Protein AF-A0A0W0Z776-F1 (afdb_monomer_lite)

Organism: NCBI:txid1122169

Secondary structure (DSSP, 8-state):
---------------TT-GGG-HHHHHHHHHHHHHHHHHHHHHHHHHHHHHHHHHHHH---HHHHHHHHHHTS-HHHHHHHHHHHHHHHHHHHHHHT-HHHHHHHHHHHHHHHHHHHHHHHHHHHHHHHHHHHHHHHHHHHHHHHHHHHHHHHHHHHHHHHHHHHHHHHHHHHHHHHHHHHHHHHHHHHHHHHHHHHHHHHHHHHHHHHHHHHHHHHHHHHHHHHHHHHHHHHHHHHHHHHHHHHHHHHHHHHHHHHHHHHHHHHHHHHHHHHHHHHHHHHHHHH---HHHHHHHHHHHHHHHHTHHHHHHHHHHHHHHHHHHHHHHHHHHHHHHHHHHHHHHHHHHHHHHHHHHHHHHS-----SSHHHHTTS------------------------

Sequence (398 aa):
MTDTTEIKNEANGMDPDNSSNNPKLKTIKESLEQFESTQQNIKEIRKHINSIIDAIAQNRSILARAAQFWSKMPLWQKIGLGLLITVPILALAIAFNLFMLYVAFALTLATYIAGSYILDNHSEHEEKITDRLKDGMVDLADALESVIQSLDVLRDELSSEIGVMHEKNEHLEVKVTDLCTQVERLTEQGLKLKQTAQELVAIRLELEQKTVSLGENIEEQKELLRINEEELEQIHEEMNQNQEELSKTIGELAQVRKELGAEIKRVNTIASGLQKTVKEMSDEAITDEEQRLAFQAKLEEFIKNKEESFTKIADRIFATERELALVKDELNRNNKRNRDLLERQEKQIDRIEKTSAQCTSALPPKSAQMLKMLGLYASDENVYESPIVGEPVQAMTA

Structure (mmCIF, N/CA/C/O backbone):
data_AF-A0A0W0Z776-F1
#
_entry.id   AF-A0A0W0Z776-F1
#
loop_
_atom_site.group_PDB
_atom_site.id
_atom_site.type_symbol
_atom_site.label_atom_id
_atom_site.label_alt_id
_atom_site.label_comp_id
_atom_site.label_asym_id
_atom_site.label_entity_id
_atom_site.label_seq_id
_atom_site.pdbx_PDB_ins_code
_atom_site.Cartn_x
_atom_site.Cartn_y
_atom_site.Cartn_z
_atom_site.occupancy
_atom_site.B_iso_or_equiv
_atom_site.auth_seq_id
_atom_site.auth_comp_id
_atom_site.auth_asym_id
_atom_site.auth_atom_id
_atom_site.pdbx_PDB_model_num
ATOM 1 N N . MET A 1 1 ? -4.624 23.156 -3.990 1.00 41.50 1 MET A N 1
ATOM 2 C CA . MET A 1 1 ? -4.036 24.062 -4.998 1.00 41.50 1 MET A CA 1
ATOM 3 C C . MET A 1 1 ? -3.017 23.248 -5.767 1.00 41.50 1 MET A C 1
ATOM 5 O O . MET A 1 1 ? -1.877 23.130 -5.350 1.00 41.50 1 MET A O 1
ATOM 9 N N . THR A 1 2 ? -3.514 22.534 -6.767 1.00 35.53 2 THR A N 1
ATOM 10 C CA . THR A 1 2 ? -2.794 21.541 -7.567 1.00 35.53 2 THR A CA 1
ATOM 11 C C . THR A 1 2 ? -2.474 22.180 -8.904 1.00 35.53 2 THR A C 1
ATOM 13 O O . THR A 1 2 ? -3.390 22.487 -9.663 1.00 35.53 2 THR A O 1
ATOM 16 N N . ASP A 1 3 ? -1.190 22.425 -9.136 1.00 32.44 3 ASP A N 1
ATOM 17 C CA . ASP A 1 3 ? -0.674 22.878 -10.420 1.00 32.44 3 ASP A CA 1
ATOM 18 C C . ASP A 1 3 ? -0.386 21.632 -11.264 1.00 32.44 3 ASP A C 1
ATOM 20 O O . ASP A 1 3 ? 0.598 20.917 -11.065 1.00 32.44 3 ASP A O 1
ATOM 24 N N . THR A 1 4 ? -1.356 21.293 -12.107 1.00 38.16 4 THR A N 1
ATOM 25 C CA . THR A 1 4 ? -1.329 20.151 -13.017 1.00 38.16 4 THR A CA 1
ATOM 26 C C . THR A 1 4 ? -0.672 20.622 -14.307 1.00 38.16 4 THR A C 1
ATOM 28 O O . THR A 1 4 ? -1.327 21.199 -15.171 1.00 38.16 4 THR A O 1
ATOM 31 N N . THR A 1 5 ? 0.632 20.405 -14.448 1.00 41.19 5 THR A N 1
ATOM 32 C CA . THR A 1 5 ? 1.309 20.615 -15.730 1.00 41.19 5 THR A CA 1
ATOM 33 C C . THR A 1 5 ? 1.075 19.393 -16.612 1.00 41.19 5 THR A C 1
ATOM 35 O O . THR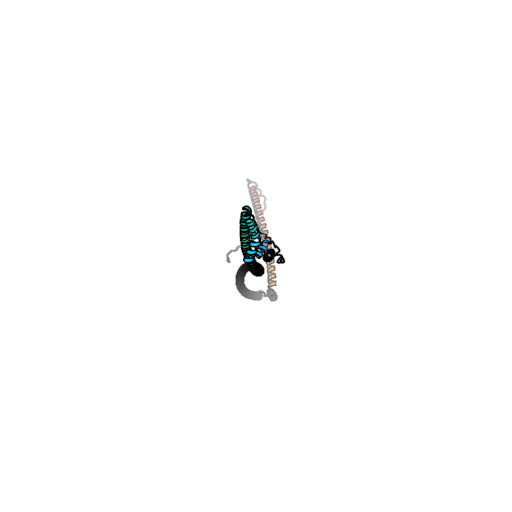 A 1 5 ? 1.659 18.328 -16.419 1.00 41.19 5 THR A O 1
ATOM 38 N N . GLU A 1 6 ? 0.155 19.561 -17.564 1.00 36.59 6 GLU A N 1
ATOM 39 C CA . GLU A 1 6 ? -0.064 18.684 -18.710 1.00 36.59 6 GLU A CA 1
ATOM 40 C C . GLU A 1 6 ? 1.250 18.479 -19.476 1.00 36.59 6 GLU A C 1
ATOM 42 O O . GLU A 1 6 ? 1.744 19.380 -20.154 1.00 36.59 6 GLU A O 1
ATOM 47 N N . ILE A 1 7 ? 1.804 17.269 -19.409 1.00 39.44 7 ILE A N 1
ATOM 48 C CA . ILE A 1 7 ? 2.812 16.822 -20.368 1.00 39.44 7 ILE A CA 1
ATOM 49 C C . ILE A 1 7 ? 2.048 16.219 -21.545 1.00 39.44 7 ILE A C 1
ATOM 51 O O . ILE A 1 7 ? 1.538 15.101 -21.489 1.00 39.44 7 ILE A O 1
ATOM 55 N N . LYS A 1 8 ? 1.929 17.020 -22.604 1.00 35.88 8 LYS A N 1
ATOM 56 C CA . LYS A 1 8 ? 1.439 16.611 -23.919 1.00 35.88 8 LYS A CA 1
ATOM 57 C C . LYS A 1 8 ? 2.380 15.536 -24.473 1.00 35.88 8 LYS A C 1
ATOM 59 O O . LYS A 1 8 ? 3.501 15.835 -24.873 1.00 35.88 8 LYS A O 1
ATOM 64 N N . ASN A 1 9 ? 1.913 14.290 -24.487 1.00 39.31 9 ASN A N 1
ATOM 65 C CA . ASN A 1 9 ? 2.527 13.202 -25.241 1.00 39.31 9 ASN A CA 1
ATOM 66 C C . ASN A 1 9 ? 2.360 13.482 -26.740 1.00 39.31 9 ASN A C 1
ATOM 68 O O . ASN A 1 9 ? 1.326 13.166 -27.331 1.00 39.31 9 ASN A O 1
ATOM 72 N N . GLU A 1 10 ? 3.385 14.059 -27.360 1.00 34.25 10 GLU A N 1
ATOM 73 C CA . GLU A 1 10 ? 3.606 13.934 -28.799 1.00 34.25 10 GLU A CA 1
ATOM 74 C C . GLU A 1 10 ? 4.132 12.521 -29.072 1.00 34.25 10 GLU A C 1
ATOM 76 O O . GLU A 1 10 ? 5.332 12.268 -29.150 1.00 34.25 10 GLU A O 1
ATOM 81 N N . ALA A 1 11 ? 3.199 11.573 -29.177 1.00 38.28 11 ALA A N 1
ATOM 82 C CA . ALA A 1 11 ? 3.443 10.292 -29.818 1.00 38.28 11 ALA A CA 1
ATOM 83 C C . ALA A 1 11 ? 3.659 10.554 -31.314 1.00 38.28 11 ALA A C 1
ATOM 85 O O . ALA A 1 11 ? 2.723 10.520 -32.113 1.00 38.28 11 ALA A O 1
ATOM 86 N N . ASN A 1 12 ? 4.895 10.889 -31.676 1.00 39.19 12 ASN A N 1
ATOM 87 C CA . ASN A 1 12 ? 5.313 10.936 -33.064 1.00 39.19 12 ASN A CA 1
ATOM 88 C C . ASN A 1 12 ? 5.514 9.485 -33.512 1.00 39.19 12 ASN A C 1
ATOM 90 O O . ASN A 1 12 ? 6.427 8.803 -33.048 1.00 39.19 12 ASN A O 1
ATOM 94 N N . GLY A 1 13 ? 4.588 9.001 -34.339 1.00 37.47 13 GLY A N 1
ATOM 95 C CA . GLY A 1 13 ? 4.626 7.664 -34.914 1.00 37.47 13 GLY A CA 1
ATOM 96 C C . GLY A 1 13 ? 5.924 7.458 -35.684 1.00 37.47 13 GLY A C 1
ATOM 97 O O . GLY A 1 13 ? 6.163 8.107 -36.699 1.00 37.47 13 GLY A O 1
ATOM 98 N N . MET A 1 14 ? 6.757 6.553 -35.182 1.00 39.69 14 MET A N 1
ATOM 99 C CA . MET A 1 14 ? 7.877 6.012 -35.933 1.00 39.69 14 MET A CA 1
ATOM 100 C C . MET A 1 14 ? 7.334 4.813 -36.717 1.00 39.69 14 MET A C 1
ATOM 102 O O . MET A 1 14 ? 7.223 3.709 -36.185 1.00 39.69 14 MET A O 1
ATOM 106 N N . ASP A 1 15 ? 6.906 5.068 -37.954 1.00 36.56 15 ASP A N 1
ATOM 107 C CA . ASP A 1 15 ? 6.576 4.029 -38.933 1.00 36.56 15 ASP A CA 1
ATOM 108 C C . ASP A 1 15 ? 7.791 3.096 -39.112 1.00 36.56 15 ASP A C 1
ATOM 110 O O . ASP A 1 15 ? 8.874 3.580 -39.457 1.00 36.56 15 ASP A O 1
ATOM 114 N N . PRO A 1 16 ? 7.654 1.772 -38.919 1.00 39.91 16 PRO A N 1
ATOM 115 C CA . PRO A 1 16 ? 8.780 0.842 -38.976 1.00 39.91 16 PRO A CA 1
ATOM 116 C C . PRO A 1 16 ? 9.144 0.402 -40.406 1.00 39.91 16 PRO A C 1
ATOM 118 O O . PRO A 1 16 ? 9.887 -0.560 -40.567 1.00 39.91 16 PRO A O 1
ATOM 121 N N . ASP A 1 17 ? 8.660 1.084 -41.451 1.00 33.97 17 ASP A N 1
ATOM 122 C CA . ASP A 1 17 ? 8.744 0.586 -42.837 1.00 33.97 17 ASP A CA 1
ATOM 123 C C . ASP A 1 17 ? 9.483 1.521 -43.817 1.00 33.97 17 ASP A C 1
ATOM 125 O O . ASP A 1 17 ? 9.244 1.515 -45.023 1.00 33.97 17 ASP A O 1
ATOM 129 N N . ASN A 1 18 ? 10.418 2.344 -43.320 1.00 40.31 18 ASN A N 1
ATOM 130 C CA . ASN A 1 18 ? 11.212 3.259 -44.161 1.00 40.31 18 ASN A CA 1
ATOM 131 C C . ASN A 1 18 ? 12.708 2.895 -44.276 1.00 40.31 18 ASN A C 1
ATOM 133 O O . ASN A 1 18 ? 13.532 3.732 -44.646 1.00 40.31 18 ASN A O 1
ATOM 137 N N . SER A 1 19 ? 13.079 1.640 -44.003 1.00 41.38 19 SER A N 1
ATOM 138 C CA . SER A 1 19 ? 14.475 1.169 -44.109 1.00 41.38 19 SER A CA 1
ATOM 139 C C . SER A 1 19 ? 14.989 1.102 -45.566 1.00 41.38 19 SER A C 1
ATOM 141 O O . SER A 1 19 ? 16.191 1.162 -45.823 1.00 41.38 19 SER A O 1
ATOM 143 N N . SER A 1 20 ? 14.094 1.092 -46.567 1.00 39.16 20 SER A N 1
ATOM 144 C CA . SER A 1 20 ? 14.484 1.001 -47.988 1.00 39.16 20 SER A CA 1
ATOM 145 C C . SER A 1 20 ? 14.877 2.340 -48.644 1.00 39.16 20 SER A C 1
ATOM 147 O O . SER A 1 20 ? 15.464 2.347 -49.724 1.00 39.16 20 SER A O 1
ATOM 149 N N . ASN A 1 21 ? 14.622 3.484 -47.996 1.00 44.91 21 ASN A N 1
ATOM 150 C CA . ASN A 1 21 ? 14.888 4.818 -48.556 1.00 44.91 21 ASN A CA 1
ATOM 151 C C . ASN A 1 21 ? 15.946 5.587 -47.764 1.00 44.91 21 ASN A C 1
ATOM 153 O O . ASN A 1 21 ? 15.768 6.769 -47.482 1.00 44.91 21 ASN A O 1
ATOM 157 N N . ASN A 1 22 ? 17.058 4.954 -47.392 1.00 50.62 22 ASN A N 1
ATOM 158 C CA . ASN A 1 22 ? 18.143 5.683 -46.744 1.00 50.62 22 ASN A CA 1
ATOM 159 C C . ASN A 1 22 ? 18.900 6.506 -47.814 1.00 50.62 22 ASN A C 1
ATOM 161 O O . ASN A 1 22 ? 19.666 5.930 -48.596 1.00 50.62 22 ASN A O 1
ATOM 165 N N . PRO A 1 23 ? 18.705 7.841 -47.908 1.00 53.50 23 PRO A N 1
ATOM 166 C CA . PRO A 1 23 ? 19.210 8.649 -49.024 1.00 53.50 23 PRO A CA 1
ATOM 167 C C . PRO A 1 23 ? 20.737 8.586 -49.140 1.00 53.50 23 PRO A C 1
ATOM 169 O O . PRO A 1 23 ? 21.278 8.678 -50.236 1.00 53.50 23 PRO A O 1
ATOM 172 N N . LYS A 1 24 ? 21.429 8.325 -48.024 1.00 59.06 24 LYS A N 1
ATOM 173 C CA . LYS A 1 24 ? 22.886 8.164 -47.965 1.00 59.06 24 LYS A CA 1
ATOM 174 C C . LYS A 1 24 ? 23.388 6.912 -48.692 1.00 59.06 24 LYS A C 1
ATOM 176 O O . LYS A 1 24 ? 24.449 6.964 -49.304 1.00 59.06 24 LYS A O 1
ATOM 181 N N . LEU A 1 25 ? 22.631 5.810 -48.678 1.00 56.41 25 LEU A N 1
ATOM 182 C CA . LEU A 1 25 ? 23.005 4.584 -49.395 1.00 56.41 25 LEU A CA 1
ATOM 183 C C . LEU A 1 25 ? 22.916 4.789 -50.912 1.00 56.41 25 LEU A C 1
ATOM 185 O O . LEU A 1 25 ? 23.745 4.283 -51.665 1.00 56.41 25 LEU A O 1
ATOM 189 N N . LYS A 1 26 ? 21.931 5.581 -51.348 1.00 63.47 26 LYS A N 1
ATOM 190 C CA . LYS A 1 26 ? 21.762 5.959 -52.749 1.00 63.47 26 LYS A CA 1
ATOM 191 C C . LYS A 1 26 ? 22.921 6.836 -53.230 1.00 63.47 26 LYS A C 1
ATOM 193 O O . LYS A 1 26 ? 23.526 6.518 -54.244 1.00 63.47 26 LYS A O 1
ATOM 198 N N . THR A 1 27 ? 23.310 7.841 -52.444 1.00 66.00 27 THR A N 1
ATOM 199 C CA . THR A 1 27 ? 24.453 8.718 -52.758 1.00 66.00 27 THR A CA 1
ATOM 200 C C . THR A 1 27 ? 25.776 7.953 -52.853 1.00 66.00 27 THR A C 1
ATOM 202 O O . THR A 1 27 ? 26.607 8.244 -53.709 1.00 66.00 27 THR A O 1
ATOM 205 N N . ILE A 1 28 ? 25.979 6.944 -52.002 1.00 65.50 28 ILE A N 1
ATOM 206 C CA . ILE A 1 28 ? 27.198 6.126 -52.027 1.00 65.50 28 ILE A CA 1
ATOM 207 C C . ILE A 1 28 ? 27.217 5.198 -53.252 1.00 65.50 28 ILE A C 1
ATOM 209 O O . ILE A 1 28 ? 28.248 5.091 -53.916 1.00 65.50 28 ILE A O 1
ATOM 213 N N . LYS A 1 29 ? 26.084 4.583 -53.615 1.00 68.94 29 LYS A N 1
ATOM 214 C CA . LYS A 1 29 ? 25.978 3.793 -54.855 1.00 68.94 29 LYS A CA 1
ATOM 215 C C . LYS A 1 29 ? 26.225 4.644 -56.102 1.00 68.94 29 LYS A C 1
ATOM 217 O O . LYS A 1 29 ? 27.003 4.243 -56.958 1.00 68.94 29 LYS A O 1
ATOM 222 N N . GLU A 1 30 ? 25.661 5.848 -56.147 1.00 73.00 30 GLU A N 1
ATOM 223 C CA . GLU A 1 30 ? 25.910 6.818 -57.221 1.00 73.00 30 GLU A CA 1
ATOM 224 C C . GLU A 1 30 ? 27.405 7.193 -57.318 1.00 73.00 30 GLU A C 1
ATOM 226 O O . GLU A 1 30 ? 27.938 7.332 -58.417 1.00 73.00 30 GLU A O 1
ATOM 231 N N . SER A 1 31 ? 28.121 7.294 -56.189 1.00 67.94 31 SER A N 1
ATOM 232 C CA . SER A 1 31 ? 29.570 7.565 -56.190 1.00 67.94 31 SER A CA 1
ATOM 233 C C . SER A 1 31 ? 30.424 6.389 -56.692 1.00 67.94 31 SER A C 1
ATOM 235 O O . SER A 1 31 ? 31.430 6.607 -57.367 1.00 67.94 31 SER A O 1
ATOM 237 N N . LEU A 1 32 ? 30.002 5.146 -56.434 1.00 70.56 32 LEU A N 1
ATOM 238 C CA . LEU A 1 32 ? 30.640 3.937 -56.972 1.00 70.56 32 LEU A CA 1
ATOM 239 C C . LEU A 1 32 ? 30.410 3.802 -58.488 1.00 70.56 32 LEU A C 1
ATOM 241 O O . LEU A 1 32 ? 31.326 3.424 -59.214 1.00 70.56 32 LEU A O 1
ATOM 245 N N . GLU A 1 33 ? 29.231 4.180 -58.984 1.00 74.00 33 GLU A N 1
ATOM 246 C CA . GLU A 1 33 ? 28.935 4.226 -60.425 1.00 74.00 33 GLU A CA 1
ATOM 247 C C . GLU A 1 33 ? 29.737 5.325 -61.150 1.00 74.00 33 GLU A C 1
ATOM 249 O O . GLU A 1 33 ? 30.235 5.121 -62.260 1.00 74.00 33 GLU A O 1
ATOM 254 N N . GLN A 1 34 ? 29.939 6.490 -60.520 1.00 72.12 34 GLN A N 1
ATOM 255 C CA . GLN A 1 34 ? 30.820 7.537 -61.061 1.00 72.12 34 GLN A CA 1
ATOM 256 C C . GLN A 1 34 ? 32.279 7.074 -61.173 1.00 72.12 34 GLN A C 1
ATOM 258 O O . GLN A 1 34 ? 32.994 7.457 -62.108 1.00 72.12 34 GLN A O 1
ATOM 263 N N . PHE A 1 35 ? 32.720 6.230 -60.243 1.00 70.81 35 PHE A N 1
ATOM 264 C CA . PHE A 1 35 ? 34.050 5.639 -60.268 1.00 70.81 35 PHE A CA 1
ATOM 265 C C . PHE A 1 35 ? 34.221 4.663 -61.444 1.00 70.81 35 PHE A C 1
ATOM 267 O O . PHE A 1 35 ? 35.218 4.733 -62.163 1.00 70.81 35 PHE A O 1
ATOM 274 N N . GLU A 1 36 ? 33.208 3.834 -61.712 1.00 72.94 36 GLU A N 1
ATOM 275 C CA . GLU A 1 36 ? 33.166 2.928 -62.868 1.00 72.94 36 GLU A CA 1
ATOM 276 C C . GLU A 1 36 ? 33.226 3.692 -64.204 1.00 72.94 36 GLU A C 1
ATOM 278 O O . GLU A 1 36 ? 34.026 3.362 -65.084 1.00 72.94 36 GLU A O 1
ATOM 283 N N . SER A 1 37 ? 32.469 4.788 -64.327 1.00 69.69 37 SER A N 1
ATOM 284 C CA . SER A 1 37 ? 32.523 5.679 -65.497 1.00 69.69 37 SER A CA 1
ATOM 285 C C . SER A 1 37 ? 33.915 6.294 -65.701 1.00 69.69 37 SER A C 1
ATOM 287 O O . SER A 1 37 ? 34.440 6.339 -66.817 1.00 69.69 37 SER A O 1
ATOM 289 N N . THR A 1 38 ? 34.573 6.707 -64.615 1.00 70.88 38 THR A N 1
ATOM 290 C CA . THR A 1 38 ? 35.931 7.272 -64.668 1.00 70.88 38 THR A CA 1
ATOM 291 C C . THR A 1 38 ? 36.954 6.232 -65.134 1.00 70.88 38 THR A C 1
ATOM 293 O O . THR A 1 38 ? 37.795 6.530 -65.982 1.00 70.88 38 THR A O 1
ATOM 296 N N . GLN A 1 39 ? 36.847 4.989 -64.662 1.00 71.69 39 GLN A N 1
ATOM 297 C CA . GLN A 1 39 ? 37.694 3.880 -65.103 1.00 71.69 39 GLN A CA 1
ATOM 298 C C . GLN A 1 39 ? 37.486 3.552 -66.592 1.00 71.69 39 GLN A C 1
ATOM 300 O O . GLN A 1 39 ? 38.452 3.296 -67.317 1.00 71.69 39 GLN A O 1
ATOM 305 N N . GLN A 1 40 ? 36.239 3.590 -67.072 1.00 75.50 40 GLN A N 1
ATOM 306 C CA . GLN A 1 40 ? 35.919 3.378 -68.484 1.00 75.50 40 GLN A CA 1
ATOM 307 C C . GLN A 1 40 ? 36.525 4.473 -69.373 1.00 75.50 40 GLN A C 1
ATOM 309 O O . GLN A 1 40 ? 37.157 4.154 -70.382 1.00 75.50 40 GLN A O 1
ATOM 314 N N . ASN A 1 41 ? 36.439 5.739 -68.956 1.00 70.75 41 ASN A N 1
ATOM 315 C CA . ASN A 1 41 ? 37.070 6.856 -69.663 1.00 70.75 41 ASN A CA 1
ATOM 316 C C . ASN A 1 41 ? 38.596 6.678 -69.765 1.00 70.75 41 ASN A C 1
ATOM 318 O O . ASN A 1 41 ? 39.184 6.937 -70.815 1.00 70.75 41 ASN A O 1
ATOM 322 N N . ILE A 1 42 ? 39.253 6.174 -68.713 1.00 68.44 42 ILE A N 1
ATOM 323 C CA . ILE A 1 42 ? 40.700 5.905 -68.740 1.00 68.44 42 ILE A CA 1
ATOM 324 C C . ILE A 1 42 ? 41.038 4.741 -69.694 1.00 68.44 42 ILE A C 1
ATOM 326 O O . ILE A 1 42 ? 42.014 4.826 -70.447 1.00 68.44 42 ILE A O 1
ATOM 330 N N . LYS A 1 43 ? 40.210 3.686 -69.748 1.00 72.38 43 LYS A N 1
ATOM 331 C CA . LYS A 1 43 ? 40.361 2.588 -70.727 1.00 72.38 43 LYS A CA 1
ATOM 332 C C . LYS A 1 43 ? 40.207 3.077 -72.173 1.00 72.38 43 LYS A C 1
ATOM 334 O O . LYS A 1 43 ? 40.957 2.641 -73.050 1.00 72.38 43 LYS A O 1
ATOM 339 N N . GLU A 1 44 ? 39.282 3.998 -72.435 1.00 71.38 44 GLU A N 1
ATOM 340 C CA . GLU A 1 44 ? 39.124 4.621 -73.756 1.00 71.38 44 GLU A CA 1
ATOM 341 C C . GLU A 1 44 ? 40.330 5.490 -74.138 1.00 71.38 44 GLU A C 1
ATOM 343 O O . GLU A 1 44 ? 40.830 5.384 -75.260 1.00 71.38 44 GLU A O 1
ATOM 348 N N . ILE A 1 45 ? 40.872 6.269 -73.194 1.00 67.69 45 ILE A N 1
ATOM 349 C CA . ILE A 1 45 ? 42.101 7.052 -73.397 1.00 67.69 45 ILE A CA 1
ATOM 350 C C . ILE A 1 45 ? 43.280 6.136 -73.759 1.00 67.69 45 ILE A C 1
ATOM 352 O O . ILE A 1 45 ? 43.991 6.416 -74.725 1.00 67.69 45 ILE A O 1
ATOM 356 N N . ARG A 1 46 ? 43.453 4.999 -73.069 1.00 68.75 46 ARG A N 1
ATOM 357 C CA . ARG A 1 46 ? 44.476 3.990 -73.407 1.00 68.75 46 ARG A CA 1
ATOM 358 C C . ARG A 1 46 ? 44.316 3.472 -74.838 1.00 68.75 46 ARG A C 1
ATOM 360 O O . ARG A 1 46 ? 45.289 3.386 -75.586 1.00 68.75 46 ARG A O 1
ATOM 367 N N . LYS A 1 47 ? 43.084 3.154 -75.248 1.00 73.31 47 LYS A N 1
ATOM 368 C CA . LYS A 1 47 ? 42.783 2.697 -76.613 1.00 73.31 47 LYS A CA 1
ATOM 369 C C . LYS A 1 47 ? 43.132 3.764 -77.657 1.00 73.31 47 LYS A C 1
ATOM 371 O O . LYS A 1 47 ? 43.683 3.428 -78.704 1.00 73.31 47 LYS A O 1
ATOM 376 N N . HIS A 1 48 ? 42.850 5.034 -77.371 1.00 66.12 48 HIS A N 1
ATOM 377 C CA . HIS A 1 48 ? 43.210 6.150 -78.247 1.00 66.12 48 HIS A CA 1
ATOM 378 C C . HIS A 1 48 ? 44.726 6.350 -78.338 1.00 66.12 48 HIS A C 1
ATOM 380 O O . HIS A 1 48 ? 45.235 6.542 -79.437 1.00 66.12 48 HIS A O 1
ATOM 386 N N . ILE A 1 49 ? 45.456 6.234 -77.226 1.00 65.44 49 ILE A N 1
ATOM 387 C CA . ILE A 1 49 ? 46.924 6.300 -77.215 1.00 65.44 49 ILE A CA 1
ATOM 388 C C . ILE A 1 49 ? 47.517 5.186 -78.084 1.00 65.44 49 ILE A C 1
ATOM 390 O O . ILE A 1 49 ? 48.301 5.480 -78.981 1.00 65.44 49 ILE A O 1
ATOM 394 N N . ASN A 1 50 ? 47.069 3.938 -77.916 1.00 66.00 50 ASN A N 1
ATOM 395 C CA . ASN A 1 50 ? 47.521 2.817 -78.748 1.00 66.00 50 ASN A CA 1
ATOM 396 C C . ASN A 1 50 ? 47.208 3.029 -80.239 1.00 66.00 50 ASN A C 1
ATOM 398 O O . ASN A 1 50 ? 48.059 2.797 -81.092 1.00 66.00 50 ASN A O 1
ATOM 402 N N . SER A 1 51 ? 46.022 3.554 -80.564 1.00 64.12 51 SER A N 1
ATOM 403 C CA . SER A 1 51 ? 45.662 3.876 -81.951 1.00 64.12 51 SER A CA 1
ATOM 404 C C . SER A 1 51 ? 46.510 5.006 -82.547 1.00 64.12 51 SER A C 1
ATOM 406 O O . SER A 1 51 ? 46.740 5.014 -83.756 1.00 64.12 51 SER A O 1
ATOM 408 N N . ILE A 1 52 ? 46.953 5.971 -81.736 1.00 62.78 52 ILE A N 1
ATOM 409 C CA . ILE A 1 52 ? 47.849 7.048 -82.174 1.00 62.78 52 ILE A CA 1
ATOM 410 C C . ILE A 1 52 ? 49.267 6.503 -82.383 1.00 62.78 52 ILE A C 1
ATOM 412 O O . ILE A 1 52 ? 49.889 6.851 -83.386 1.00 62.78 52 ILE A O 1
ATOM 416 N N . ILE A 1 53 ? 49.749 5.608 -81.511 1.00 62.25 53 ILE A N 1
ATOM 417 C CA . ILE A 1 53 ? 51.024 4.893 -81.696 1.00 62.25 53 ILE A CA 1
ATOM 418 C C . ILE A 1 53 ? 51.031 4.160 -83.049 1.00 62.25 53 ILE A C 1
ATOM 420 O O . ILE A 1 53 ? 51.975 4.313 -83.829 1.00 62.25 53 ILE A O 1
ATOM 424 N N . ASP A 1 54 ? 49.958 3.430 -83.369 1.00 65.25 54 ASP A N 1
ATOM 425 C CA . ASP A 1 54 ? 49.825 2.703 -84.638 1.00 65.25 54 ASP A CA 1
ATOM 426 C C . ASP A 1 54 ? 49.741 3.650 -85.849 1.00 65.25 54 ASP A C 1
ATOM 428 O O . ASP A 1 54 ? 50.389 3.424 -86.875 1.00 65.25 54 ASP A O 1
ATOM 432 N N . ALA A 1 55 ? 49.001 4.758 -85.733 1.00 62.91 55 ALA A N 1
ATOM 433 C CA . ALA A 1 55 ? 48.870 5.749 -86.803 1.00 62.91 55 ALA A CA 1
ATOM 434 C C . ALA A 1 55 ? 50.189 6.490 -87.097 1.00 62.91 55 ALA A C 1
ATOM 436 O O . ALA A 1 55 ? 50.510 6.747 -88.261 1.00 62.91 55 ALA A O 1
ATOM 437 N N . ILE A 1 56 ? 50.976 6.798 -86.063 1.00 60.03 56 ILE A N 1
ATOM 438 C CA . ILE A 1 56 ? 52.305 7.415 -86.191 1.00 60.03 56 ILE A CA 1
ATOM 439 C C . ILE A 1 56 ? 53.289 6.439 -86.843 1.00 60.03 56 ILE A C 1
ATOM 441 O O . ILE A 1 56 ? 54.074 6.839 -87.705 1.00 60.03 56 ILE A O 1
ATOM 445 N N . ALA A 1 57 ? 53.211 5.147 -86.514 1.00 60.66 57 ALA A N 1
ATOM 446 C CA . ALA A 1 57 ? 54.013 4.124 -87.179 1.00 60.66 57 ALA A CA 1
ATOM 447 C C . ALA A 1 57 ? 53.679 3.993 -88.681 1.00 60.66 57 ALA A C 1
ATOM 449 O O . ALA A 1 57 ? 54.559 3.670 -89.484 1.00 60.66 57 ALA A O 1
ATOM 450 N N . GLN A 1 58 ? 52.429 4.264 -89.075 1.00 60.19 58 GLN A N 1
ATOM 451 C CA . GLN A 1 58 ? 51.930 4.006 -90.428 1.00 60.19 58 GLN A CA 1
ATOM 452 C C . GLN A 1 58 ? 52.053 5.198 -91.402 1.00 60.19 58 GLN A C 1
ATOM 454 O O . GLN A 1 58 ? 52.134 4.976 -92.612 1.00 60.19 58 GLN A O 1
ATOM 459 N N . ASN A 1 59 ? 52.119 6.448 -90.923 1.00 55.84 59 ASN A N 1
ATOM 460 C CA . ASN A 1 59 ? 51.995 7.649 -91.768 1.00 55.84 59 ASN A CA 1
ATOM 461 C C . ASN A 1 59 ? 53.299 8.480 -91.882 1.00 55.84 59 ASN A C 1
ATOM 463 O O . ASN A 1 59 ? 53.356 9.644 -91.489 1.00 55.84 59 ASN A O 1
ATOM 467 N N . ARG A 1 60 ? 54.367 7.893 -92.448 1.00 57.53 60 ARG A N 1
ATOM 468 C CA . ARG A 1 60 ? 55.627 8.609 -92.769 1.00 57.53 60 ARG A CA 1
ATOM 469 C C . ARG A 1 60 ? 55.450 9.527 -93.996 1.00 57.53 60 ARG A C 1
ATOM 471 O O . ARG A 1 60 ? 54.964 9.074 -95.032 1.00 57.53 60 ARG A O 1
ATOM 478 N N . SER A 1 61 ? 55.865 10.796 -93.907 1.00 57.31 61 SER A N 1
ATOM 479 C CA . SER A 1 61 ? 55.689 11.807 -94.972 1.00 57.31 61 SER A CA 1
ATOM 480 C C . SER A 1 61 ? 56.438 11.476 -96.285 1.00 57.31 61 SER A C 1
ATOM 482 O O . SER A 1 61 ? 57.373 10.676 -96.304 1.00 57.31 61 SER A O 1
ATOM 484 N N . ILE A 1 62 ? 56.068 12.099 -97.417 1.00 51.34 62 ILE A N 1
ATOM 485 C CA . ILE A 1 62 ? 56.749 11.898 -98.722 1.00 51.34 62 ILE A CA 1
ATOM 486 C C . ILE A 1 62 ? 58.226 12.332 -98.654 1.00 51.34 62 ILE A C 1
ATOM 488 O O . ILE A 1 62 ? 59.087 11.681 -99.248 1.00 51.34 62 ILE A O 1
ATOM 492 N N . LEU A 1 63 ? 58.527 13.386 -97.887 1.00 51.00 63 LEU A N 1
ATOM 493 C CA . LEU A 1 63 ? 59.894 13.841 -97.621 1.00 51.00 63 LEU A CA 1
ATOM 494 C C . LEU A 1 63 ? 60.654 12.850 -96.731 1.00 51.00 63 LEU A C 1
ATOM 496 O O . LEU A 1 63 ? 61.798 12.539 -97.043 1.00 51.00 63 LEU A O 1
ATOM 500 N N . ALA A 1 64 ? 60.001 12.266 -95.721 1.00 59.19 64 ALA A N 1
ATOM 501 C CA . ALA A 1 64 ? 60.562 11.190 -94.898 1.00 59.19 64 ALA A CA 1
ATOM 502 C C . ALA A 1 64 ? 60.899 9.949 -95.735 1.00 59.19 64 ALA A C 1
ATOM 504 O O . ALA A 1 64 ? 61.950 9.330 -95.579 1.00 59.19 64 ALA A O 1
ATOM 505 N N . ARG A 1 65 ? 60.027 9.598 -96.690 1.00 60.94 65 ARG A N 1
ATOM 506 C CA . ARG A 1 65 ? 60.238 8.480 -97.620 1.00 60.94 65 ARG A CA 1
ATOM 507 C C . ARG A 1 65 ? 61.383 8.763 -98.603 1.00 60.94 65 ARG A C 1
ATOM 509 O O . ARG A 1 65 ? 62.166 7.857 -98.879 1.00 60.94 65 ARG A O 1
ATOM 516 N N . ALA A 1 66 ? 61.521 9.999 -99.090 1.00 58.50 66 ALA A N 1
ATOM 517 C CA . ALA A 1 66 ? 62.642 10.422 -99.935 1.00 58.50 66 ALA A CA 1
ATOM 518 C C . ALA A 1 66 ? 63.970 10.476 -99.160 1.00 58.50 66 ALA A C 1
ATOM 520 O O . ALA A 1 66 ? 64.987 10.010 -99.665 1.00 58.50 66 ALA A O 1
ATOM 521 N N . ALA A 1 67 ? 63.953 10.961 -97.917 1.00 61.62 67 ALA A N 1
ATOM 522 C CA . ALA A 1 67 ? 65.106 10.984 -97.023 1.00 61.62 67 ALA A CA 1
ATOM 523 C C . ALA A 1 67 ? 65.542 9.563 -96.619 1.00 61.62 67 ALA A C 1
ATOM 525 O O . ALA A 1 67 ? 66.731 9.266 -96.619 1.00 61.62 67 ALA A O 1
ATOM 526 N N . GLN A 1 68 ? 64.600 8.641 -96.386 1.00 65.19 68 GLN A N 1
ATOM 527 C CA . GLN A 1 68 ? 64.894 7.226 -96.129 1.00 65.19 68 GLN A CA 1
ATOM 528 C C . GLN A 1 68 ? 65.424 6.493 -97.375 1.00 65.19 68 GLN A C 1
ATOM 530 O O . GLN A 1 68 ? 66.279 5.615 -97.262 1.00 65.19 68 GLN A O 1
ATOM 535 N N . PHE A 1 69 ? 64.930 6.832 -98.571 1.00 64.19 69 PHE A N 1
ATOM 536 C CA . PHE A 1 69 ? 65.482 6.325 -99.831 1.00 64.19 69 PHE A CA 1
ATOM 537 C C . PHE A 1 69 ? 66.902 6.860 -100.069 1.00 64.19 69 PHE A C 1
ATOM 539 O O . PHE A 1 69 ? 67.789 6.098 -100.449 1.00 64.19 69 PHE A O 1
ATOM 546 N N . TRP A 1 70 ? 67.131 8.145 -99.780 1.00 65.25 70 TRP A N 1
ATOM 547 C CA . TRP A 1 70 ? 68.440 8.788 -99.868 1.00 65.25 70 TRP A CA 1
ATOM 548 C C . TRP A 1 70 ? 69.433 8.193 -98.863 1.00 65.25 70 TRP A C 1
ATOM 550 O O . TRP A 1 70 ? 70.538 7.836 -99.259 1.00 65.25 70 TRP A O 1
ATOM 560 N N . SER A 1 71 ? 69.060 7.992 -97.594 1.00 65.19 71 SER A N 1
ATOM 561 C CA . SER A 1 71 ? 69.978 7.460 -96.571 1.00 65.19 71 SER A CA 1
ATOM 562 C C . SER A 1 71 ? 70.401 6.008 -96.837 1.00 65.19 71 SER A C 1
ATOM 564 O O . SER A 1 71 ? 71.549 5.648 -96.586 1.00 65.19 71 SER A O 1
ATOM 566 N N . LYS A 1 72 ? 69.522 5.190 -97.437 1.00 70.06 72 LYS A N 1
ATOM 567 C CA . LYS A 1 72 ? 69.813 3.796 -97.827 1.00 70.06 72 LYS A CA 1
ATOM 568 C C . LYS A 1 72 ? 70.641 3.658 -99.110 1.00 70.06 72 LYS A C 1
ATOM 570 O O . LYS A 1 72 ? 71.057 2.548 -99.444 1.00 70.06 72 LYS A O 1
ATOM 575 N N . MET A 1 73 ? 70.871 4.744 -99.848 1.00 65.19 73 MET A N 1
ATOM 576 C CA . MET A 1 73 ? 71.597 4.704 -101.115 1.00 65.19 73 MET A CA 1
ATOM 577 C C . MET A 1 73 ? 73.121 4.634 -100.869 1.00 65.19 73 MET A C 1
ATOM 579 O O . MET A 1 73 ? 73.659 5.484 -100.153 1.00 65.19 73 MET A O 1
ATOM 583 N N . PRO A 1 74 ? 73.855 3.662 -101.449 1.00 65.88 74 PRO A N 1
ATOM 584 C CA . PRO A 1 74 ? 75.299 3.544 -101.258 1.00 65.88 74 PRO A CA 1
ATOM 585 C C . PRO A 1 74 ? 76.031 4.786 -101.785 1.00 65.88 74 PRO A C 1
ATOM 587 O O . PRO A 1 74 ? 75.679 5.329 -102.834 1.00 65.88 74 PRO A O 1
ATOM 590 N N . LEU A 1 75 ? 77.086 5.214 -101.078 1.00 60.69 75 LEU A N 1
ATOM 591 C CA . LEU A 1 75 ? 77.822 6.461 -101.353 1.00 60.69 75 LEU A CA 1
ATOM 592 C C . LEU A 1 75 ? 78.235 6.615 -102.827 1.00 60.69 75 LEU A C 1
ATOM 594 O O . LEU A 1 75 ? 78.175 7.714 -103.371 1.00 60.69 75 LEU A O 1
ATOM 598 N N . TRP A 1 76 ? 78.582 5.519 -103.507 1.00 63.16 76 TRP A N 1
ATOM 599 C CA . TRP A 1 76 ? 78.971 5.553 -104.919 1.00 63.16 76 TRP A CA 1
ATOM 600 C C . TRP A 1 76 ? 77.816 5.921 -105.870 1.00 63.16 76 TRP A C 1
ATOM 602 O O . TRP A 1 76 ? 78.036 6.626 -106.850 1.00 63.16 76 TRP A O 1
ATOM 612 N N . GLN A 1 77 ? 76.573 5.534 -105.561 1.00 71.31 77 GLN A N 1
ATOM 613 C CA . GLN A 1 77 ? 75.394 5.944 -106.338 1.00 71.31 77 GLN A CA 1
ATOM 614 C C . GLN A 1 77 ? 75.029 7.412 -106.089 1.00 71.31 77 GLN A C 1
ATOM 616 O O . GLN A 1 77 ? 74.693 8.120 -107.037 1.00 71.31 77 GLN A O 1
ATOM 621 N N . LYS A 1 78 ? 75.182 7.901 -104.849 1.00 62.88 78 LYS A N 1
ATOM 622 C CA . LYS A 1 78 ? 75.022 9.329 -104.515 1.00 62.88 78 LYS A CA 1
ATOM 623 C C . LYS A 1 78 ? 76.041 10.201 -105.262 1.00 62.88 78 LYS A C 1
ATOM 625 O O . LYS A 1 78 ? 75.701 11.256 -105.791 1.00 62.88 78 LYS A O 1
ATOM 630 N N . ILE A 1 79 ? 77.290 9.746 -105.349 1.00 59.31 79 ILE A N 1
ATOM 631 C CA . ILE A 1 79 ? 78.349 10.421 -106.115 1.00 59.31 79 ILE A CA 1
ATOM 632 C C . ILE A 1 79 ? 78.066 10.332 -107.623 1.00 59.31 79 ILE A C 1
ATOM 634 O O . ILE A 1 79 ? 78.210 11.325 -108.333 1.00 59.31 79 ILE A O 1
ATOM 638 N N . GLY A 1 80 ? 77.599 9.177 -108.108 1.00 58.78 80 GLY A N 1
ATOM 639 C CA . GLY A 1 80 ? 77.245 8.964 -109.513 1.00 58.78 80 GLY A CA 1
ATOM 640 C C . GLY A 1 80 ? 76.110 9.867 -110.005 1.00 58.78 80 GLY A C 1
ATOM 641 O O . GLY A 1 80 ? 76.202 10.424 -111.097 1.00 58.78 80 GLY A O 1
ATOM 642 N N . LEU A 1 81 ? 75.074 10.079 -109.189 1.00 62.38 81 LEU A N 1
ATOM 643 C CA . LEU A 1 81 ? 73.945 10.952 -109.528 1.00 62.38 81 LEU A CA 1
ATOM 644 C C . LEU A 1 81 ? 74.348 12.438 -109.522 1.00 62.38 81 LEU A C 1
ATOM 646 O O . LEU A 1 81 ? 73.931 13.200 -110.393 1.00 62.38 81 LEU A O 1
ATOM 650 N N . GLY A 1 82 ? 75.235 12.829 -108.600 1.00 55.53 82 GLY A N 1
ATOM 651 C CA . GLY A 1 82 ? 75.838 14.163 -108.573 1.00 55.53 82 GLY A CA 1
ATOM 652 C C . GLY A 1 82 ? 76.734 14.429 -109.786 1.00 55.53 82 GLY A C 1
ATOM 653 O O . GLY A 1 82 ? 76.636 15.489 -110.404 1.00 55.53 82 GLY A O 1
ATOM 654 N N . LEU A 1 83 ? 77.558 13.456 -110.190 1.00 57.78 83 LEU A N 1
ATOM 655 C CA . LEU A 1 83 ? 78.376 13.538 -111.407 1.00 57.78 83 LEU A CA 1
ATOM 656 C C . LEU A 1 83 ? 77.508 13.631 -112.669 1.00 57.78 83 LEU A C 1
ATOM 658 O O . LEU A 1 83 ? 77.792 14.451 -113.534 1.00 57.78 83 LEU A O 1
ATOM 662 N N . LEU A 1 84 ? 76.417 12.867 -112.762 1.00 61.44 84 LEU A N 1
ATOM 663 C CA . LEU A 1 84 ? 75.511 12.907 -113.917 1.00 61.44 84 LEU A CA 1
ATOM 664 C C . LEU A 1 84 ? 74.920 14.309 -114.159 1.00 61.44 84 LEU A C 1
ATOM 666 O O . LEU A 1 84 ? 74.751 14.711 -115.306 1.00 61.44 84 LEU A O 1
ATOM 670 N N . ILE A 1 85 ? 74.622 15.056 -113.092 1.00 59.12 85 ILE A N 1
ATOM 671 C CA . ILE A 1 85 ? 74.016 16.395 -113.171 1.00 59.12 85 ILE A CA 1
ATOM 672 C C . ILE A 1 85 ? 75.081 17.481 -113.382 1.00 59.12 85 ILE A C 1
ATOM 674 O O . ILE A 1 85 ? 74.872 18.431 -114.134 1.00 59.12 85 ILE A O 1
ATOM 678 N N . THR A 1 86 ? 76.237 17.347 -112.731 1.00 60.69 86 THR A N 1
ATOM 679 C CA . THR A 1 86 ? 77.257 18.407 -112.676 1.00 60.69 86 THR A CA 1
ATOM 680 C C . THR A 1 86 ? 78.285 18.326 -113.812 1.00 60.69 86 THR A C 1
ATOM 682 O O . THR A 1 86 ? 78.755 19.362 -114.285 1.00 60.69 86 THR A O 1
ATOM 685 N N . VAL A 1 87 ? 78.594 17.127 -114.321 1.00 58.31 87 VAL A N 1
ATOM 686 C CA . VAL A 1 87 ? 79.579 16.916 -115.402 1.00 58.31 87 VAL A CA 1
ATOM 687 C C . VAL A 1 87 ? 79.141 17.503 -116.748 1.00 58.31 87 VAL A C 1
ATOM 689 O O . VAL A 1 87 ? 79.985 18.125 -117.388 1.00 58.31 87 VAL A O 1
ATOM 692 N N . PRO A 1 88 ? 77.875 17.401 -117.201 1.00 65.25 88 PRO A N 1
ATOM 693 C CA . PRO A 1 88 ? 77.451 18.028 -118.457 1.00 65.25 88 PRO A CA 1
ATOM 694 C C . PRO A 1 88 ? 77.573 19.556 -118.419 1.00 65.25 88 PRO A C 1
ATOM 696 O O . PRO A 1 88 ? 77.972 20.178 -119.403 1.00 65.25 88 PRO A O 1
ATOM 699 N N . ILE A 1 89 ? 77.284 20.157 -117.260 1.00 61.25 89 ILE A N 1
ATOM 700 C CA . ILE A 1 89 ? 77.385 21.605 -117.031 1.00 61.25 89 ILE A CA 1
ATOM 701 C C . ILE A 1 89 ? 78.859 22.038 -117.034 1.00 61.25 89 ILE A C 1
ATOM 703 O O . ILE A 1 89 ? 79.203 23.034 -117.668 1.00 61.25 89 ILE A O 1
ATOM 707 N N . LEU A 1 90 ? 79.744 21.257 -116.405 1.00 57.41 90 LEU A N 1
ATOM 708 C CA . LEU A 1 90 ? 81.192 21.488 -116.420 1.00 57.41 90 LEU A CA 1
ATOM 709 C C . LEU A 1 90 ? 81.798 21.300 -117.823 1.00 57.41 90 LEU A C 1
ATOM 711 O O . LEU A 1 90 ? 82.609 22.113 -118.259 1.00 57.41 90 LEU A O 1
ATOM 715 N N . ALA A 1 91 ? 81.388 20.261 -118.553 1.00 61.47 91 ALA A N 1
ATOM 716 C CA . ALA A 1 91 ? 81.862 19.989 -119.908 1.00 61.47 91 ALA A CA 1
ATOM 717 C C . ALA A 1 91 ? 81.494 21.127 -120.875 1.00 61.47 91 ALA A C 1
ATOM 719 O O . ALA A 1 91 ? 82.334 21.560 -121.663 1.00 61.47 91 ALA A O 1
ATOM 720 N N . LEU A 1 92 ? 80.276 21.671 -120.764 1.00 57.56 92 LEU A N 1
ATOM 721 C CA . LEU A 1 92 ? 79.855 22.861 -121.509 1.00 57.56 92 LEU A CA 1
ATOM 722 C C . LEU A 1 92 ? 80.618 24.123 -121.071 1.00 57.56 92 LEU A C 1
ATOM 724 O O . LEU A 1 92 ? 80.999 24.929 -121.919 1.00 57.56 92 LEU A O 1
ATOM 728 N N . ALA A 1 93 ? 80.896 24.288 -119.774 1.00 58.78 93 ALA A N 1
ATOM 729 C CA . ALA A 1 93 ? 81.672 25.420 -119.262 1.00 58.78 93 ALA A CA 1
ATOM 730 C C . ALA A 1 93 ? 83.110 25.439 -119.813 1.00 58.78 93 ALA A C 1
ATOM 732 O O . ALA A 1 93 ? 83.600 26.493 -120.226 1.00 58.78 93 ALA A O 1
ATOM 733 N N . ILE A 1 94 ? 83.759 24.270 -119.864 1.00 63.44 94 ILE A N 1
ATOM 734 C CA . ILE A 1 94 ? 85.112 24.094 -120.411 1.00 63.44 94 ILE A CA 1
ATOM 735 C C . ILE A 1 94 ? 85.112 24.316 -121.927 1.00 63.44 94 ILE A C 1
ATOM 737 O O . ILE A 1 94 ? 85.970 25.036 -122.433 1.00 63.44 94 ILE A O 1
ATOM 741 N N . ALA A 1 95 ? 84.141 23.749 -122.650 1.00 60.69 95 ALA A N 1
ATOM 742 C CA . ALA A 1 95 ? 84.072 23.848 -124.109 1.00 60.69 95 ALA A CA 1
ATOM 743 C C . ALA A 1 95 ? 83.863 25.287 -124.617 1.00 60.69 95 ALA A C 1
ATOM 745 O O . ALA A 1 95 ? 84.405 25.648 -125.659 1.00 60.69 95 ALA A O 1
ATOM 746 N N . PHE A 1 96 ? 83.102 26.113 -123.889 1.00 65.69 96 PHE A N 1
ATOM 747 C CA . PHE A 1 96 ? 82.749 27.474 -124.316 1.00 65.69 96 PHE A CA 1
ATOM 748 C C . PHE A 1 96 ? 83.487 28.593 -123.560 1.00 65.69 96 PHE A C 1
ATOM 750 O O . PHE A 1 96 ? 83.327 29.761 -123.904 1.00 65.69 96 PHE A O 1
ATOM 757 N N . ASN A 1 97 ? 84.301 28.256 -122.553 1.00 58.69 97 ASN A N 1
ATOM 758 C CA . ASN A 1 97 ? 85.097 29.185 -121.738 1.00 58.69 97 ASN A CA 1
ATOM 759 C C . ASN A 1 97 ? 84.284 30.364 -121.143 1.00 58.69 97 ASN A C 1
ATOM 761 O O . ASN A 1 97 ? 84.746 31.503 -121.061 1.00 58.69 97 ASN A O 1
ATOM 765 N N . LEU A 1 98 ? 83.035 30.092 -120.745 1.00 65.19 98 LEU A N 1
ATOM 766 C CA . LEU A 1 98 ? 82.074 31.078 -120.239 1.00 65.19 98 LEU A CA 1
ATOM 767 C C . LEU A 1 98 ? 82.106 31.140 -118.706 1.00 65.19 98 LEU A C 1
ATOM 769 O O . LEU A 1 98 ? 81.636 30.227 -118.028 1.00 65.19 98 LEU A O 1
ATOM 773 N N . PHE A 1 99 ? 82.578 32.257 -118.146 1.00 57.19 99 PHE A N 1
ATOM 774 C CA . PHE A 1 99 ? 82.675 32.468 -116.692 1.00 57.19 99 PHE A CA 1
ATOM 775 C C . PHE A 1 99 ? 81.345 32.244 -115.936 1.00 57.19 99 PHE A C 1
ATOM 777 O O . PHE A 1 99 ? 81.336 31.651 -114.859 1.00 57.19 99 PHE A O 1
ATOM 784 N N . MET A 1 100 ? 80.202 32.626 -116.522 1.00 57.00 100 MET A N 1
ATOM 785 C CA . MET A 1 100 ? 78.874 32.454 -115.901 1.00 57.00 100 MET A CA 1
ATOM 786 C C . MET A 1 100 ? 78.487 30.981 -115.671 1.00 57.00 100 MET A C 1
ATOM 788 O O . MET A 1 100 ? 77.789 30.672 -114.707 1.00 57.00 100 MET A O 1
ATOM 792 N N . LEU A 1 101 ? 78.965 30.057 -116.513 1.00 62.31 101 LEU A N 1
ATOM 793 C CA . LEU A 1 101 ? 78.701 28.621 -116.364 1.00 62.31 101 LEU A CA 1
ATOM 794 C C . LEU A 1 101 ? 79.531 27.993 -115.235 1.00 62.31 101 LEU A C 1
ATOM 796 O O . LEU A 1 101 ? 79.037 27.100 -114.550 1.00 62.31 101 LEU A O 1
ATOM 800 N N . TYR A 1 102 ? 80.737 28.505 -114.965 1.00 57.22 102 TYR A N 1
ATOM 801 C CA . TYR A 1 102 ? 81.526 28.089 -113.799 1.00 57.22 102 TYR A CA 1
ATOM 802 C C . TYR A 1 102 ? 80.857 28.495 -112.480 1.00 57.22 102 TYR A C 1
ATOM 804 O O . TYR A 1 102 ? 80.827 27.705 -111.536 1.00 57.22 102 TYR A O 1
ATOM 812 N N . VAL A 1 103 ? 80.257 29.689 -112.425 1.00 62.88 103 VAL A N 1
ATOM 813 C CA . VAL A 1 103 ? 79.478 30.137 -111.257 1.00 62.88 103 VAL A CA 1
ATOM 814 C C . VAL A 1 103 ? 78.230 29.268 -111.068 1.00 62.88 103 VAL A C 1
ATOM 816 O O . VAL A 1 103 ? 77.950 28.841 -109.950 1.00 62.88 103 VAL A O 1
ATOM 819 N N . ALA A 1 104 ? 77.517 28.934 -112.149 1.00 55.38 104 ALA A N 1
ATOM 820 C CA . ALA A 1 104 ? 76.366 28.030 -112.091 1.00 55.38 104 ALA A CA 1
ATOM 821 C C . ALA A 1 104 ? 76.752 26.607 -111.633 1.00 55.38 104 ALA A C 1
ATOM 823 O O . ALA A 1 104 ? 76.035 26.000 -110.837 1.00 55.38 104 ALA A O 1
ATOM 824 N N . PHE A 1 105 ? 77.905 26.087 -112.067 1.00 61.25 105 PHE A N 1
ATOM 825 C CA . PHE A 1 105 ? 78.448 24.813 -111.584 1.00 61.25 105 PHE A CA 1
ATOM 826 C C . PHE A 1 105 ? 78.773 24.859 -110.081 1.00 61.25 105 PHE A C 1
ATOM 828 O O . PHE A 1 105 ? 78.358 23.978 -109.333 1.00 61.25 105 PHE A O 1
ATOM 835 N N . ALA A 1 106 ? 79.460 25.905 -109.613 1.00 56.38 106 ALA A N 1
ATOM 836 C CA . ALA A 1 106 ? 79.795 26.048 -108.196 1.00 56.38 106 ALA A CA 1
ATOM 837 C C . ALA A 1 106 ? 78.538 26.165 -107.316 1.00 56.38 106 ALA A C 1
ATOM 839 O O . ALA A 1 106 ? 78.464 25.542 -106.256 1.00 56.38 106 ALA A O 1
ATOM 840 N N . LEU A 1 107 ? 77.527 26.908 -107.781 1.00 54.12 107 LEU A N 1
ATOM 841 C CA . LEU A 1 107 ? 76.250 27.052 -107.086 1.00 54.12 107 LEU A CA 1
ATOM 842 C C . LEU A 1 107 ? 75.492 25.719 -107.030 1.00 54.12 107 LEU A C 1
ATOM 844 O O . LEU A 1 107 ? 75.062 25.310 -105.959 1.00 54.12 107 LEU A O 1
ATOM 848 N N . THR A 1 108 ? 75.372 25.008 -108.154 1.00 58.59 108 THR A N 1
ATOM 849 C CA . THR A 1 108 ? 74.671 23.712 -108.208 1.00 58.59 108 THR A CA 1
ATOM 850 C C . THR A 1 108 ? 75.364 22.643 -107.368 1.00 58.59 108 THR A C 1
ATOM 852 O O . THR A 1 108 ? 74.684 21.886 -106.678 1.00 58.59 108 THR A O 1
ATOM 855 N N . LEU A 1 109 ? 76.699 22.620 -107.339 1.00 53.94 109 LEU A N 1
ATOM 856 C CA . LEU A 1 109 ? 77.466 21.733 -106.467 1.00 53.94 109 LEU A CA 1
ATOM 857 C C . LEU A 1 109 ? 77.246 22.070 -104.983 1.00 53.94 109 LEU A C 1
ATOM 859 O O . LEU A 1 109 ? 76.999 21.170 -104.183 1.00 53.94 109 LEU A O 1
ATOM 863 N N . ALA A 1 110 ? 77.271 23.355 -104.615 1.00 51.50 110 ALA A N 1
ATOM 864 C CA . ALA A 1 110 ? 77.010 23.795 -103.246 1.00 51.50 110 ALA A CA 1
ATOM 865 C C . ALA A 1 110 ? 75.575 23.466 -102.801 1.00 51.50 110 ALA A C 1
ATOM 867 O O . ALA A 1 110 ? 75.375 22.935 -101.709 1.00 51.50 110 ALA A O 1
ATOM 868 N N . THR A 1 111 ? 74.579 23.713 -103.657 1.00 58.25 111 THR A N 1
ATOM 869 C CA . THR A 1 111 ? 73.176 23.368 -103.390 1.00 58.25 111 THR A CA 1
ATOM 870 C C . THR A 1 111 ? 72.975 21.856 -103.291 1.00 58.25 111 THR A C 1
ATOM 872 O O . THR A 1 111 ? 72.225 21.407 -102.429 1.00 58.25 111 THR A O 1
ATOM 875 N N . TYR A 1 112 ? 73.667 21.057 -104.107 1.00 60.78 112 TYR A N 1
ATOM 876 C CA . TYR A 1 112 ? 73.607 19.596 -104.040 1.00 60.78 112 TYR A CA 1
ATOM 877 C C . TYR A 1 112 ? 74.201 19.051 -102.736 1.00 60.78 112 TYR A C 1
ATOM 879 O O . TYR A 1 112 ? 73.574 18.229 -102.070 1.00 60.78 112 TYR A O 1
ATOM 887 N N . ILE A 1 113 ? 75.378 19.543 -102.333 1.00 60.94 113 ILE A N 1
ATOM 888 C CA . ILE A 1 113 ? 76.029 19.136 -101.079 1.00 60.94 113 ILE A CA 1
ATOM 889 C C . ILE A 1 113 ? 75.169 19.545 -99.876 1.00 60.94 113 ILE A C 1
ATOM 891 O O . ILE A 1 113 ? 74.910 18.721 -99.000 1.00 60.94 113 ILE A O 1
ATOM 895 N N . ALA A 1 114 ? 74.671 20.786 -99.856 1.00 54.00 114 ALA A N 1
ATOM 896 C CA . ALA A 1 114 ? 73.808 21.280 -98.786 1.00 54.00 114 ALA A CA 1
ATOM 897 C C . ALA A 1 114 ? 72.474 20.516 -98.719 1.00 54.00 114 ALA A C 1
ATOM 899 O O . ALA A 1 114 ? 72.037 20.132 -97.635 1.00 54.00 114 ALA A O 1
ATOM 900 N N . GLY A 1 115 ? 71.855 20.240 -99.871 1.00 55.72 115 GLY A N 1
ATOM 901 C CA . GLY A 1 115 ? 70.628 19.449 -99.967 1.00 55.72 115 GLY A CA 1
ATOM 902 C C . GLY A 1 115 ? 70.821 18.005 -99.502 1.00 55.72 115 GLY A C 1
ATOM 903 O O . GLY A 1 115 ? 69.991 17.493 -98.755 1.00 55.72 115 GLY A O 1
ATOM 904 N N . SER A 1 116 ? 71.943 17.372 -99.861 1.00 60.50 116 SER A N 1
ATOM 905 C CA . SER A 1 116 ? 72.282 16.020 -99.401 1.00 60.50 116 SER A CA 1
ATOM 906 C C . SER A 1 116 ? 72.509 15.968 -97.889 1.00 60.50 116 SER A C 1
ATOM 908 O O . SER A 1 116 ? 72.054 15.028 -97.245 1.00 60.50 116 SER A O 1
ATOM 910 N N . TYR A 1 117 ? 73.174 16.974 -97.314 1.00 64.56 117 TYR A N 1
ATOM 911 C CA . TYR A 1 117 ? 73.406 17.048 -95.869 1.00 64.56 117 TYR A CA 1
ATOM 912 C C . TYR A 1 117 ? 72.104 17.262 -95.086 1.00 64.56 117 TYR A C 1
ATOM 914 O O . TYR A 1 117 ? 71.874 16.607 -94.072 1.00 64.56 117 TYR A O 1
ATOM 922 N N . ILE A 1 118 ? 71.222 18.139 -95.578 1.00 61.56 118 ILE A N 1
ATOM 923 C CA . ILE A 1 118 ? 69.900 18.362 -94.983 1.00 61.56 118 ILE A CA 1
ATOM 924 C C . ILE A 1 118 ? 69.056 17.087 -95.028 1.00 61.56 118 ILE A C 1
ATOM 926 O O . ILE A 1 118 ? 68.426 16.767 -94.025 1.00 61.56 118 ILE A O 1
ATOM 930 N N . LEU A 1 119 ? 69.056 16.341 -96.139 1.00 66.25 119 LEU A N 1
ATOM 931 C CA . LEU A 1 119 ? 68.301 15.087 -96.242 1.00 66.25 119 LEU A CA 1
ATOM 932 C C . LEU A 1 119 ? 68.833 14.000 -95.300 1.00 66.25 119 LEU A C 1
ATOM 934 O O . LEU A 1 119 ? 68.034 13.342 -94.633 1.00 66.25 119 LEU A O 1
ATOM 938 N N . ASP A 1 120 ? 70.156 13.827 -95.224 1.00 64.12 120 ASP A N 1
ATOM 939 C CA . ASP A 1 120 ? 70.761 12.836 -94.329 1.00 64.12 120 ASP A CA 1
ATOM 940 C C . ASP A 1 120 ? 70.467 13.196 -92.851 1.00 64.12 120 ASP A C 1
ATOM 942 O O . ASP A 1 120 ? 69.992 12.342 -92.101 1.00 64.12 120 ASP A O 1
ATOM 946 N N . ASN A 1 121 ? 70.597 14.473 -92.458 1.00 65.12 121 ASN A N 1
ATOM 947 C CA . ASN A 1 121 ? 70.288 14.950 -91.101 1.00 65.12 121 ASN A CA 1
ATOM 948 C C . ASN A 1 121 ? 68.783 14.888 -90.757 1.00 65.12 121 ASN A C 1
ATOM 950 O O . ASN A 1 121 ? 68.412 14.580 -89.625 1.00 65.12 121 ASN A O 1
ATOM 954 N N . HIS A 1 122 ? 67.897 15.155 -91.723 1.00 64.31 122 HIS A N 1
ATOM 955 C CA . HIS A 1 122 ? 66.448 15.071 -91.518 1.00 64.31 122 HIS A CA 1
ATOM 956 C C . HIS A 1 122 ? 65.994 13.623 -91.285 1.00 64.31 122 HIS A C 1
ATOM 958 O O . HIS A 1 122 ? 65.161 13.386 -90.412 1.00 64.31 122 HIS A O 1
ATOM 964 N N . SER A 1 123 ? 66.598 12.652 -91.983 1.00 65.50 123 SER A N 1
ATOM 965 C CA . SER A 1 123 ? 66.286 11.228 -91.794 1.00 65.50 123 SER A CA 1
ATOM 966 C C . SER A 1 123 ? 66.636 10.717 -90.390 1.00 65.50 123 SER A C 1
ATOM 968 O O . SER A 1 123 ? 65.836 10.017 -89.774 1.00 65.50 123 SER A O 1
ATOM 970 N N . GLU A 1 124 ? 67.790 11.121 -89.848 1.00 62.72 124 GLU A N 1
ATOM 971 C CA . GLU A 1 124 ? 68.264 10.667 -88.535 1.00 62.72 124 GLU A CA 1
ATOM 972 C C . GLU A 1 124 ? 67.487 11.322 -87.377 1.00 62.72 124 GLU A C 1
ATOM 974 O O . GLU A 1 124 ? 67.299 10.727 -86.312 1.00 62.72 124 GLU A O 1
ATOM 979 N N . HIS A 1 125 ? 67.010 12.553 -87.577 1.00 61.00 125 HIS A N 1
ATOM 980 C CA . HIS A 1 125 ? 66.253 13.299 -86.573 1.00 61.00 125 HIS A CA 1
ATOM 981 C C . HIS A 1 125 ? 64.777 12.861 -86.489 1.00 61.00 125 HIS A C 1
ATOM 983 O O . HIS A 1 125 ? 64.198 12.859 -85.403 1.00 61.00 125 HIS A O 1
ATOM 989 N N . GLU A 1 126 ? 64.160 12.465 -87.606 1.00 62.47 126 GLU A N 1
ATOM 990 C CA . GLU A 1 126 ? 62.761 12.008 -87.648 1.00 62.47 126 GLU A CA 1
ATOM 991 C C . GLU A 1 126 ? 62.587 10.598 -87.048 1.00 62.47 126 GLU A C 1
ATOM 993 O O . GLU A 1 126 ? 61.603 10.336 -86.350 1.00 62.47 126 GLU A O 1
ATOM 998 N N . GLU A 1 127 ? 63.574 9.711 -87.228 1.00 63.53 127 GLU A N 1
ATOM 999 C CA . GLU A 1 127 ? 63.581 8.363 -86.637 1.00 63.53 127 GLU A CA 1
ATOM 1000 C C . GLU A 1 127 ? 63.658 8.424 -85.100 1.00 63.53 127 GLU A C 1
ATOM 1002 O O . GLU A 1 127 ? 62.801 7.870 -84.413 1.00 63.53 127 GLU A O 1
ATOM 1007 N N . LYS A 1 128 ? 64.579 9.228 -84.546 1.00 62.69 128 LYS A N 1
ATOM 1008 C CA . LYS A 1 128 ? 64.738 9.396 -83.087 1.00 62.69 128 LYS A CA 1
ATOM 1009 C C . LYS A 1 128 ? 63.531 10.048 -82.403 1.00 62.69 128 LYS A C 1
ATOM 1011 O O . LYS A 1 128 ? 63.251 9.728 -81.249 1.00 62.69 128 LYS A O 1
ATOM 1016 N N . ILE A 1 129 ? 62.835 10.981 -83.063 1.00 60.28 129 ILE A N 1
ATOM 1017 C CA . ILE A 1 129 ? 61.621 11.607 -82.504 1.00 60.28 129 ILE A CA 1
ATOM 1018 C C . ILE A 1 129 ? 60.467 10.608 -82.467 1.00 60.28 129 ILE A C 1
ATOM 1020 O O . ILE A 1 129 ? 59.748 10.547 -81.472 1.00 60.28 129 ILE A O 1
ATOM 1024 N N . THR A 1 130 ? 60.304 9.827 -83.532 1.00 64.38 130 THR A N 1
ATOM 1025 C CA . THR A 1 130 ? 59.222 8.845 -83.633 1.00 64.38 130 THR A CA 1
ATOM 1026 C C . THR A 1 130 ? 59.388 7.735 -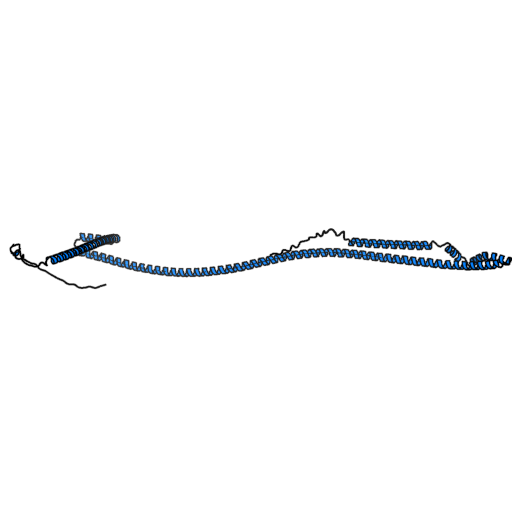82.596 1.00 64.38 130 THR A C 1
ATOM 1028 O O . THR A 1 130 ? 58.423 7.399 -81.912 1.00 64.38 130 THR A O 1
ATOM 1031 N N . ASP A 1 131 ? 60.611 7.231 -82.411 1.00 65.88 131 ASP A N 1
ATOM 1032 C CA . ASP A 1 131 ? 60.899 6.195 -81.415 1.00 65.88 131 ASP A CA 1
ATOM 1033 C C . ASP A 1 131 ? 60.716 6.715 -79.980 1.00 65.88 131 ASP A C 1
ATOM 1035 O O . ASP A 1 131 ? 60.043 6.076 -79.178 1.00 65.88 131 ASP A O 1
ATOM 1039 N N . ARG A 1 132 ? 61.189 7.930 -79.665 1.00 63.69 132 ARG A N 1
ATOM 1040 C CA . ARG A 1 132 ? 60.973 8.543 -78.338 1.00 63.69 132 ARG A CA 1
ATOM 1041 C C . ARG A 1 132 ? 59.505 8.826 -78.030 1.00 63.69 132 ARG A C 1
ATOM 1043 O O . ARG A 1 132 ? 59.100 8.742 -76.875 1.00 63.69 132 ARG A O 1
ATOM 1050 N N . LEU A 1 133 ? 58.717 9.199 -79.037 1.00 65.19 133 LEU A N 1
ATOM 1051 C CA . LEU A 1 133 ? 57.283 9.422 -78.874 1.00 65.19 133 LEU A CA 1
ATOM 1052 C C . LEU A 1 133 ? 56.544 8.098 -78.661 1.00 65.19 133 LEU A C 1
ATOM 1054 O O . LEU A 1 133 ? 55.655 8.036 -77.819 1.00 65.19 133 LEU A O 1
ATOM 1058 N N . LYS A 1 134 ? 56.939 7.040 -79.378 1.00 65.81 134 LYS A N 1
ATOM 1059 C CA . LYS A 1 134 ? 56.418 5.689 -79.171 1.00 65.81 134 LYS A CA 1
ATOM 1060 C C . LYS A 1 134 ? 56.731 5.185 -77.762 1.00 65.81 134 LYS A C 1
ATOM 1062 O O . LYS A 1 134 ? 55.804 4.763 -77.081 1.00 65.81 134 LYS A O 1
ATOM 1067 N N . ASP A 1 135 ? 57.980 5.295 -77.315 1.00 66.88 135 ASP A N 1
ATOM 1068 C CA . ASP A 1 135 ? 58.387 4.889 -75.964 1.00 66.88 135 ASP A CA 1
ATOM 1069 C C . ASP A 1 135 ? 57.631 5.696 -74.896 1.00 66.88 135 ASP A C 1
ATOM 1071 O O . ASP A 1 135 ? 57.013 5.119 -74.008 1.00 66.88 135 ASP A O 1
ATOM 1075 N N . GLY A 1 136 ? 57.547 7.025 -75.045 1.00 63.06 136 GLY A N 1
ATOM 1076 C CA . GLY A 1 136 ? 56.796 7.873 -74.113 1.00 63.06 136 GLY A CA 1
ATOM 1077 C C . GLY A 1 136 ? 55.283 7.608 -74.090 1.00 63.06 136 GLY A C 1
ATOM 1078 O O . GLY A 1 136 ? 54.650 7.766 -73.049 1.00 63.06 136 GLY A O 1
ATOM 1079 N N . MET A 1 137 ? 54.680 7.195 -75.212 1.00 63.31 137 MET A N 1
ATOM 1080 C CA . MET A 1 137 ? 53.264 6.807 -75.255 1.00 63.31 137 MET A CA 1
ATOM 1081 C C . MET A 1 137 ? 53.019 5.399 -74.691 1.00 63.31 137 MET A C 1
ATOM 1083 O O . MET A 1 137 ? 51.958 5.176 -74.108 1.00 63.31 137 MET A O 1
ATOM 1087 N N . VAL A 1 138 ? 53.978 4.475 -74.820 1.00 69.25 138 VAL A N 1
ATOM 1088 C CA . VAL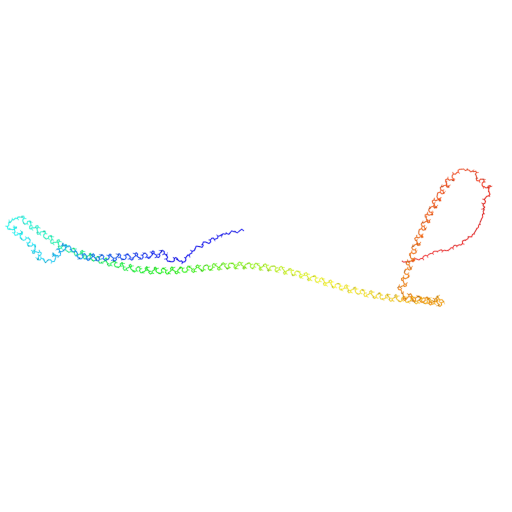 A 1 138 ? 53.938 3.161 -74.154 1.00 69.25 138 VAL A CA 1
ATOM 1089 C C . VAL A 1 138 ? 54.052 3.336 -72.639 1.00 69.25 138 VAL A C 1
ATOM 1091 O O . VAL A 1 138 ? 53.185 2.846 -71.921 1.00 69.25 138 VAL A O 1
ATOM 1094 N N . ASP A 1 139 ? 55.008 4.136 -72.158 1.00 65.38 139 ASP A N 1
ATOM 1095 C CA . ASP A 1 139 ? 55.155 4.450 -70.729 1.00 65.38 139 ASP A CA 1
ATOM 1096 C C . ASP A 1 139 ? 53.888 5.113 -70.154 1.00 65.38 139 ASP A C 1
ATOM 1098 O O . ASP A 1 139 ? 53.466 4.817 -69.035 1.00 65.38 139 ASP A O 1
ATOM 1102 N N . LEU A 1 140 ? 53.232 5.989 -70.928 1.00 67.81 140 LEU A N 1
ATOM 1103 C CA . LEU A 1 140 ? 51.953 6.599 -70.550 1.00 67.81 140 LEU A CA 1
ATOM 1104 C C . LEU A 1 140 ? 50.825 5.558 -70.473 1.00 67.81 140 LEU A C 1
ATOM 1106 O O . LEU A 1 140 ? 50.016 5.597 -69.546 1.00 67.81 140 LEU A O 1
ATOM 1110 N N . ALA A 1 141 ? 50.749 4.638 -71.438 1.00 67.06 141 ALA A N 1
ATOM 1111 C CA . ALA A 1 141 ? 49.750 3.574 -71.442 1.00 67.06 141 ALA A CA 1
ATOM 1112 C C . ALA A 1 141 ? 49.939 2.608 -70.260 1.00 67.06 141 ALA A C 1
ATOM 1114 O O . ALA A 1 141 ? 48.947 2.208 -69.648 1.00 67.06 141 ALA A O 1
ATOM 1115 N N . ASP A 1 142 ? 51.184 2.294 -69.900 1.00 68.81 142 ASP A N 1
ATOM 1116 C CA . ASP A 1 142 ? 51.527 1.459 -68.745 1.00 68.81 142 ASP A CA 1
ATOM 1117 C C . ASP A 1 142 ? 51.253 2.182 -67.414 1.00 68.81 142 ASP A C 1
ATOM 1119 O O . ASP A 1 142 ? 50.722 1.587 -66.472 1.00 68.81 142 ASP A O 1
ATOM 1123 N N . ALA A 1 143 ? 51.517 3.492 -67.337 1.00 64.12 143 ALA A N 1
ATOM 1124 C CA . ALA A 1 143 ? 51.155 4.307 -66.179 1.00 64.12 143 ALA A CA 1
ATOM 1125 C C . ALA A 1 143 ? 49.630 4.382 -65.979 1.00 64.12 143 ALA A C 1
ATOM 1127 O O . ALA A 1 143 ? 49.151 4.249 -64.852 1.00 64.12 143 ALA A O 1
ATOM 1128 N N . LEU A 1 144 ? 48.851 4.547 -67.056 1.00 68.06 144 LEU A N 1
ATOM 1129 C CA . LEU A 1 144 ? 47.385 4.525 -66.989 1.00 68.06 144 LEU A CA 1
ATOM 1130 C C . LEU A 1 144 ? 46.846 3.149 -66.587 1.00 68.06 144 LEU A C 1
ATOM 1132 O O . LEU A 1 144 ? 45.876 3.080 -65.837 1.00 68.06 144 LEU A O 1
ATOM 1136 N N . GLU A 1 145 ? 47.480 2.064 -67.032 1.00 72.31 145 GLU A N 1
ATOM 1137 C CA . GLU A 1 145 ? 47.122 0.709 -66.607 1.00 72.31 145 GLU A CA 1
ATOM 1138 C C . GLU A 1 145 ? 47.351 0.507 -65.102 1.00 72.31 145 GLU A C 1
ATOM 1140 O O . GLU A 1 145 ? 46.482 -0.020 -64.410 1.00 72.31 145 GLU A O 1
ATOM 1145 N N . SER A 1 146 ? 48.472 0.999 -64.572 1.00 65.94 146 SER A N 1
ATOM 1146 C CA . SER A 1 146 ? 48.763 0.983 -63.131 1.00 65.94 146 SER A CA 1
ATOM 1147 C C . SER A 1 146 ? 47.741 1.798 -62.319 1.00 65.94 146 SER A C 1
ATOM 1149 O O . SER A 1 146 ? 47.270 1.369 -61.259 1.00 65.94 146 SER A O 1
ATOM 1151 N N . VAL A 1 147 ? 47.313 2.953 -62.841 1.00 70.44 147 VAL A N 1
ATOM 1152 C CA . VAL A 1 147 ? 46.236 3.752 -62.233 1.00 70.44 147 VAL A CA 1
ATOM 1153 C C . VAL A 1 147 ? 44.903 2.999 -62.268 1.00 70.44 147 VAL A C 1
ATOM 1155 O O . VAL A 1 147 ? 44.220 2.956 -61.253 1.00 70.44 147 VAL A O 1
ATOM 1158 N N . ILE A 1 148 ? 44.540 2.348 -63.379 1.00 72.25 148 ILE A N 1
ATOM 1159 C CA . ILE A 1 148 ? 43.314 1.534 -63.452 1.00 72.25 148 ILE A CA 1
ATOM 1160 C C . ILE A 1 148 ? 43.341 0.411 -62.404 1.00 72.25 148 ILE A C 1
ATOM 1162 O O . ILE A 1 148 ? 42.362 0.238 -61.683 1.00 72.25 148 ILE A O 1
ATOM 1166 N N . GLN A 1 149 ? 44.455 -0.314 -62.283 1.00 74.19 149 GLN A N 1
ATOM 1167 C CA . GLN A 1 149 ? 44.582 -1.429 -61.337 1.00 74.19 149 GLN A CA 1
ATOM 1168 C C . GLN A 1 149 ? 44.506 -0.974 -59.874 1.00 74.19 149 GLN A C 1
ATOM 1170 O O . GLN A 1 149 ? 43.849 -1.616 -59.059 1.00 74.19 149 GLN A O 1
ATOM 1175 N N . SER A 1 150 ? 45.145 0.146 -59.528 1.00 70.81 150 SER A N 1
ATOM 1176 C CA . SER A 1 150 ? 45.059 0.705 -58.171 1.00 70.81 150 SER A CA 1
ATOM 1177 C C . SER A 1 150 ? 43.663 1.242 -57.842 1.00 70.81 150 SER A C 1
ATOM 1179 O O . SER A 1 150 ? 43.205 1.095 -56.709 1.00 70.81 150 SER A O 1
ATOM 1181 N N . LEU A 1 151 ? 42.958 1.804 -58.828 1.00 75.19 151 LEU A N 1
ATOM 1182 C CA . LEU A 1 151 ? 41.563 2.210 -58.680 1.00 75.19 151 LEU A CA 1
ATOM 1183 C C . LEU A 1 151 ? 40.636 1.003 -58.462 1.00 75.19 151 LEU A C 1
ATOM 1185 O O . LEU A 1 151 ? 39.769 1.075 -57.596 1.00 75.19 151 LEU A O 1
ATOM 1189 N N . ASP A 1 152 ? 40.837 -0.110 -59.174 1.00 76.38 152 ASP A N 1
ATOM 1190 C CA . ASP A 1 152 ? 40.063 -1.344 -58.962 1.00 76.38 152 ASP A CA 1
ATOM 1191 C C . ASP A 1 152 ? 40.228 -1.886 -57.532 1.00 76.38 152 ASP A C 1
ATOM 1193 O O . ASP A 1 152 ? 39.238 -2.175 -56.863 1.00 76.38 152 ASP A O 1
ATOM 1197 N N . VAL A 1 153 ? 41.462 -1.933 -57.017 1.00 75.62 153 VAL A N 1
ATOM 1198 C CA . VAL A 1 153 ? 41.726 -2.352 -55.628 1.00 75.62 153 VAL A CA 1
ATOM 1199 C C . VAL A 1 153 ? 41.039 -1.422 -54.625 1.00 75.62 153 VAL A C 1
ATOM 1201 O O . VAL A 1 153 ? 40.410 -1.887 -53.676 1.00 75.62 153 VAL A O 1
ATOM 1204 N N . LEU A 1 154 ? 41.116 -0.107 -54.846 1.00 76.38 154 LEU A N 1
ATOM 1205 C CA . LEU A 1 154 ? 40.496 0.881 -53.963 1.00 76.38 154 LEU A CA 1
ATOM 1206 C C . LEU A 1 154 ? 38.963 0.803 -53.997 1.00 76.38 154 LEU A C 1
ATOM 1208 O O . LEU A 1 154 ? 38.316 0.992 -52.968 1.00 76.38 154 LEU A O 1
ATOM 1212 N N . ARG A 1 155 ? 38.370 0.492 -55.155 1.00 78.75 155 ARG A N 1
ATOM 1213 C CA . ARG A 1 155 ? 36.932 0.228 -55.286 1.00 78.75 155 ARG A CA 1
ATOM 1214 C C . ARG A 1 155 ? 36.521 -0.984 -54.460 1.00 78.75 155 ARG A C 1
ATOM 1216 O O . ARG A 1 155 ? 35.528 -0.902 -53.736 1.00 78.75 155 ARG A O 1
ATOM 1223 N N . ASP A 1 156 ? 37.253 -2.086 -54.578 1.00 81.75 156 ASP A N 1
ATOM 1224 C CA . ASP A 1 156 ? 36.942 -3.322 -53.860 1.00 81.75 156 ASP A CA 1
ATOM 1225 C C . ASP A 1 156 ? 37.058 -3.121 -52.341 1.00 81.75 156 ASP A C 1
ATOM 1227 O O . ASP A 1 156 ? 36.160 -3.515 -51.592 1.00 81.75 156 ASP A O 1
ATOM 1231 N N . GLU A 1 157 ? 38.103 -2.424 -51.882 1.00 81.75 157 GLU A N 1
ATOM 1232 C CA . GLU A 1 157 ? 38.295 -2.080 -50.469 1.00 81.75 157 GLU A CA 1
ATOM 1233 C C . GLU A 1 157 ? 37.185 -1.153 -49.951 1.00 81.75 157 GLU A C 1
ATOM 1235 O O . GLU A 1 157 ? 36.597 -1.416 -48.900 1.00 81.75 157 GLU A O 1
ATOM 1240 N N . LEU A 1 158 ? 36.816 -0.122 -50.719 1.00 82.44 158 LEU A N 1
ATOM 1241 C CA . LEU A 1 158 ? 35.730 0.789 -50.359 1.00 82.44 158 LEU A CA 1
ATOM 1242 C C . LEU A 1 158 ? 34.378 0.064 -50.305 1.00 82.44 158 LEU A C 1
ATOM 1244 O O . LEU A 1 158 ? 33.607 0.273 -49.371 1.00 82.44 158 LEU A O 1
ATOM 1248 N N . SER A 1 159 ? 34.088 -0.808 -51.273 1.00 83.50 159 SER A N 1
ATOM 1249 C CA . SER A 1 159 ? 32.858 -1.606 -51.286 1.00 83.50 159 SER A CA 1
ATOM 1250 C C . SER A 1 159 ? 32.791 -2.553 -50.087 1.00 83.50 159 SER A C 1
ATOM 1252 O O . SER A 1 159 ? 31.727 -2.705 -49.484 1.00 83.50 159 SER A O 1
ATOM 1254 N N . SER A 1 160 ? 33.918 -3.171 -49.726 1.00 86.19 160 SER A N 1
ATOM 1255 C CA . SER A 1 160 ? 34.024 -4.017 -48.537 1.00 86.19 160 SER A CA 1
ATOM 1256 C C . SER A 1 160 ? 33.775 -3.212 -47.257 1.00 86.19 160 SER A C 1
ATOM 1258 O O . SER A 1 160 ? 32.955 -3.610 -46.429 1.00 86.19 160 SER A O 1
ATOM 1260 N N . GLU A 1 161 ? 34.420 -2.053 -47.105 1.00 85.12 161 GLU A N 1
ATOM 1261 C CA . GLU A 1 161 ? 34.267 -1.203 -45.919 1.00 85.12 161 GLU A CA 1
ATOM 1262 C C . GLU A 1 161 ? 32.840 -0.642 -45.795 1.00 85.12 161 GLU A C 1
ATOM 1264 O O . GLU A 1 161 ? 32.280 -0.615 -44.700 1.00 85.12 161 GLU A O 1
ATOM 1269 N N . ILE A 1 162 ? 32.197 -0.273 -46.911 1.00 84.56 162 ILE A N 1
ATOM 1270 C CA . ILE A 1 162 ? 30.778 0.124 -46.930 1.00 84.56 162 ILE A CA 1
ATOM 1271 C C . ILE A 1 162 ? 29.890 -1.022 -46.432 1.00 84.56 162 ILE A C 1
ATOM 1273 O O . ILE A 1 162 ? 28.971 -0.778 -45.647 1.00 84.56 162 ILE A O 1
ATOM 1277 N N . GLY A 1 163 ? 30.162 -2.262 -46.852 1.00 85.00 163 GLY A N 1
ATOM 1278 C CA . GLY A 1 163 ? 29.443 -3.445 -46.378 1.00 85.00 163 GLY A CA 1
ATOM 1279 C C . GLY A 1 163 ? 29.562 -3.623 -44.863 1.00 85.00 163 GLY A C 1
ATOM 1280 O O . GLY A 1 163 ? 28.549 -3.736 -44.172 1.00 85.00 163 GLY A O 1
ATOM 1281 N N . VAL A 1 164 ? 30.784 -3.541 -44.331 1.00 91.88 164 VAL A N 1
ATOM 1282 C CA . VAL A 1 164 ? 31.052 -3.633 -42.885 1.00 91.88 164 VAL A CA 1
ATOM 1283 C C . VAL A 1 164 ? 30.391 -2.488 -42.113 1.00 91.88 164 VAL A C 1
ATOM 1285 O O . VAL A 1 164 ? 29.837 -2.700 -41.033 1.00 91.88 164 VAL A O 1
ATOM 1288 N N . MET A 1 165 ? 30.428 -1.260 -42.638 1.00 84.62 165 MET A N 1
ATOM 1289 C CA . MET A 1 165 ? 29.740 -0.126 -42.020 1.00 84.62 165 MET A CA 1
ATOM 1290 C C . MET A 1 165 ? 28.223 -0.316 -42.007 1.00 84.62 165 MET A C 1
ATOM 1292 O O . MET A 1 165 ? 27.577 0.066 -41.032 1.00 84.62 165 MET A O 1
ATOM 1296 N N . HIS A 1 166 ? 27.648 -0.908 -43.053 1.00 88.19 166 HIS A N 1
ATOM 1297 C CA . HIS A 1 166 ? 26.220 -1.195 -43.101 1.00 88.19 166 HIS A CA 1
ATOM 1298 C C . HIS A 1 166 ? 25.816 -2.227 -42.045 1.00 88.19 166 HIS A C 1
ATOM 1300 O O . HIS A 1 166 ? 24.916 -1.946 -41.258 1.00 88.19 166 HIS A O 1
ATOM 1306 N N . GLU A 1 167 ? 26.546 -3.340 -41.950 1.00 92.00 167 GLU A N 1
ATOM 1307 C CA . GLU A 1 167 ? 26.323 -4.376 -40.933 1.00 92.00 167 GLU A CA 1
ATOM 1308 C C . GLU A 1 167 ? 26.445 -3.806 -39.509 1.00 92.00 167 GLU A C 1
ATOM 1310 O O . GLU A 1 167 ? 25.609 -4.057 -38.642 1.00 92.00 167 GLU A O 1
ATOM 1315 N N . LYS A 1 168 ? 27.459 -2.965 -39.259 1.00 90.81 168 LYS A N 1
ATOM 1316 C CA . LYS A 1 168 ? 27.621 -2.292 -37.961 1.00 90.81 168 LYS A CA 1
ATOM 1317 C C . LYS A 1 168 ? 26.481 -1.326 -37.652 1.00 90.81 168 LYS A C 1
ATOM 1319 O O . LYS A 1 168 ? 26.094 -1.229 -36.489 1.00 90.81 168 LYS A O 1
ATOM 1324 N N . ASN A 1 169 ? 25.968 -0.608 -38.648 1.00 88.94 169 ASN A N 1
ATOM 1325 C CA . ASN A 1 169 ? 24.836 0.298 -38.464 1.00 88.94 169 ASN A CA 1
ATOM 1326 C C . ASN A 1 169 ? 23.546 -0.472 -38.168 1.00 88.94 169 ASN A C 1
ATOM 1328 O O . ASN A 1 169 ? 22.834 -0.085 -37.249 1.00 88.94 169 ASN A O 1
ATOM 1332 N N . GLU A 1 170 ? 23.286 -1.574 -38.873 1.00 90.62 170 GLU A N 1
ATOM 1333 C CA . GLU A 1 170 ? 22.143 -2.456 -38.603 1.00 90.62 170 GLU A CA 1
ATOM 1334 C C . GLU A 1 170 ? 22.233 -3.050 -37.188 1.00 90.62 170 GLU A C 1
ATOM 1336 O O . GLU A 1 170 ? 21.286 -2.989 -36.406 1.00 90.62 170 GLU A O 1
ATOM 1341 N N . HIS A 1 171 ? 23.416 -3.528 -36.790 1.00 93.88 171 HIS A N 1
ATOM 1342 C CA . HIS A 1 171 ? 23.640 -4.025 -35.430 1.00 93.88 171 HIS A CA 1
ATOM 1343 C C . HIS A 1 171 ? 23.470 -2.940 -34.360 1.00 93.88 171 HIS A C 1
ATOM 1345 O O . HIS A 1 171 ? 22.971 -3.203 -33.263 1.00 93.88 171 HIS A O 1
ATOM 1351 N N . LEU A 1 172 ? 23.900 -1.710 -34.652 1.00 94.69 172 LEU A N 1
ATOM 1352 C CA . LEU A 1 172 ? 23.709 -0.578 -33.752 1.00 94.69 172 LEU A CA 1
ATOM 1353 C C . LEU A 1 172 ? 22.226 -0.219 -33.627 1.00 94.69 172 LEU A C 1
ATOM 1355 O O . LEU A 1 172 ? 21.778 0.040 -32.516 1.00 94.69 172 LEU A O 1
ATOM 1359 N N . GLU A 1 173 ? 21.470 -0.248 -34.724 1.00 94.00 173 GLU A N 1
ATOM 1360 C CA . GLU A 1 173 ? 20.023 -0.024 -34.733 1.00 94.00 173 GLU A CA 1
ATOM 1361 C C . GLU A 1 173 ? 19.307 -1.046 -33.846 1.00 94.00 173 GLU A C 1
ATOM 1363 O O . GLU A 1 173 ? 18.597 -0.653 -32.922 1.00 94.00 173 GLU A O 1
ATOM 1368 N N . VAL A 1 174 ? 19.602 -2.341 -34.012 1.00 95.19 174 VAL A N 1
ATOM 1369 C CA . VAL A 1 174 ? 19.053 -3.408 -33.156 1.00 95.19 174 VAL A CA 1
ATOM 1370 C C . VAL A 1 174 ? 19.373 -3.162 -31.680 1.00 95.19 174 VAL A C 1
ATOM 1372 O O . VAL A 1 174 ? 18.494 -3.284 -30.826 1.00 95.19 174 VAL A O 1
ATOM 1375 N N . LYS A 1 175 ? 20.615 -2.782 -31.355 1.00 94.81 175 LYS A N 1
ATOM 1376 C CA . LYS A 1 175 ? 21.015 -2.475 -29.972 1.00 94.81 175 LYS A CA 1
ATOM 1377 C C . LYS A 1 175 ? 20.327 -1.240 -29.406 1.00 94.81 175 LYS A C 1
ATOM 1379 O O . LYS A 1 175 ? 20.022 -1.223 -28.218 1.00 94.81 175 LYS A O 1
ATOM 1384 N N . VAL A 1 176 ? 20.121 -0.204 -30.216 1.00 94.19 176 VAL A N 1
ATOM 1385 C CA . VAL A 1 176 ? 19.401 1.003 -29.798 1.00 94.19 176 VAL A CA 1
ATOM 1386 C C . VAL A 1 176 ? 17.945 0.655 -29.511 1.00 94.19 176 VAL A C 1
ATOM 1388 O O . VAL A 1 176 ? 17.445 1.032 -28.455 1.00 94.19 176 VAL A O 1
ATOM 1391 N N . THR A 1 177 ? 17.298 -0.127 -30.376 1.00 95.56 177 THR A N 1
ATOM 1392 C CA . THR A 1 177 ? 15.925 -0.595 -30.159 1.00 95.56 177 THR A CA 1
ATOM 1393 C C . THR A 1 177 ? 15.812 -1.457 -28.904 1.00 95.56 177 THR A C 1
ATOM 1395 O O . THR A 1 177 ? 14.944 -1.199 -28.073 1.00 95.56 177 THR A O 1
ATOM 1398 N N . ASP A 1 178 ? 16.717 -2.420 -28.708 1.00 96.00 178 ASP A N 1
ATOM 1399 C CA . ASP A 1 178 ? 16.747 -3.250 -27.498 1.00 96.00 178 ASP A CA 1
ATOM 1400 C C . ASP A 1 178 ? 16.947 -2.399 -26.234 1.00 96.00 178 ASP A C 1
ATOM 1402 O O . ASP A 1 178 ? 16.214 -2.546 -25.255 1.00 96.00 178 ASP A O 1
ATOM 1406 N N . LEU A 1 179 ? 17.876 -1.437 -26.267 1.00 95.50 179 LEU A N 1
ATOM 1407 C CA . LEU A 1 179 ? 18.094 -0.517 -25.154 1.00 95.50 179 LEU A CA 1
ATOM 1408 C C . LEU A 1 179 ? 16.850 0.339 -24.872 1.00 95.50 179 LEU A C 1
ATOM 1410 O O . LEU A 1 179 ? 16.493 0.507 -23.707 1.00 95.50 179 LEU A O 1
ATOM 1414 N N . CYS A 1 180 ? 16.165 0.840 -25.903 1.00 94.62 180 CYS A N 1
ATOM 1415 C CA . CYS A 1 180 ? 14.899 1.561 -25.757 1.00 94.62 180 CYS A CA 1
ATOM 1416 C C . CYS A 1 180 ? 13.838 0.693 -25.070 1.00 94.62 180 CYS A C 1
ATOM 1418 O O . CYS A 1 180 ? 13.263 1.121 -24.069 1.00 94.62 180 CYS A O 1
ATOM 1420 N N . THR A 1 181 ? 13.641 -0.551 -25.518 1.00 95.56 181 THR A N 1
ATOM 1421 C CA . THR A 1 181 ? 12.696 -1.488 -24.889 1.00 95.56 181 THR A CA 1
ATOM 1422 C C . THR A 1 181 ? 13.072 -1.792 -23.435 1.00 95.56 181 THR A C 1
ATOM 1424 O O . THR A 1 181 ? 12.206 -1.863 -22.559 1.00 95.56 181 THR A O 1
ATOM 1427 N N . GLN A 1 182 ? 14.365 -1.939 -23.133 1.00 96.00 182 GLN A N 1
ATOM 1428 C CA . GLN A 1 182 ? 14.831 -2.134 -21.759 1.00 96.00 182 GLN A CA 1
ATOM 1429 C C . GLN A 1 182 ? 14.558 -0.909 -20.877 1.00 96.00 182 GLN A C 1
ATOM 1431 O O . GLN A 1 182 ? 14.111 -1.073 -19.740 1.00 96.00 182 GLN A O 1
ATOM 1436 N N . VAL A 1 183 ? 14.793 0.303 -21.387 1.00 95.38 183 VAL A N 1
ATOM 1437 C CA . VAL A 1 183 ? 14.510 1.559 -20.679 1.00 95.38 183 VAL A CA 1
ATOM 1438 C C . VAL A 1 183 ? 13.013 1.717 -20.418 1.00 95.38 183 VAL A C 1
ATOM 1440 O O . VAL A 1 183 ? 12.635 2.049 -19.294 1.00 95.38 183 VAL A O 1
ATOM 1443 N N . GLU A 1 184 ? 12.154 1.425 -21.396 1.00 95.69 184 GLU A N 1
ATOM 1444 C CA . GLU A 1 184 ? 10.695 1.437 -21.224 1.00 95.69 184 GLU A CA 1
ATOM 1445 C C . GLU A 1 184 ? 10.250 0.452 -20.141 1.00 95.69 184 GLU A C 1
ATOM 1447 O O . GLU A 1 184 ? 9.534 0.831 -19.211 1.00 95.69 184 GLU A O 1
ATOM 1452 N N . ARG A 1 185 ? 10.750 -0.790 -20.185 1.00 95.88 185 ARG A N 1
ATOM 1453 C CA . ARG A 1 185 ? 10.430 -1.810 -19.178 1.00 95.88 185 ARG A CA 1
ATOM 1454 C C . ARG A 1 185 ? 10.893 -1.401 -17.781 1.00 95.88 185 ARG A C 1
ATOM 1456 O O . ARG A 1 185 ? 10.151 -1.574 -16.815 1.00 95.88 185 ARG A O 1
ATOM 1463 N N . LEU A 1 186 ? 12.111 -0.872 -17.651 1.00 95.56 186 LEU A N 1
ATOM 1464 C CA . LEU A 1 186 ? 12.631 -0.380 -16.372 1.00 95.56 186 LEU A CA 1
ATOM 1465 C C . LEU A 1 186 ? 11.828 0.821 -15.861 1.00 95.56 186 LEU A C 1
ATOM 1467 O O . LEU A 1 186 ? 11.561 0.910 -14.664 1.00 95.56 186 LEU A O 1
ATOM 1471 N N . THR A 1 187 ? 11.393 1.709 -16.754 1.00 95.50 187 THR A N 1
ATOM 1472 C CA . THR A 1 187 ? 10.528 2.844 -16.409 1.00 95.50 187 THR A CA 1
ATOM 1473 C C . THR A 1 187 ? 9.175 2.360 -15.888 1.00 95.50 187 THR A C 1
ATOM 1475 O O . THR A 1 187 ? 8.734 2.807 -14.829 1.00 95.50 187 THR A O 1
ATOM 1478 N N . GLU A 1 188 ? 8.545 1.391 -16.557 1.00 96.31 188 GLU A N 1
ATOM 1479 C CA . GLU A 1 188 ? 7.285 0.789 -16.109 1.00 96.31 188 GLU A CA 1
ATOM 1480 C C . GLU A 1 188 ? 7.436 0.086 -14.749 1.00 96.31 188 GLU A C 1
ATOM 1482 O O . GLU A 1 188 ? 6.616 0.272 -13.847 1.00 96.31 188 GLU A O 1
ATOM 1487 N N . GLN A 1 189 ? 8.510 -0.687 -14.564 1.00 96.00 189 GLN A N 1
ATOM 1488 C CA . GLN A 1 189 ? 8.826 -1.324 -13.283 1.00 96.00 189 GLN A CA 1
ATOM 1489 C C . GLN A 1 189 ? 9.059 -0.292 -12.174 1.00 96.00 189 GLN A C 1
ATOM 1491 O O . GLN A 1 189 ? 8.565 -0.475 -11.062 1.00 96.00 189 GLN A O 1
ATOM 1496 N N . GLY A 1 190 ? 9.755 0.808 -12.469 1.00 96.00 190 GLY A N 1
ATOM 1497 C CA . GLY A 1 190 ? 9.970 1.910 -11.534 1.00 96.00 190 GLY A CA 1
ATOM 1498 C C . GLY A 1 190 ? 8.665 2.588 -11.113 1.00 96.00 190 GLY A C 1
ATOM 1499 O O . GLY A 1 190 ? 8.471 2.865 -9.929 1.00 96.00 190 GLY A O 1
ATOM 1500 N N . LEU A 1 191 ? 7.737 2.795 -12.053 1.00 95.75 191 LEU A N 1
ATOM 1501 C CA . LEU A 1 191 ? 6.403 3.326 -11.756 1.00 95.75 191 LEU A CA 1
ATOM 1502 C C . LEU A 1 191 ? 5.591 2.368 -10.876 1.00 95.75 191 LEU A C 1
ATOM 1504 O O . LEU A 1 191 ? 5.032 2.810 -9.871 1.00 95.75 191 LEU A O 1
ATOM 1508 N N . LYS A 1 192 ? 5.585 1.065 -11.189 1.00 95.88 192 LYS A N 1
ATOM 1509 C CA . LYS A 1 192 ? 4.921 0.041 -10.362 1.00 95.88 192 LYS A CA 1
ATOM 1510 C C . LYS A 1 192 ? 5.503 -0.005 -8.951 1.00 95.88 192 LYS A C 1
ATOM 1512 O O . LYS A 1 192 ? 4.752 0.056 -7.986 1.00 95.88 192 LYS A O 1
ATOM 1517 N N . LEU A 1 193 ? 6.831 -0.031 -8.816 1.00 96.12 193 LEU A N 1
ATOM 1518 C CA . LEU A 1 193 ? 7.504 -0.016 -7.512 1.00 96.12 193 LEU A CA 1
ATOM 1519 C C . LEU A 1 193 ? 7.171 1.243 -6.707 1.00 96.12 193 LEU A C 1
ATOM 1521 O O . LEU A 1 193 ? 6.922 1.151 -5.506 1.00 96.12 193 LEU A O 1
ATOM 1525 N N . LYS A 1 194 ? 7.126 2.412 -7.355 1.00 95.31 194 LYS A N 1
ATOM 1526 C CA . LYS A 1 194 ? 6.724 3.666 -6.710 1.00 95.31 194 LYS A CA 1
ATOM 1527 C C . LYS A 1 194 ? 5.281 3.602 -6.207 1.00 95.31 194 LYS A C 1
ATOM 1529 O O . LYS A 1 194 ? 5.029 4.020 -5.080 1.00 95.31 194 LYS A O 1
ATOM 1534 N N . GLN A 1 195 ? 4.358 3.070 -7.008 1.00 96.12 195 GLN A N 1
ATOM 1535 C CA . GLN A 1 195 ? 2.963 2.895 -6.607 1.00 96.12 195 GLN A CA 1
ATOM 1536 C C . GLN A 1 195 ? 2.842 1.923 -5.424 1.00 96.12 195 GLN A C 1
ATOM 1538 O O . GLN A 1 195 ? 2.243 2.266 -4.408 1.00 96.12 195 GLN A O 1
ATOM 1543 N N . THR A 1 196 ? 3.489 0.759 -5.498 1.00 95.50 196 THR A N 1
ATOM 1544 C CA . THR A 1 196 ? 3.502 -0.220 -4.402 1.00 95.50 196 THR A CA 1
ATOM 1545 C C . THR A 1 196 ? 4.102 0.368 -3.122 1.00 95.50 196 THR A C 1
ATOM 1547 O O . THR A 1 196 ? 3.581 0.134 -2.036 1.00 95.50 196 THR A O 1
ATOM 1550 N N . ALA A 1 197 ? 5.158 1.183 -3.219 1.00 94.50 197 ALA A N 1
ATOM 1551 C CA . ALA A 1 197 ? 5.728 1.873 -2.062 1.00 94.50 197 ALA A CA 1
ATOM 1552 C C . ALA A 1 197 ? 4.738 2.866 -1.426 1.00 94.50 197 ALA A C 1
ATOM 1554 O O . ALA A 1 197 ? 4.659 2.948 -0.202 1.00 94.50 197 ALA A O 1
ATOM 1555 N N . GLN A 1 198 ? 3.962 3.595 -2.233 1.00 95.75 198 GLN A N 1
ATOM 1556 C CA . GLN A 1 198 ? 2.914 4.493 -1.734 1.00 95.75 198 GLN A CA 1
ATOM 1557 C C . GLN A 1 198 ? 1.782 3.723 -1.041 1.00 95.75 198 GLN A C 1
ATOM 1559 O O . GLN A 1 198 ? 1.354 4.119 0.042 1.00 95.75 198 GLN A O 1
ATOM 1564 N N . GLU A 1 199 ? 1.344 2.603 -1.617 1.00 96.44 199 GLU A N 1
ATOM 1565 C CA . GLU A 1 199 ? 0.344 1.713 -1.013 1.00 96.44 199 GLU A CA 1
ATOM 1566 C C . GLU A 1 199 ? 0.837 1.138 0.326 1.00 96.44 199 GLU A C 1
ATOM 1568 O O . GLU A 1 199 ? 0.109 1.160 1.316 1.00 96.44 199 GLU A O 1
ATOM 1573 N N . LEU A 1 200 ? 2.103 0.711 0.403 1.00 96.25 200 LEU A N 1
ATOM 1574 C CA . LEU A 1 200 ? 2.730 0.245 1.646 1.00 96.25 200 LEU A CA 1
ATOM 1575 C C . LEU A 1 200 ? 2.771 1.326 2.731 1.00 96.25 200 LEU A C 1
ATOM 1577 O O . LEU A 1 200 ? 2.520 1.029 3.899 1.00 96.25 200 LEU A O 1
ATOM 1581 N N . VAL A 1 201 ? 3.067 2.576 2.366 1.00 96.75 201 VAL A N 1
ATOM 1582 C CA . VAL A 1 201 ? 3.029 3.704 3.310 1.00 96.75 201 VAL A CA 1
ATOM 1583 C C . VAL A 1 201 ? 1.604 3.945 3.816 1.00 96.75 201 VAL A C 1
ATOM 1585 O O . VAL A 1 201 ? 1.423 4.141 5.016 1.00 96.75 201 VAL A O 1
ATOM 1588 N N . ALA A 1 202 ? 0.594 3.880 2.944 1.00 96.56 202 ALA A N 1
ATOM 1589 C CA . ALA A 1 202 ? -0.805 4.032 3.343 1.00 96.56 202 ALA A CA 1
ATOM 1590 C C . ALA A 1 202 ? -1.256 2.916 4.304 1.00 96.56 202 ALA A C 1
ATOM 1592 O O . ALA A 1 202 ? -1.824 3.206 5.355 1.00 96.56 202 ALA A O 1
ATOM 1593 N N . ILE A 1 203 ? -0.927 1.656 3.995 1.00 96.38 203 ILE A N 1
ATOM 1594 C CA . ILE A 1 203 ? -1.226 0.503 4.860 1.00 96.38 203 ILE A CA 1
ATOM 1595 C C . ILE A 1 203 ? -0.529 0.645 6.214 1.00 96.38 203 ILE A C 1
ATOM 1597 O O . ILE A 1 203 ? -1.130 0.374 7.252 1.00 96.38 203 ILE A O 1
ATOM 1601 N N . ARG A 1 204 ? 0.733 1.089 6.228 1.00 97.06 204 ARG A N 1
ATOM 1602 C CA . ARG A 1 204 ? 1.468 1.329 7.473 1.00 97.06 204 ARG A CA 1
ATOM 1603 C C . ARG A 1 204 ? 0.756 2.361 8.349 1.00 97.06 204 ARG A C 1
ATOM 1605 O O . ARG A 1 204 ? 0.595 2.108 9.537 1.00 97.06 204 ARG A O 1
ATOM 1612 N N . LEU A 1 205 ? 0.325 3.484 7.776 1.00 97.19 205 LEU A N 1
ATOM 1613 C CA . LEU A 1 205 ? -0.407 4.518 8.514 1.00 97.19 205 LEU A CA 1
ATOM 1614 C C . LEU A 1 205 ? -1.739 3.987 9.066 1.00 97.19 205 LEU A C 1
ATOM 1616 O O . LEU A 1 205 ? -2.072 4.256 10.217 1.00 97.19 205 LEU A O 1
ATOM 1620 N N . GLU A 1 206 ? -2.471 3.182 8.290 1.00 97.62 206 GLU A N 1
ATOM 1621 C CA . GLU A 1 206 ? -3.712 2.546 8.754 1.00 97.62 206 GLU A CA 1
ATOM 1622 C C . GLU A 1 206 ? -3.458 1.566 9.914 1.00 97.62 206 GLU A C 1
ATOM 1624 O O . GLU A 1 206 ? -4.212 1.538 10.888 1.00 97.62 206 GLU A O 1
ATOM 1629 N N . LEU A 1 207 ? -2.383 0.775 9.841 1.00 95.88 207 LEU A N 1
ATOM 1630 C CA . LEU A 1 207 ? -1.987 -0.142 10.913 1.00 95.88 207 LEU A CA 1
ATOM 1631 C C . LEU A 1 207 ? -1.535 0.600 12.173 1.00 95.88 207 LEU A C 1
ATOM 1633 O O . LEU A 1 207 ? -1.905 0.193 13.275 1.00 95.88 207 LEU A O 1
ATOM 1637 N N . GLU A 1 208 ? -0.776 1.687 12.032 1.00 96.62 208 GLU A N 1
ATOM 1638 C CA . GLU A 1 208 ? -0.395 2.551 13.153 1.00 96.62 208 GLU A CA 1
ATOM 1639 C C . GLU A 1 208 ? -1.650 3.139 13.821 1.00 96.62 208 GLU A C 1
ATOM 1641 O O . GLU A 1 208 ? -1.800 3.029 15.038 1.00 96.62 208 GLU A O 1
ATOM 1646 N N . GLN A 1 209 ? -2.614 3.642 13.042 1.00 97.31 209 GLN A N 1
ATOM 1647 C CA . GLN A 1 209 ? -3.881 4.160 13.569 1.00 97.31 209 GLN A CA 1
ATOM 1648 C C . GLN A 1 209 ? -4.713 3.080 14.278 1.00 97.31 209 GLN A C 1
ATOM 1650 O O . GLN A 1 209 ? -5.218 3.315 15.376 1.00 97.31 209 GLN A O 1
ATOM 1655 N N . LYS A 1 210 ? -4.842 1.883 13.689 1.00 95.88 210 LYS A N 1
ATOM 1656 C CA . LYS A 1 210 ? -5.545 0.757 14.330 1.00 95.88 210 LYS A CA 1
ATOM 1657 C C . LYS A 1 210 ? -4.865 0.319 15.619 1.00 95.88 210 LYS A C 1
ATOM 1659 O O . LYS A 1 210 ? -5.555 -0.037 16.566 1.00 95.88 210 LYS A O 1
ATOM 1664 N N . THR A 1 211 ? -3.536 0.358 15.668 1.00 96.44 211 THR A N 1
ATOM 1665 C CA . THR A 1 211 ? -2.776 0.016 16.876 1.00 96.44 211 THR A CA 1
ATOM 1666 C C . THR A 1 211 ? -3.030 1.031 17.987 1.00 96.44 211 THR A C 1
ATOM 1668 O O . THR A 1 211 ? -3.266 0.626 19.121 1.00 96.44 211 THR A O 1
ATOM 1671 N N . VAL A 1 212 ? -3.049 2.331 17.666 1.00 97.00 212 VAL A N 1
ATOM 1672 C CA . VAL A 1 212 ? -3.397 3.392 18.628 1.00 97.00 212 VAL A CA 1
ATOM 1673 C C . VAL A 1 212 ? -4.828 3.215 19.138 1.00 97.00 212 VAL A C 1
ATOM 1675 O O . VAL A 1 212 ? -5.024 3.127 20.344 1.00 97.00 212 VAL A O 1
ATOM 1678 N N . SER A 1 213 ? -5.807 3.052 18.242 1.00 96.94 213 SER A N 1
ATOM 1679 C CA . SER A 1 213 ? -7.213 2.854 18.626 1.00 96.94 213 SER A CA 1
ATOM 1680 C C . SER A 1 213 ? -7.430 1.581 19.451 1.00 96.94 213 SER A C 1
ATOM 1682 O O . SER A 1 213 ? -8.221 1.575 20.390 1.00 96.94 213 SER A O 1
ATOM 1684 N N . LEU A 1 214 ? -6.722 0.491 19.136 1.00 95.94 214 LEU A N 1
ATOM 1685 C CA . LEU A 1 214 ? -6.781 -0.728 19.939 1.00 95.94 214 LEU A CA 1
ATOM 1686 C C . LEU A 1 214 ? -6.161 -0.514 21.326 1.00 95.94 214 LEU A C 1
ATOM 1688 O O . LEU A 1 214 ? -6.701 -1.021 22.302 1.00 95.94 214 LEU A O 1
ATOM 1692 N N . GLY A 1 215 ? -5.065 0.243 21.419 1.00 97.56 215 GLY A N 1
ATOM 1693 C CA . GLY A 1 215 ? -4.458 0.630 22.692 1.00 97.56 215 GLY A CA 1
ATOM 1694 C C . GLY A 1 215 ? -5.403 1.458 23.565 1.00 97.56 215 GLY A C 1
ATOM 1695 O O . GLY A 1 215 ? -5.556 1.150 24.742 1.00 97.56 215 GLY A O 1
ATOM 1696 N N . GLU A 1 216 ? -6.084 2.446 22.980 1.00 97.12 216 GLU A N 1
ATOM 1697 C CA . GLU A 1 216 ? -7.111 3.250 23.659 1.00 97.12 216 GLU A CA 1
ATOM 1698 C C . GLU A 1 216 ? -8.269 2.372 24.159 1.00 97.12 216 GLU A C 1
ATOM 1700 O O . GLU A 1 216 ? -8.594 2.407 25.342 1.00 97.12 216 GLU A O 1
ATOM 1705 N N . ASN A 1 217 ? -8.813 1.499 23.303 1.00 96.56 217 ASN A N 1
ATOM 1706 C CA . ASN A 1 217 ? -9.884 0.572 23.684 1.00 96.56 217 ASN A CA 1
ATOM 1707 C C . ASN A 1 217 ? -9.464 -0.400 24.798 1.00 96.56 217 ASN A C 1
ATOM 1709 O O . ASN A 1 217 ? -10.280 -0.749 25.649 1.00 96.56 217 ASN A O 1
ATOM 1713 N N . ILE A 1 218 ? -8.214 -0.876 24.791 1.00 96.31 218 ILE A N 1
ATOM 1714 C CA . ILE A 1 218 ? -7.693 -1.749 25.852 1.00 96.31 218 ILE A CA 1
ATOM 1715 C C . ILE A 1 218 ? -7.630 -0.991 27.178 1.00 96.31 218 ILE A C 1
ATOM 1717 O O . ILE A 1 218 ? -8.014 -1.552 28.203 1.00 96.31 218 ILE A O 1
ATOM 1721 N N . GLU A 1 219 ? -7.172 0.263 27.176 1.00 97.25 219 GLU A N 1
ATOM 1722 C CA . GLU A 1 219 ? -7.106 1.060 28.403 1.00 97.25 219 GLU A CA 1
ATOM 1723 C C . GLU A 1 219 ? -8.512 1.393 28.929 1.00 97.25 219 GLU A C 1
ATOM 1725 O O . GLU A 1 219 ? -8.761 1.244 30.124 1.00 97.25 219 GLU A O 1
ATOM 1730 N N . GLU A 1 220 ? -9.464 1.723 28.048 1.00 96.44 220 GLU A N 1
ATOM 1731 C CA . GLU A 1 220 ? -10.877 1.895 28.419 1.00 96.44 220 GLU A CA 1
ATOM 1732 C C . GLU A 1 220 ? -11.475 0.617 29.020 1.00 96.44 220 GLU A C 1
ATOM 1734 O O . GLU A 1 220 ? -12.116 0.659 30.071 1.00 96.44 220 GLU A O 1
ATOM 1739 N N . GLN A 1 221 ? -11.251 -0.540 28.388 1.00 95.19 221 GLN A N 1
ATOM 1740 C CA . GLN A 1 221 ? -11.741 -1.820 28.902 1.00 95.19 221 GLN A CA 1
ATOM 1741 C C . GLN A 1 221 ? -11.118 -2.179 30.247 1.00 95.19 221 GLN A C 1
ATOM 1743 O O . GLN A 1 221 ? -11.803 -2.721 31.111 1.00 95.19 221 GLN A O 1
ATOM 1748 N N . LYS A 1 222 ? -9.834 -1.881 30.436 1.00 96.44 222 LYS A N 1
ATOM 1749 C CA . LYS A 1 222 ? -9.134 -2.116 31.695 1.00 96.44 222 LYS A CA 1
ATOM 1750 C C . LYS A 1 222 ? -9.690 -1.240 32.815 1.00 96.44 222 LYS A C 1
ATOM 1752 O O . LYS A 1 222 ? -9.884 -1.742 33.918 1.00 96.44 222 LYS A O 1
ATOM 1757 N N . GLU A 1 223 ? -9.987 0.026 32.533 1.00 97.12 223 GLU A N 1
ATOM 1758 C CA . GLU A 1 223 ?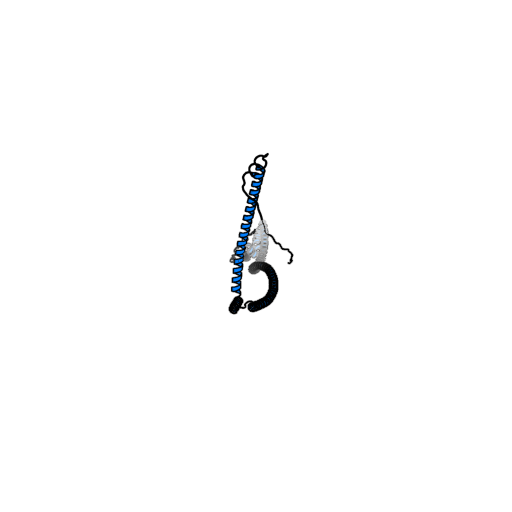 -10.599 0.924 33.514 1.00 97.12 223 GLU A CA 1
ATOM 1759 C C . GLU A 1 223 ? -12.031 0.495 33.859 1.00 97.12 223 GLU A C 1
ATOM 1761 O O . GLU A 1 223 ? -12.384 0.431 35.033 1.00 97.12 223 GLU A O 1
ATOM 1766 N N . LEU A 1 224 ? -12.835 0.098 32.866 1.00 97.00 224 LEU A N 1
ATOM 1767 C CA . LEU A 1 224 ? -14.166 -0.474 33.109 1.00 97.00 224 LEU A CA 1
ATOM 1768 C C . LEU A 1 224 ? -14.106 -1.753 33.950 1.00 97.00 224 LEU A C 1
ATOM 1770 O O . LEU A 1 224 ? -14.961 -1.972 34.804 1.00 97.00 224 LEU A O 1
ATOM 1774 N N . LEU A 1 225 ? -13.108 -2.606 33.715 1.00 97.06 225 LEU A N 1
ATOM 1775 C CA . LEU A 1 225 ? -12.916 -3.830 34.487 1.00 97.06 225 LEU A CA 1
ATOM 1776 C C . LEU A 1 225 ? -12.538 -3.503 35.935 1.00 97.06 225 LEU A C 1
ATOM 1778 O O . LEU A 1 225 ? -13.132 -4.074 36.842 1.00 97.06 225 LEU A O 1
ATOM 1782 N N . ARG A 1 226 ? -11.648 -2.526 36.151 1.00 97.19 226 ARG A N 1
ATOM 1783 C CA . ARG A 1 226 ? -11.294 -2.020 37.486 1.00 97.19 226 ARG A CA 1
ATOM 1784 C C . ARG A 1 226 ? -12.519 -1.484 38.233 1.00 97.19 226 ARG A C 1
ATOM 1786 O O . ARG A 1 226 ? -12.717 -1.832 39.390 1.00 97.19 226 ARG A O 1
ATOM 1793 N N . ILE A 1 227 ? -13.354 -0.680 37.570 1.00 96.94 227 ILE A N 1
ATOM 1794 C CA . ILE A 1 227 ? -14.599 -0.152 38.154 1.00 96.94 227 ILE A CA 1
ATOM 1795 C C . ILE A 1 227 ? -15.546 -1.297 38.528 1.00 96.94 227 ILE A C 1
ATOM 1797 O O . ILE A 1 227 ? -16.056 -1.328 39.641 1.00 96.94 227 ILE A O 1
ATOM 1801 N N . ASN A 1 228 ? -15.748 -2.269 37.633 1.00 95.69 228 ASN A N 1
ATOM 1802 C CA . ASN A 1 228 ? -16.601 -3.423 37.919 1.00 95.69 228 ASN A CA 1
ATOM 1803 C C . ASN A 1 228 ? -16.062 -4.284 39.072 1.00 95.69 228 ASN A C 1
ATOM 1805 O O . ASN A 1 228 ? -16.853 -4.820 39.843 1.00 95.69 228 ASN A O 1
ATOM 1809 N N . GLU A 1 229 ? -14.742 -4.452 39.188 1.00 96.00 229 GLU A N 1
ATOM 1810 C CA . GLU A 1 229 ? -14.121 -5.150 40.320 1.00 96.00 229 GLU A CA 1
ATOM 1811 C C . GLU A 1 229 ? -14.387 -4.413 41.640 1.00 96.00 229 GLU A C 1
ATOM 1813 O O . GLU A 1 229 ? -14.801 -5.051 42.607 1.00 96.00 229 GLU A O 1
ATOM 1818 N N . GLU A 1 230 ? -14.240 -3.085 41.665 1.00 97.12 230 GLU A N 1
ATOM 1819 C CA . GLU A 1 230 ? -14.545 -2.256 42.842 1.00 97.12 230 GLU A CA 1
ATOM 1820 C C . GLU A 1 230 ? -16.034 -2.307 43.218 1.00 97.12 230 GLU A C 1
ATOM 1822 O O . GLU A 1 230 ? -16.372 -2.479 44.390 1.00 97.12 230 GLU A O 1
ATOM 1827 N N . GLU A 1 231 ? -16.940 -2.221 42.239 1.00 96.25 231 GLU A N 1
ATOM 1828 C CA . GLU A 1 231 ? -18.383 -2.344 42.477 1.00 96.25 231 GLU A CA 1
ATOM 1829 C C . GLU A 1 231 ? -18.760 -3.738 43.001 1.00 96.25 231 GLU A C 1
ATOM 1831 O O . GLU A 1 231 ? -19.585 -3.859 43.908 1.00 96.25 231 GLU A O 1
ATOM 1836 N N . LEU A 1 232 ? -18.146 -4.803 42.472 1.00 96.12 232 LEU A N 1
ATOM 1837 C CA . LEU A 1 232 ? -18.365 -6.166 42.960 1.00 96.12 232 LEU A CA 1
ATOM 1838 C C . LEU A 1 232 ? -17.880 -6.344 44.399 1.00 96.12 232 LEU A C 1
ATOM 1840 O O . LEU A 1 232 ? -18.564 -6.996 45.191 1.00 96.12 232 LEU A O 1
ATOM 1844 N N . GLU A 1 233 ? -16.728 -5.771 44.746 1.00 97.19 233 GLU A N 1
ATOM 1845 C CA . GLU A 1 233 ? -16.207 -5.794 46.112 1.00 97.19 233 GLU A CA 1
ATOM 1846 C C . GLU A 1 233 ? -17.143 -5.040 47.066 1.00 97.19 233 GLU A C 1
ATOM 1848 O O . GLU A 1 233 ? -17.518 -5.580 48.109 1.00 97.19 233 GLU A O 1
ATOM 1853 N N . GLN A 1 234 ? -17.634 -3.862 46.664 1.00 96.75 234 GLN A N 1
ATOM 1854 C CA . GLN A 1 234 ? -18.608 -3.100 47.445 1.00 96.75 234 GLN A CA 1
ATOM 1855 C C . GLN A 1 234 ? -19.917 -3.875 47.658 1.00 96.75 234 GLN A C 1
ATOM 1857 O O . GLN A 1 234 ? -20.408 -3.961 48.784 1.00 96.75 234 GLN A O 1
ATOM 1862 N N . ILE A 1 235 ? -20.475 -4.483 46.607 1.00 95.69 235 ILE A N 1
ATOM 1863 C CA . ILE A 1 235 ? -21.695 -5.297 46.717 1.00 95.69 235 ILE A CA 1
ATOM 1864 C C . ILE A 1 235 ? -21.468 -6.483 47.660 1.00 95.69 235 ILE A C 1
ATOM 1866 O O . ILE A 1 235 ? -22.361 -6.844 48.429 1.00 95.69 235 ILE A O 1
ATOM 1870 N N . HIS A 1 236 ? -20.286 -7.101 47.626 1.00 95.50 236 HIS A N 1
ATOM 1871 C CA . HIS A 1 236 ? -19.961 -8.210 48.516 1.00 95.50 236 HIS A CA 1
ATOM 1872 C C . HIS A 1 236 ? -19.860 -7.758 49.984 1.00 95.50 236 HIS A C 1
ATOM 1874 O O . HIS A 1 236 ? -20.325 -8.468 50.881 1.00 95.50 236 HIS A O 1
ATOM 1880 N N . GLU A 1 237 ? -19.288 -6.582 50.242 1.00 96.88 237 GLU A N 1
ATOM 1881 C CA . GLU A 1 237 ? -19.245 -5.954 51.568 1.00 96.88 237 GLU A CA 1
ATOM 1882 C C . GLU A 1 237 ? -20.669 -5.675 52.086 1.00 96.88 237 GLU A C 1
ATOM 1884 O O . GLU A 1 237 ? -21.029 -6.103 53.184 1.00 96.88 237 GLU A O 1
ATOM 1889 N N . GLU A 1 238 ? -21.514 -5.040 51.268 1.00 96.38 238 GLU A N 1
ATOM 1890 C CA . GLU A 1 238 ? -22.915 -4.742 51.596 1.00 96.38 238 GLU A CA 1
ATOM 1891 C C . GLU A 1 238 ? -23.735 -6.019 51.833 1.00 96.38 238 GLU A C 1
ATOM 1893 O O . GLU A 1 238 ? -24.545 -6.090 52.760 1.00 96.38 238 GLU A O 1
ATOM 1898 N N . MET A 1 239 ? -23.510 -7.067 51.035 1.00 95.25 239 MET A N 1
ATOM 1899 C CA . MET A 1 239 ? -24.157 -8.365 51.224 1.00 95.25 239 MET A CA 1
ATOM 1900 C C . MET A 1 239 ? -23.765 -8.996 52.565 1.00 95.25 239 MET A C 1
ATOM 1902 O O . MET A 1 239 ? -24.637 -9.487 53.284 1.00 95.25 239 MET A O 1
ATOM 1906 N N . ASN A 1 240 ? -22.478 -8.962 52.919 1.00 96.19 240 ASN A N 1
ATOM 1907 C CA . ASN A 1 240 ? -21.991 -9.475 54.199 1.00 96.19 240 ASN A CA 1
ATOM 1908 C C . ASN A 1 240 ? -22.601 -8.707 55.380 1.00 96.19 240 ASN A C 1
ATOM 1910 O O . ASN A 1 240 ? -23.074 -9.331 56.331 1.00 96.19 240 ASN A O 1
ATOM 1914 N N . GLN A 1 241 ? -22.649 -7.373 55.300 1.00 96.19 241 GLN A N 1
ATOM 1915 C CA . GLN A 1 241 ? -23.268 -6.523 56.322 1.00 96.19 241 GLN A CA 1
ATOM 1916 C C . GLN A 1 241 ? -24.759 -6.834 56.485 1.00 96.19 241 GLN A C 1
ATOM 1918 O O . GLN A 1 241 ? -25.227 -7.064 57.600 1.00 96.19 241 GLN A O 1
ATOM 1923 N N . ASN A 1 242 ? -25.496 -6.939 55.376 1.00 94.94 242 ASN A N 1
ATOM 1924 C CA . ASN A 1 242 ? -26.907 -7.321 55.396 1.00 94.94 242 ASN A CA 1
ATOM 1925 C C . ASN A 1 242 ? -27.115 -8.716 56.000 1.00 94.94 242 ASN A C 1
ATOM 1927 O O . ASN A 1 242 ? -28.081 -8.942 56.727 1.00 94.94 242 ASN A O 1
ATOM 1931 N N . GLN A 1 243 ? -26.223 -9.667 55.718 1.00 94.25 243 GLN A N 1
ATOM 1932 C CA . GLN A 1 243 ? -26.301 -11.010 56.286 1.00 94.25 243 GLN A CA 1
ATOM 1933 C C . GLN A 1 243 ? -26.040 -11.009 57.801 1.00 94.25 243 GLN A C 1
ATOM 1935 O O . GLN A 1 243 ? -26.708 -11.741 58.540 1.00 94.25 243 GLN A O 1
ATOM 1940 N N . GLU A 1 244 ? -25.118 -10.173 58.278 1.00 96.12 244 GLU A N 1
ATOM 1941 C CA . GLU A 1 244 ? -24.869 -9.969 59.706 1.00 96.12 244 GLU A CA 1
ATOM 1942 C C . GLU A 1 244 ? -26.069 -9.305 60.403 1.00 96.12 244 GLU A C 1
ATOM 1944 O O . GLU A 1 244 ? -26.527 -9.790 61.442 1.00 96.12 244 GLU A O 1
ATOM 1949 N N . GLU A 1 245 ? -26.647 -8.261 59.804 1.00 95.50 245 GLU A N 1
ATOM 1950 C CA . GLU A 1 245 ? -27.840 -7.585 60.322 1.00 95.50 245 GLU A CA 1
ATOM 1951 C C . GLU A 1 245 ? -29.059 -8.520 60.351 1.00 95.50 245 GLU A C 1
ATOM 1953 O O . GLU A 1 245 ? -29.789 -8.585 61.347 1.00 95.50 245 GLU A O 1
ATOM 1958 N N . LEU A 1 246 ? -29.248 -9.326 59.304 1.00 94.75 246 LEU A N 1
ATOM 1959 C CA . LEU A 1 246 ? -30.298 -10.339 59.262 1.00 94.75 246 LEU A CA 1
ATOM 1960 C C . LEU A 1 246 ? -30.101 -11.391 60.365 1.00 94.75 246 LEU A C 1
ATOM 1962 O O . LEU A 1 246 ? -31.051 -11.773 61.044 1.00 94.75 246 LEU A O 1
ATOM 1966 N N . SER A 1 247 ? -28.866 -11.840 60.595 1.00 96.06 247 SER A N 1
ATOM 1967 C CA . SER A 1 247 ? -28.549 -12.769 61.686 1.00 96.06 247 SER A CA 1
ATOM 1968 C C . SER A 1 247 ? -28.877 -12.167 63.058 1.00 96.06 247 SER A C 1
ATOM 1970 O O . SER A 1 247 ? -29.512 -12.815 63.898 1.00 96.06 247 SER A O 1
ATOM 1972 N N . LYS A 1 248 ? -28.520 -10.894 63.272 1.00 95.19 248 LYS A N 1
ATOM 1973 C CA . LYS A 1 248 ? -28.809 -10.160 64.508 1.00 95.19 248 LYS A CA 1
ATOM 1974 C C . LYS A 1 248 ? -30.312 -10.018 64.747 1.00 95.19 248 LYS A C 1
ATOM 1976 O O . LYS A 1 248 ? -30.785 -10.364 65.828 1.00 95.19 248 LYS A O 1
ATOM 1981 N N . THR A 1 249 ? -31.067 -9.582 63.741 1.00 93.88 249 THR A N 1
ATOM 1982 C CA . THR A 1 249 ? -32.529 -9.425 63.836 1.00 93.88 249 THR A CA 1
ATOM 1983 C C . THR A 1 249 ? -33.239 -10.761 64.057 1.00 93.88 249 THR A C 1
ATOM 1985 O O . THR A 1 249 ? -34.171 -10.830 64.858 1.00 93.88 249 THR A O 1
ATOM 1988 N N . ILE A 1 250 ? -32.773 -11.856 63.442 1.00 93.50 250 ILE A N 1
ATOM 1989 C CA . ILE A 1 250 ? -33.258 -13.215 63.742 1.00 93.50 250 ILE A CA 1
ATOM 1990 C C . ILE A 1 250 ? -32.998 -13.574 65.213 1.00 93.50 250 ILE A C 1
ATOM 1992 O O . ILE A 1 250 ? -33.877 -14.138 65.872 1.00 93.50 250 ILE A O 1
ATOM 1996 N N . GLY A 1 251 ? -31.818 -13.240 65.742 1.00 94.81 251 GLY A N 1
ATOM 1997 C CA . GLY A 1 251 ? -31.466 -13.439 67.150 1.00 94.81 251 GLY A CA 1
ATOM 1998 C C . GLY A 1 251 ? -32.364 -12.651 68.108 1.00 94.81 251 GLY A C 1
ATOM 1999 O O . GLY A 1 251 ? -32.924 -13.227 69.045 1.00 94.81 251 GLY A O 1
ATOM 2000 N N . GLU A 1 252 ? -32.566 -11.361 67.839 1.00 94.69 252 GLU A N 1
ATOM 2001 C CA . GLU A 1 252 ? -33.468 -10.486 68.597 1.00 94.69 252 GLU A CA 1
ATOM 2002 C C . GLU A 1 252 ? -34.911 -11.008 68.559 1.00 94.69 252 GLU A C 1
ATOM 2004 O O . GLU A 1 252 ? -35.555 -11.144 69.600 1.00 94.69 252 GLU A O 1
ATOM 2009 N N . LEU A 1 253 ? -35.406 -11.405 67.382 1.00 93.62 253 LEU A N 1
ATOM 2010 C CA . LEU A 1 253 ? -36.745 -11.971 67.225 1.00 93.62 253 LEU A CA 1
ATOM 2011 C C . LEU A 1 253 ? -36.903 -13.285 68.006 1.00 93.62 253 LEU A C 1
ATOM 2013 O O . LEU A 1 253 ? -37.938 -13.519 68.635 1.00 93.62 253 LEU A O 1
ATOM 2017 N N . ALA A 1 254 ? -35.883 -14.147 68.002 1.00 92.81 254 ALA A N 1
ATOM 2018 C CA . ALA A 1 254 ? -35.884 -15.381 68.782 1.00 92.81 254 ALA A CA 1
ATOM 2019 C C . ALA A 1 254 ? -35.932 -15.102 70.294 1.00 92.81 254 ALA A C 1
ATOM 2021 O O . ALA A 1 254 ? -36.638 -15.808 71.026 1.00 92.81 254 ALA A O 1
ATOM 2022 N N . GLN A 1 255 ? -35.229 -14.064 70.757 1.00 93.50 255 GLN A N 1
ATOM 2023 C CA . GLN A 1 255 ? -35.267 -13.622 72.147 1.00 93.50 255 GLN A CA 1
ATOM 2024 C C . GLN A 1 255 ? -36.643 -13.062 72.526 1.00 93.50 255 GLN A C 1
ATOM 2026 O O . GLN A 1 255 ? -37.238 -13.546 73.491 1.00 93.50 255 GLN A O 1
ATOM 2031 N N . VAL A 1 256 ? -37.201 -12.148 71.729 1.00 93.69 256 VAL A N 1
ATOM 2032 C CA . VAL A 1 256 ? -38.555 -11.607 71.938 1.00 93.69 256 VAL A CA 1
ATOM 2033 C C . VAL A 1 256 ? -39.586 -12.734 71.966 1.00 93.69 256 VAL A C 1
ATOM 2035 O O . VAL A 1 256 ? -40.437 -12.778 72.853 1.00 93.69 256 VAL A O 1
ATOM 2038 N N . ARG A 1 257 ? -39.486 -13.719 71.062 1.00 90.94 257 ARG A N 1
ATOM 2039 C CA . ARG A 1 257 ? -40.376 -14.892 71.055 1.00 90.94 257 ARG A CA 1
ATOM 2040 C C . ARG A 1 257 ? -40.279 -15.699 72.352 1.00 90.94 257 ARG A C 1
ATOM 2042 O O . ARG A 1 257 ? -41.290 -16.212 72.834 1.00 90.94 257 ARG A O 1
ATOM 2049 N N . LYS A 1 258 ? -39.078 -15.838 72.919 1.00 93.81 258 LYS A N 1
ATOM 2050 C CA . LYS A 1 258 ? -38.855 -16.528 74.197 1.00 93.81 258 LYS A CA 1
ATOM 2051 C C . LYS A 1 258 ? -39.449 -15.742 75.368 1.00 93.81 258 LYS A C 1
ATOM 2053 O O . LYS A 1 258 ? -40.091 -16.352 76.222 1.00 93.81 258 LYS A O 1
ATOM 2058 N N . GLU A 1 259 ? -39.265 -14.424 75.391 1.00 93.31 259 GLU A N 1
ATOM 2059 C CA . GLU A 1 259 ? -39.818 -13.523 76.410 1.00 93.31 259 GLU A CA 1
ATOM 2060 C C . GLU A 1 259 ? -41.349 -13.509 76.372 1.00 93.31 259 GLU A C 1
ATOM 2062 O O . GLU A 1 259 ? -41.981 -13.784 77.393 1.00 93.31 259 GLU A O 1
ATOM 2067 N N . LEU A 1 260 ? -41.955 -13.339 75.190 1.00 89.38 260 LEU A N 1
ATOM 2068 C CA . LEU A 1 260 ? -43.406 -13.461 75.017 1.00 89.38 260 LEU A CA 1
ATOM 2069 C C . LEU A 1 260 ? -43.910 -14.844 75.440 1.00 89.38 260 LEU A C 1
ATOM 2071 O O . LEU A 1 260 ? -44.926 -14.952 76.119 1.00 89.38 260 LEU A O 1
ATOM 2075 N N . GLY A 1 261 ? -43.199 -15.915 75.078 1.00 90.69 261 GLY A N 1
ATOM 2076 C CA . GLY A 1 261 ? -43.556 -17.272 75.491 1.00 90.69 261 GLY A CA 1
ATOM 2077 C C . GLY A 1 261 ? -43.534 -17.465 77.012 1.00 90.69 261 GLY A C 1
ATOM 2078 O O . GLY A 1 261 ? -44.367 -18.197 77.551 1.00 90.69 261 GLY A O 1
ATOM 2079 N N . ALA A 1 262 ? -42.609 -16.810 77.720 1.00 90.25 262 ALA A N 1
ATOM 2080 C CA . ALA A 1 262 ? -42.562 -16.809 79.180 1.00 90.25 262 ALA A CA 1
ATOM 2081 C C . ALA A 1 262 ? -43.703 -15.979 79.786 1.00 90.25 262 ALA A C 1
ATOM 2083 O O . ALA A 1 262 ? -44.346 -16.432 80.735 1.00 90.25 262 ALA A O 1
ATOM 2084 N N . GLU A 1 263 ? -44.000 -14.815 79.211 1.00 89.12 263 GLU A N 1
ATOM 2085 C CA . GLU A 1 263 ? -45.078 -13.950 79.684 1.00 89.12 263 GLU A CA 1
ATOM 2086 C C . GLU A 1 263 ? -46.453 -14.592 79.474 1.00 89.12 263 GLU A C 1
ATOM 2088 O O . GLU A 1 263 ? -47.262 -14.620 80.395 1.00 89.12 263 GLU A O 1
ATOM 2093 N N . ILE A 1 264 ? -46.687 -15.250 78.334 1.00 87.88 264 ILE A N 1
ATOM 2094 C CA . ILE A 1 264 ? -47.908 -16.036 78.093 1.00 87.88 264 ILE A CA 1
ATOM 2095 C C . ILE A 1 264 ? -48.073 -17.127 79.158 1.00 87.88 264 ILE A C 1
ATOM 2097 O O . ILE A 1 264 ? -49.172 -17.322 79.680 1.00 87.88 264 ILE A O 1
ATOM 2101 N N . LYS A 1 265 ? -46.994 -17.834 79.525 1.00 88.69 265 LYS A N 1
ATOM 2102 C CA . LYS A 1 265 ? -47.039 -18.831 80.609 1.00 88.69 265 LYS A CA 1
ATOM 2103 C C . LYS A 1 265 ? -47.367 -18.188 81.958 1.00 88.69 265 LYS A C 1
ATOM 2105 O O . LYS A 1 265 ? -48.166 -18.750 82.710 1.00 88.69 265 LYS A O 1
ATOM 2110 N N . ARG A 1 266 ? -46.791 -17.020 82.262 1.00 87.88 266 ARG A N 1
ATOM 2111 C CA . ARG A 1 266 ? -47.065 -16.263 83.493 1.00 87.88 266 ARG A CA 1
ATOM 2112 C C . ARG A 1 266 ? -48.526 -15.813 83.548 1.00 87.88 266 ARG A C 1
ATOM 2114 O O . ARG A 1 266 ? -49.201 -16.121 84.525 1.00 87.88 266 ARG A O 1
ATOM 2121 N N . VAL A 1 267 ? -49.035 -15.191 82.485 1.00 85.88 267 VAL A N 1
ATOM 2122 C CA . VAL A 1 267 ? -50.441 -14.776 82.354 1.00 85.88 267 VAL A CA 1
ATOM 2123 C C . VAL A 1 267 ? -51.380 -15.972 82.496 1.00 85.88 267 VAL A C 1
ATOM 2125 O O . VAL A 1 267 ? -52.346 -15.890 83.247 1.00 85.88 267 VAL A O 1
ATOM 2128 N N . ASN A 1 268 ? -51.085 -17.113 81.864 1.00 84.25 268 ASN A N 1
ATOM 2129 C CA . ASN A 1 268 ? -51.901 -18.321 82.038 1.00 84.25 268 ASN A CA 1
ATOM 2130 C C . ASN A 1 268 ? -51.879 -18.851 83.477 1.00 84.25 268 ASN A C 1
ATOM 2132 O O . ASN A 1 268 ? -52.906 -19.319 83.969 1.00 84.25 268 ASN A O 1
ATOM 2136 N N . THR A 1 269 ? -50.741 -18.762 84.167 1.00 86.38 269 THR A N 1
ATOM 2137 C CA . THR A 1 269 ? -50.627 -19.170 85.575 1.00 86.38 269 THR A CA 1
ATOM 2138 C C . THR A 1 269 ? -51.440 -18.241 86.476 1.00 86.38 269 THR A C 1
ATOM 2140 O O . THR A 1 269 ? -52.199 -18.722 87.313 1.00 86.38 269 THR A O 1
ATOM 2143 N N . ILE A 1 270 ? -51.350 -16.922 86.264 1.00 85.19 270 ILE A N 1
ATOM 2144 C CA . ILE A 1 270 ? -52.142 -15.914 86.986 1.00 85.19 270 ILE A CA 1
ATOM 2145 C C . ILE A 1 270 ? -53.636 -16.114 86.722 1.00 85.19 270 ILE A C 1
ATOM 2147 O O . ILE A 1 270 ? -54.416 -16.149 87.666 1.00 85.19 270 ILE A O 1
ATOM 2151 N N . ALA A 1 271 ? -54.040 -16.299 85.462 1.00 80.50 271 ALA A N 1
ATOM 2152 C CA . ALA A 1 271 ? -55.431 -16.544 85.094 1.00 80.50 271 ALA A CA 1
ATOM 2153 C C . ALA A 1 271 ? -55.976 -17.827 85.741 1.00 80.50 271 ALA A C 1
ATOM 2155 O O . ALA A 1 271 ? -57.090 -17.821 86.256 1.00 80.50 271 ALA A O 1
ATOM 2156 N N . SER A 1 272 ? -55.183 -18.903 85.770 1.00 82.00 272 SER A N 1
ATOM 2157 C CA . SER A 1 272 ? -55.556 -20.158 86.441 1.00 82.00 272 SER A CA 1
ATOM 2158 C C . SER A 1 272 ? -55.633 -19.992 87.965 1.00 82.00 272 SER A C 1
ATOM 2160 O O . SER A 1 272 ? -56.524 -20.545 88.604 1.00 82.00 272 SER A O 1
ATOM 2162 N N . GLY A 1 273 ? -54.728 -19.204 88.556 1.00 84.25 273 GLY A N 1
ATOM 2163 C CA . GLY A 1 273 ? -54.750 -18.855 89.978 1.00 84.25 273 GLY A CA 1
ATOM 2164 C C . GLY A 1 273 ? -55.984 -18.035 90.352 1.00 84.25 273 GLY A C 1
ATOM 2165 O O . GLY A 1 273 ? -56.714 -18.425 91.253 1.00 84.25 273 GLY A O 1
ATOM 2166 N N . LEU A 1 274 ? -56.274 -16.967 89.604 1.00 81.31 274 LEU A N 1
ATOM 2167 C CA . LEU A 1 274 ? -57.490 -16.160 89.747 1.00 81.31 274 LEU A CA 1
ATOM 2168 C C . LEU A 1 274 ? -58.748 -17.011 89.581 1.00 81.31 274 LEU A C 1
ATOM 2170 O O . LEU A 1 274 ? -59.654 -16.907 90.397 1.00 81.31 274 LEU A O 1
ATOM 2174 N N . GLN A 1 275 ? -58.795 -17.887 88.573 1.00 79.25 275 GLN A N 1
ATOM 2175 C CA . GLN A 1 275 ? -59.898 -18.832 88.399 1.00 79.25 275 GLN A CA 1
ATOM 2176 C C . GLN A 1 275 ? -60.101 -19.687 89.652 1.00 79.25 275 GLN A C 1
ATOM 2178 O O . GLN A 1 275 ? -61.233 -19.851 90.105 1.00 79.25 275 GLN A O 1
ATOM 2183 N N . LYS A 1 276 ? -59.014 -20.216 90.225 1.00 83.19 276 LYS A N 1
ATOM 2184 C CA . LYS A 1 276 ? -59.067 -21.022 91.444 1.00 83.19 276 LYS A CA 1
ATOM 2185 C C . LYS A 1 276 ? -59.548 -20.203 92.642 1.00 83.19 276 LYS A C 1
ATOM 2187 O O . LYS A 1 276 ? -60.451 -20.650 93.333 1.00 83.19 276 LYS A O 1
ATOM 2192 N N . THR A 1 277 ? -59.013 -19.001 92.844 1.00 81.19 277 THR A N 1
ATOM 2193 C CA . THR A 1 277 ? -59.418 -18.107 93.936 1.00 81.19 277 THR A CA 1
ATOM 2194 C C . THR A 1 277 ? -60.878 -17.682 93.811 1.00 81.19 277 THR A C 1
ATOM 2196 O O . THR A 1 277 ? -61.596 -17.714 94.800 1.00 81.19 277 THR A O 1
ATOM 2199 N N . VAL A 1 278 ? -61.361 -17.337 92.613 1.00 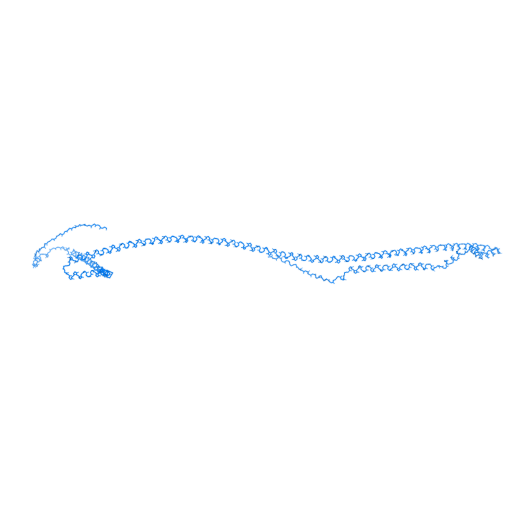83.00 278 VAL A N 1
ATOM 2200 C CA . VAL A 1 278 ? -62.780 -17.003 92.404 1.00 83.00 278 VAL A CA 1
ATOM 2201 C C . VAL A 1 278 ? -63.669 -18.219 92.665 1.00 83.00 278 VAL A C 1
ATOM 2203 O O . VAL A 1 278 ? -64.747 -18.064 93.234 1.00 83.00 278 VAL A O 1
ATOM 2206 N N . LYS A 1 279 ? -63.224 -19.428 92.301 1.00 76.88 279 LYS A N 1
ATOM 2207 C CA . LYS A 1 279 ? -63.944 -20.663 92.629 1.00 76.88 279 LYS A CA 1
ATOM 2208 C C . LYS A 1 279 ? -64.004 -20.897 94.144 1.00 76.88 279 LYS A C 1
ATOM 2210 O O . LYS A 1 279 ? -65.096 -21.072 94.665 1.00 76.88 279 LYS A O 1
ATOM 2215 N N . GLU A 1 280 ? -62.870 -20.800 94.839 1.00 78.94 280 GLU A N 1
ATOM 2216 C CA . GLU A 1 280 ? -62.774 -20.937 96.302 1.00 78.94 280 GLU A CA 1
ATOM 2217 C C . GLU A 1 280 ? -63.619 -19.868 97.031 1.00 78.94 280 GLU A C 1
ATOM 2219 O O . GLU A 1 280 ? -64.392 -20.194 97.925 1.00 78.94 280 GLU A O 1
ATOM 2224 N N . MET A 1 281 ? -63.572 -18.602 96.597 1.00 73.81 281 MET A N 1
ATOM 2225 C CA . MET A 1 281 ? -64.413 -17.531 97.153 1.00 73.81 281 MET A CA 1
ATOM 2226 C C . MET A 1 281 ? -65.902 -17.730 96.849 1.00 73.81 281 MET A C 1
ATOM 2228 O O . MET A 1 281 ? -66.744 -17.393 97.676 1.00 73.81 281 MET A O 1
ATOM 2232 N N . SER A 1 282 ? -66.251 -18.264 95.675 1.00 75.50 282 SER A N 1
ATOM 2233 C CA . SER A 1 282 ? -67.637 -18.615 95.350 1.00 75.50 282 SER A CA 1
ATOM 2234 C C . SER A 1 282 ? -68.151 -19.769 96.206 1.00 75.50 282 SER A C 1
ATOM 2236 O O . SER A 1 282 ? -69.344 -19.787 96.503 1.00 75.50 282 SER A O 1
ATOM 2238 N N . ASP A 1 283 ? -67.290 -20.724 96.559 1.00 70.94 283 ASP A N 1
ATOM 2239 C CA . ASP A 1 283 ? -67.628 -21.832 97.454 1.00 70.94 283 ASP A CA 1
ATOM 2240 C C . ASP A 1 283 ? -67.900 -21.336 98.886 1.00 70.94 283 ASP A C 1
ATOM 2242 O O . ASP A 1 283 ? -68.763 -21.885 99.566 1.00 70.94 283 ASP A O 1
ATOM 2246 N N . GLU A 1 284 ? -67.221 -20.270 99.326 1.00 71.75 284 GLU A N 1
ATOM 2247 C CA . GLU A 1 284 ? -67.352 -19.711 100.679 1.00 71.75 284 GLU A CA 1
ATOM 2248 C C . GLU A 1 284 ? -68.439 -18.623 100.810 1.00 71.75 284 GLU A C 1
ATOM 2250 O O . GLU A 1 284 ? -69.120 -18.546 101.833 1.00 71.75 284 GLU A O 1
ATOM 2255 N N . ALA A 1 285 ? -68.646 -17.791 99.783 1.00 69.12 285 ALA A N 1
ATOM 2256 C CA . ALA A 1 285 ? -69.576 -16.656 99.834 1.00 69.12 285 ALA A CA 1
ATOM 2257 C C . ALA A 1 285 ? -71.023 -16.997 99.431 1.00 69.12 285 ALA A C 1
ATOM 2259 O O . ALA A 1 285 ? -71.945 -16.280 99.826 1.00 69.12 285 ALA A O 1
ATOM 2260 N N . ILE A 1 286 ? -71.245 -18.056 98.639 1.00 71.12 286 ILE A N 1
ATOM 2261 C CA . ILE A 1 286 ? -72.580 -18.446 98.159 1.00 71.12 286 ILE A CA 1
ATOM 2262 C C . ILE A 1 286 ? -73.031 -19.718 98.885 1.00 71.12 286 ILE A C 1
ATOM 2264 O O . ILE A 1 286 ? -72.623 -20.833 98.556 1.00 71.12 286 ILE A O 1
ATOM 2268 N N . THR A 1 287 ? -73.910 -19.546 99.874 1.00 66.12 287 THR A N 1
ATOM 2269 C CA . THR A 1 287 ? -74.478 -20.639 100.683 1.00 66.12 287 THR A CA 1
ATOM 2270 C C . THR A 1 287 ? -75.561 -21.448 99.958 1.00 66.12 287 THR A C 1
ATOM 2272 O O . THR A 1 287 ? -75.839 -22.572 100.367 1.00 66.12 287 THR A O 1
ATOM 2275 N N . ASP A 1 288 ? -76.143 -20.908 98.880 1.00 72.94 288 ASP A N 1
ATOM 2276 C CA . ASP A 1 288 ? -77.143 -21.571 98.033 1.00 72.94 288 ASP A CA 1
ATOM 2277 C C . ASP A 1 288 ? -76.488 -22.368 96.882 1.00 72.94 288 ASP A C 1
ATOM 2279 O O . ASP A 1 288 ? -75.779 -21.815 96.037 1.00 72.94 288 ASP A O 1
ATOM 2283 N N . GLU A 1 289 ? -76.730 -23.682 96.847 1.00 72.12 289 GLU A N 1
ATOM 2284 C CA . GLU A 1 289 ? -76.108 -24.650 95.927 1.00 72.12 289 GLU A CA 1
ATOM 2285 C C . GLU A 1 289 ? -76.418 -24.338 94.450 1.00 72.12 289 GLU A C 1
ATOM 2287 O O . GLU A 1 289 ? -75.548 -24.454 93.584 1.00 72.12 289 GLU A O 1
ATOM 2292 N N . GLU A 1 290 ? -77.647 -23.904 94.154 1.00 71.81 290 GLU A N 1
ATOM 2293 C CA . GLU A 1 290 ? -78.118 -23.680 92.782 1.00 71.81 290 GLU A CA 1
ATOM 2294 C C . GLU A 1 290 ? -77.505 -22.406 92.176 1.00 71.81 290 GLU A C 1
ATOM 2296 O O . GLU A 1 290 ? -77.015 -22.412 91.042 1.00 71.81 290 GLU A O 1
ATOM 2301 N N . GLN A 1 291 ? -77.427 -21.326 92.962 1.00 71.81 291 GLN A N 1
ATOM 2302 C CA . GLN A 1 291 ? -76.745 -20.089 92.565 1.00 71.81 291 GLN A CA 1
ATOM 2303 C C . GLN A 1 291 ? -75.231 -20.277 92.443 1.00 71.81 291 GLN A C 1
ATOM 2305 O O . GLN A 1 291 ? -74.615 -19.697 91.543 1.00 71.81 291 GLN A O 1
ATOM 2310 N N . ARG A 1 292 ? -74.633 -21.122 93.292 1.00 72.12 292 ARG A N 1
ATOM 2311 C CA . ARG A 1 292 ? -73.209 -21.462 93.225 1.00 72.12 292 ARG A CA 1
ATOM 2312 C C . ARG A 1 292 ? -72.866 -22.209 91.940 1.00 72.12 292 ARG A C 1
ATOM 2314 O O . ARG A 1 292 ? -71.945 -21.804 91.233 1.00 72.12 292 ARG A O 1
ATOM 2321 N N . LEU A 1 293 ? -73.625 -23.249 91.593 1.00 75.38 293 LEU A N 1
ATOM 2322 C CA . LEU A 1 293 ? -73.414 -23.995 90.348 1.00 75.38 293 LEU A CA 1
ATOM 2323 C C . LEU A 1 293 ? -73.649 -23.117 89.112 1.00 75.38 293 LEU A C 1
ATOM 2325 O O . LEU A 1 293 ? -72.861 -23.170 88.168 1.00 75.38 293 LEU A O 1
ATOM 2329 N N . ALA A 1 294 ? -74.668 -22.252 89.131 1.00 74.81 294 ALA A N 1
ATOM 2330 C CA . ALA A 1 294 ? -74.915 -21.304 88.047 1.00 74.81 294 ALA A CA 1
ATOM 2331 C C . ALA A 1 294 ? -73.784 -20.268 87.892 1.00 74.81 294 ALA A C 1
ATOM 2333 O O . ALA A 1 294 ? -73.420 -19.915 86.768 1.00 74.81 294 ALA A O 1
ATOM 2334 N N . PHE A 1 295 ? -73.208 -19.785 88.998 1.00 76.12 295 PHE A N 1
ATOM 2335 C CA . PHE A 1 295 ? -72.064 -18.873 88.969 1.00 76.12 295 PHE A CA 1
ATOM 2336 C C . PHE A 1 295 ? -70.791 -19.568 88.471 1.00 76.12 295 PHE A C 1
ATOM 2338 O O . PHE A 1 295 ? -70.111 -19.032 87.597 1.00 76.12 295 PHE A O 1
ATOM 2345 N N . GLN A 1 296 ? -70.496 -20.779 88.952 1.00 76.38 296 GLN A N 1
ATOM 2346 C CA . GLN A 1 296 ? -69.342 -21.559 88.496 1.00 76.38 296 GLN A CA 1
ATOM 2347 C C . GLN A 1 296 ? -69.441 -21.921 87.011 1.00 76.38 296 GLN A C 1
ATOM 2349 O O . GLN A 1 296 ? -68.456 -21.773 86.292 1.00 76.38 296 GLN A O 1
ATOM 2354 N N . ALA A 1 297 ? -70.629 -22.299 86.528 1.00 78.56 297 ALA A N 1
ATOM 2355 C CA . ALA A 1 297 ? -70.863 -22.566 85.110 1.00 78.56 297 ALA A CA 1
ATOM 2356 C C . ALA A 1 297 ? -70.647 -21.312 84.246 1.00 78.56 297 ALA A C 1
ATOM 2358 O O . ALA A 1 297 ? -69.974 -21.386 83.220 1.00 78.56 297 ALA A O 1
ATOM 2359 N N . LYS A 1 298 ? -71.139 -20.143 84.684 1.00 76.44 298 LYS A N 1
ATOM 2360 C CA . LYS A 1 298 ? -70.895 -18.864 83.992 1.00 76.44 298 LYS A CA 1
ATOM 2361 C C . LYS A 1 298 ? -69.423 -18.457 84.010 1.00 76.44 298 LYS A C 1
ATOM 2363 O O . LYS A 1 298 ? -68.938 -17.905 83.027 1.00 76.44 298 LYS A O 1
ATOM 2368 N N . LEU A 1 299 ? -68.703 -18.720 85.100 1.00 76.75 299 LEU A N 1
ATOM 2369 C CA . LEU A 1 299 ? -67.266 -18.463 85.195 1.00 76.75 299 LEU A CA 1
ATOM 2370 C C . LEU A 1 299 ? -66.473 -19.380 84.255 1.00 76.75 299 LEU A C 1
ATOM 2372 O O . LEU A 1 299 ? -65.545 -18.936 83.586 1.00 76.75 299 LEU A O 1
ATOM 2376 N N . GLU A 1 300 ? -66.844 -20.654 84.175 1.00 79.19 300 GLU A N 1
ATOM 2377 C CA . GLU A 1 300 ? -66.206 -21.617 83.281 1.00 79.19 300 GLU A CA 1
ATOM 2378 C C . GLU A 1 300 ? -66.509 -21.312 81.807 1.00 79.19 300 GLU A C 1
ATOM 2380 O O . GLU A 1 300 ? -65.608 -21.368 80.970 1.00 79.19 300 GLU A O 1
ATOM 2385 N N . GLU A 1 301 ? -67.733 -20.881 81.493 1.00 78.75 301 GLU A N 1
ATOM 2386 C CA . GLU A 1 301 ? -68.115 -20.360 80.177 1.00 78.75 301 GLU A CA 1
ATOM 2387 C C . GLU A 1 301 ? -67.312 -19.098 79.810 1.00 78.75 301 GLU A C 1
ATOM 2389 O O . GLU A 1 301 ? -66.729 -19.034 78.725 1.00 78.75 301 GLU A O 1
ATOM 2394 N N . PHE A 1 302 ? -67.185 -18.145 80.741 1.00 73.88 302 PHE A N 1
ATOM 2395 C CA . PHE A 1 302 ? -66.375 -16.931 80.586 1.00 73.88 302 PHE A CA 1
ATOM 2396 C C . PHE A 1 302 ? -64.896 -17.250 80.309 1.00 73.88 302 PHE A C 1
ATOM 2398 O O . PHE A 1 302 ? -64.253 -16.625 79.466 1.00 73.88 302 PHE A O 1
ATOM 2405 N N . ILE A 1 303 ? -64.345 -18.256 80.994 1.00 74.00 303 ILE A N 1
ATOM 2406 C CA . ILE A 1 303 ? -62.942 -18.671 80.856 1.00 74.00 303 ILE A CA 1
ATOM 2407 C C . ILE A 1 303 ? -62.709 -19.518 79.606 1.00 74.00 303 ILE A C 1
ATOM 2409 O O . ILE A 1 303 ? -61.619 -19.465 79.034 1.00 74.00 303 ILE A O 1
ATOM 2413 N N . LYS A 1 304 ? -63.694 -20.297 79.160 1.00 78.75 304 LYS A N 1
ATOM 2414 C CA . LYS A 1 304 ? -63.597 -21.081 77.925 1.00 78.75 304 LYS A CA 1
ATOM 2415 C C . LYS A 1 304 ? -63.728 -20.194 76.687 1.00 78.75 304 LYS A C 1
ATOM 2417 O O . LYS A 1 304 ? -63.079 -20.471 75.683 1.00 78.75 304 LYS A O 1
ATOM 2422 N N . ASN A 1 305 ? -64.510 -19.119 76.776 1.00 79.75 305 ASN A N 1
ATOM 2423 C CA . ASN A 1 305 ? -64.802 -18.209 75.671 1.00 79.75 305 ASN A CA 1
ATOM 2424 C C . ASN A 1 305 ? -64.288 -16.782 75.969 1.00 79.75 305 ASN A C 1
ATOM 2426 O O . ASN A 1 305 ? -65.046 -15.807 76.007 1.00 79.75 305 ASN A O 1
ATOM 2430 N N . LYS A 1 306 ? -62.976 -16.677 76.245 1.00 70.06 306 LYS A N 1
ATOM 2431 C CA . LYS A 1 306 ? -62.326 -15.452 76.755 1.00 70.06 306 LYS A CA 1
ATOM 2432 C C . LYS A 1 306 ? -62.501 -14.251 75.823 1.00 70.06 306 LYS A C 1
ATOM 2434 O O . LYS A 1 306 ? -62.878 -13.183 76.290 1.00 70.06 306 LYS A O 1
ATOM 2439 N N . GLU A 1 307 ? -62.248 -14.411 74.524 1.00 69.44 307 GLU A N 1
ATOM 2440 C CA . GLU A 1 307 ? -62.301 -13.307 73.548 1.00 69.44 307 GLU A CA 1
ATOM 2441 C C . GLU A 1 307 ? -63.697 -12.681 73.442 1.00 69.44 307 GLU A C 1
ATOM 2443 O O . GLU A 1 307 ? -63.836 -11.459 73.510 1.00 69.44 307 GLU A O 1
ATOM 2448 N N . GLU A 1 308 ? -64.742 -13.505 73.350 1.00 73.62 308 GLU A N 1
ATOM 2449 C CA . GLU A 1 308 ? -66.129 -13.034 73.255 1.00 73.62 308 GLU A CA 1
ATOM 2450 C C . GLU A 1 308 ? -66.613 -12.385 74.566 1.00 73.62 308 GLU A C 1
ATOM 2452 O O . GLU A 1 308 ? -67.419 -11.454 74.577 1.00 73.62 308 GLU A O 1
ATOM 2457 N N . SER A 1 309 ? -66.103 -12.857 75.702 1.00 72.38 309 SER A N 1
ATOM 2458 C CA . SER A 1 309 ? -66.503 -12.338 77.007 1.00 72.38 309 SER A CA 1
ATOM 2459 C C . SER A 1 309 ? -65.804 -11.020 77.357 1.00 72.38 309 SER A C 1
ATOM 2461 O O . SER A 1 309 ? -66.437 -10.114 77.903 1.00 72.38 309 SER A O 1
ATOM 2463 N N . PHE A 1 310 ? -64.523 -10.869 77.001 1.00 75.12 310 PHE A N 1
ATOM 2464 C CA . PHE A 1 310 ? -63.797 -9.606 77.164 1.00 75.12 310 PHE A CA 1
ATOM 2465 C C . PHE A 1 310 ? -64.293 -8.518 76.207 1.00 75.12 310 PHE A C 1
ATOM 2467 O O . PHE A 1 310 ? -64.401 -7.369 76.628 1.00 75.12 310 PHE A O 1
ATOM 2474 N N . THR A 1 311 ? -64.659 -8.861 74.967 1.00 75.31 311 THR A N 1
ATOM 2475 C CA . THR A 1 311 ? -65.268 -7.902 74.023 1.00 75.31 311 THR A CA 1
ATOM 2476 C C . THR A 1 311 ? -66.597 -7.357 74.549 1.00 75.31 311 THR A C 1
ATOM 2478 O O . THR A 1 311 ? -66.762 -6.143 74.616 1.00 75.31 311 THR A O 1
ATOM 2481 N N . LYS A 1 312 ? -67.489 -8.213 75.073 1.00 78.19 312 LYS A N 1
ATOM 2482 C CA . LYS A 1 312 ? -68.740 -7.767 75.723 1.00 78.19 312 LYS A CA 1
ATOM 2483 C C . LYS A 1 312 ? -68.506 -6.838 76.920 1.00 78.19 312 LYS A C 1
ATOM 2485 O O . LYS A 1 312 ? -69.292 -5.919 77.140 1.00 78.19 312 LYS A O 1
ATOM 2490 N N . ILE A 1 313 ? -67.454 -7.068 77.711 1.00 77.50 313 ILE A N 1
ATOM 2491 C CA . ILE A 1 313 ? -67.090 -6.179 78.826 1.00 77.50 313 ILE A CA 1
ATOM 2492 C C . ILE A 1 313 ? -66.555 -4.847 78.300 1.00 77.50 313 ILE A C 1
ATOM 2494 O O . ILE A 1 313 ? -66.983 -3.803 78.791 1.00 77.50 313 ILE A O 1
ATOM 2498 N N . ALA A 1 314 ? -65.662 -4.871 77.308 1.00 75.38 314 ALA A N 1
ATOM 2499 C CA . ALA A 1 314 ? -65.104 -3.667 76.702 1.00 75.38 314 ALA A CA 1
ATOM 2500 C C . ALA A 1 314 ? -66.210 -2.780 76.113 1.00 75.38 314 ALA A C 1
ATOM 2502 O O . ALA A 1 314 ? -66.273 -1.598 76.439 1.00 75.38 314 ALA A O 1
ATOM 2503 N N . ASP A 1 315 ? -67.148 -3.360 75.359 1.00 79.94 315 ASP A N 1
ATOM 2504 C CA . ASP A 1 315 ? -68.301 -2.646 74.799 1.00 79.94 315 ASP A CA 1
ATOM 2505 C C . ASP A 1 315 ? -69.159 -1.994 75.889 1.00 79.94 315 ASP A C 1
ATOM 2507 O O . ASP A 1 315 ? -69.597 -0.849 75.757 1.00 79.94 315 ASP A O 1
ATOM 2511 N N . ARG A 1 316 ? -69.368 -2.697 77.010 1.00 81.00 316 ARG A N 1
ATOM 2512 C CA . ARG A 1 316 ? -70.116 -2.161 78.152 1.00 81.00 316 ARG A CA 1
ATOM 2513 C C . ARG A 1 316 ? -69.373 -1.013 78.829 1.00 81.00 316 ARG A C 1
ATOM 2515 O O . ARG A 1 316 ? -70.007 -0.025 79.182 1.00 81.00 316 ARG A O 1
ATOM 2522 N N . ILE A 1 317 ? -68.053 -1.124 78.988 1.00 81.25 317 ILE A N 1
ATOM 2523 C CA . ILE A 1 317 ? -67.212 -0.058 79.548 1.00 81.25 317 ILE A CA 1
ATOM 2524 C C . ILE A 1 317 ? -67.275 1.177 78.646 1.00 81.25 317 ILE A C 1
ATOM 2526 O O . ILE A 1 317 ? -67.595 2.256 79.142 1.00 81.25 317 ILE A O 1
ATOM 2530 N N . PHE A 1 318 ? -67.087 1.017 77.333 1.00 79.25 318 PHE A N 1
ATOM 2531 C CA . PHE A 1 318 ? -67.194 2.119 76.374 1.00 79.25 318 PHE A CA 1
ATOM 2532 C C . PHE A 1 318 ? -68.579 2.782 76.398 1.00 79.25 318 PHE A C 1
ATOM 2534 O O . PHE A 1 318 ? -68.676 4.010 76.346 1.00 79.25 318 PHE A O 1
ATOM 2541 N N . ALA A 1 319 ? -69.658 2.003 76.528 1.00 81.88 319 ALA A N 1
ATOM 2542 C CA . ALA A 1 319 ? -71.007 2.546 76.684 1.00 81.88 319 ALA A CA 1
ATOM 2543 C C . ALA A 1 319 ? -71.147 3.370 77.977 1.00 81.88 319 ALA A C 1
ATOM 2545 O O . ALA A 1 319 ? -71.616 4.508 77.932 1.00 81.88 319 ALA A O 1
ATOM 2546 N N . THR A 1 320 ? -70.672 2.846 79.110 1.00 84.44 320 THR A N 1
ATOM 2547 C CA . THR A 1 320 ? -70.736 3.554 80.400 1.00 84.44 320 THR A CA 1
ATOM 2548 C C . THR A 1 320 ? -69.848 4.794 80.449 1.00 84.44 320 THR A C 1
ATOM 2550 O O . THR A 1 320 ? -70.231 5.798 81.040 1.00 84.44 320 THR A O 1
ATOM 2553 N N . GLU A 1 321 ? -68.684 4.774 79.799 1.00 81.75 321 GLU A N 1
ATOM 2554 C CA . GLU A 1 321 ? -67.797 5.934 79.705 1.00 81.75 321 GLU A CA 1
ATOM 2555 C C . GLU A 1 321 ? -68.449 7.050 78.882 1.00 81.75 321 GLU A C 1
ATOM 2557 O O . GLU A 1 321 ? -68.400 8.224 79.257 1.00 81.75 321 GLU A O 1
ATOM 2562 N N . ARG A 1 322 ? -69.143 6.682 77.799 1.00 85.00 322 ARG A N 1
ATOM 2563 C CA . ARG A 1 322 ? -69.919 7.623 76.990 1.00 85.00 322 ARG A CA 1
ATOM 2564 C C . ARG A 1 322 ? -71.073 8.239 77.780 1.00 85.00 322 ARG A C 1
ATOM 2566 O O . ARG A 1 322 ? -71.281 9.448 77.695 1.00 85.00 322 ARG A O 1
ATOM 2573 N N . GLU A 1 323 ? -71.803 7.442 78.555 1.00 89.12 323 GLU A N 1
ATOM 2574 C CA . GLU A 1 323 ? -72.858 7.940 79.447 1.00 89.12 323 GLU A CA 1
ATOM 2575 C C . GLU A 1 323 ? -72.291 8.865 80.533 1.00 89.12 323 GLU A C 1
ATOM 2577 O O . GLU A 1 323 ? -72.824 9.950 80.762 1.00 89.12 323 GLU A O 1
ATOM 2582 N N . LEU A 1 324 ? -71.162 8.498 81.143 1.00 88.19 324 LEU A N 1
ATOM 2583 C CA . LEU A 1 324 ? -70.492 9.311 82.156 1.00 88.19 324 LEU A CA 1
ATOM 2584 C C . LEU A 1 324 ? -70.020 10.656 81.588 1.00 88.19 324 LEU A C 1
ATOM 2586 O O . LEU A 1 324 ? -70.164 11.690 82.243 1.00 88.19 324 LEU A O 1
ATOM 2590 N N . ALA A 1 325 ? -69.494 10.663 80.361 1.00 85.44 325 ALA A N 1
ATOM 2591 C CA . ALA A 1 325 ? -69.113 11.885 79.661 1.00 85.44 325 ALA A CA 1
ATOM 2592 C C . ALA A 1 325 ? -70.322 12.807 79.423 1.00 85.44 325 ALA A C 1
ATOM 2594 O O . ALA A 1 325 ? -70.230 14.010 79.671 1.00 85.44 325 ALA A O 1
ATOM 2595 N N . LEU A 1 326 ? -71.472 12.251 79.021 1.00 89.25 326 LEU A N 1
ATOM 2596 C CA . LEU A 1 326 ? -72.709 13.016 78.834 1.00 89.25 326 LEU A CA 1
ATOM 2597 C C . LEU A 1 326 ? -73.220 13.620 80.147 1.00 89.25 326 LEU A C 1
ATOM 2599 O O . LEU A 1 326 ? -73.541 14.808 80.188 1.00 89.25 326 LEU A O 1
ATOM 2603 N N . VAL A 1 327 ? -73.241 12.837 81.228 1.00 91.12 327 VAL A N 1
ATOM 2604 C CA . VAL A 1 327 ? -73.661 13.313 82.557 1.00 91.12 327 VAL A CA 1
ATOM 2605 C C . VAL A 1 327 ? -72.721 14.407 83.067 1.00 91.12 327 VAL A C 1
ATOM 2607 O O . VAL A 1 327 ? -73.173 15.407 83.625 1.00 91.12 327 VAL A O 1
ATOM 2610 N N . LYS A 1 328 ? -71.410 14.268 82.842 1.00 88.56 328 LYS A N 1
ATOM 2611 C CA . LYS A 1 328 ? -70.415 15.283 83.211 1.00 88.56 328 LYS A CA 1
ATOM 2612 C C . LYS A 1 328 ? -70.637 16.599 82.461 1.00 88.56 328 LYS A C 1
ATOM 2614 O O . LYS A 1 328 ? -70.564 17.672 83.065 1.00 88.56 328 LYS A O 1
ATOM 2619 N N . ASP A 1 329 ? -70.943 16.527 81.171 1.00 88.00 329 ASP A N 1
ATOM 2620 C CA . ASP A 1 329 ? -71.275 17.698 80.359 1.00 88.00 329 ASP A CA 1
ATOM 2621 C C . ASP A 1 329 ? -72.580 18.363 80.808 1.00 88.00 329 ASP A C 1
ATOM 2623 O O . ASP A 1 329 ? -72.650 19.593 80.906 1.00 88.00 329 ASP A O 1
ATOM 2627 N N . GLU A 1 330 ? -73.610 17.577 81.119 1.00 90.81 330 GLU A N 1
ATOM 2628 C CA . GLU A 1 330 ? -74.880 18.087 81.635 1.00 90.81 330 GLU A CA 1
ATOM 2629 C C . GLU A 1 330 ? -74.703 18.768 82.998 1.00 90.81 330 GLU A C 1
ATOM 2631 O O . GLU A 1 330 ? -75.190 19.885 83.201 1.00 90.81 330 GLU A O 1
ATOM 2636 N N . LEU A 1 331 ? -73.919 18.164 83.895 1.00 89.81 331 LEU A N 1
ATOM 2637 C CA . LEU A 1 331 ? -73.576 18.738 85.193 1.00 89.81 331 LEU A CA 1
ATOM 2638 C C . LEU A 1 331 ? -72.822 20.067 85.042 1.00 89.81 331 LEU A C 1
ATOM 2640 O O . LEU A 1 331 ? -73.150 21.044 85.715 1.00 89.81 331 LEU A O 1
ATOM 2644 N N . ASN A 1 332 ? -71.860 20.145 84.119 1.00 88.31 332 ASN A N 1
ATOM 2645 C CA . ASN A 1 332 ? -71.133 21.382 83.825 1.00 88.31 332 ASN A CA 1
ATOM 2646 C C . ASN A 1 332 ? -72.051 22.480 83.274 1.00 88.31 332 ASN A C 1
ATOM 2648 O O . ASN A 1 332 ? -71.956 23.638 83.691 1.00 88.31 332 ASN A O 1
ATOM 2652 N N . ARG A 1 333 ? -72.971 22.134 82.363 1.00 89.56 333 ARG A N 1
ATOM 2653 C CA . ARG A 1 333 ? -73.977 23.079 81.848 1.00 89.56 333 ARG A CA 1
ATOM 2654 C C . ARG A 1 333 ? -74.901 23.569 82.960 1.00 89.56 333 ARG A C 1
ATOM 2656 O O . ARG A 1 333 ? -75.195 24.763 83.010 1.00 89.56 333 ARG A O 1
ATOM 2663 N N . ASN A 1 334 ? -75.324 22.679 83.855 1.00 89.75 334 ASN A N 1
ATOM 2664 C CA . ASN A 1 334 ? -76.189 23.026 84.978 1.00 89.75 334 ASN A CA 1
ATOM 2665 C C . ASN A 1 334 ? -75.466 23.934 85.989 1.00 89.75 334 ASN A C 1
ATOM 2667 O O . ASN A 1 334 ? -75.982 24.986 86.354 1.00 89.75 334 ASN A O 1
ATOM 2671 N N . ASN A 1 335 ? -74.216 23.621 86.340 1.00 87.81 335 ASN A N 1
ATOM 2672 C CA . ASN A 1 335 ? -73.389 24.477 87.195 1.00 87.81 335 ASN A CA 1
ATOM 2673 C C . ASN A 1 335 ? -73.161 25.866 86.590 1.00 87.81 335 ASN A C 1
ATOM 2675 O O . ASN A 1 335 ? -73.280 26.869 87.294 1.00 87.81 335 ASN A O 1
ATOM 2679 N N . LYS A 1 336 ? -72.895 25.952 85.279 1.00 89.12 336 LYS A N 1
ATOM 2680 C CA . LYS A 1 336 ? -72.788 27.241 84.583 1.00 89.12 336 LYS A CA 1
ATOM 2681 C C . LYS A 1 336 ? -74.096 28.030 84.673 1.00 89.12 336 LYS A C 1
ATOM 2683 O O . LYS A 1 336 ? -74.072 29.204 85.023 1.00 89.12 336 LYS A O 1
ATOM 2688 N N . ARG A 1 337 ? -75.234 27.375 84.428 1.00 89.50 337 ARG A N 1
ATOM 2689 C CA . ARG A 1 337 ? -76.563 27.991 84.545 1.00 89.50 337 ARG A CA 1
ATOM 2690 C C . ARG A 1 337 ? -76.843 28.491 85.964 1.00 89.50 337 ARG A C 1
ATOM 2692 O O . ARG A 1 337 ? -77.356 29.595 86.115 1.00 89.50 337 ARG A O 1
ATOM 2699 N N . ASN A 1 338 ? -76.489 27.715 86.986 1.00 88.50 338 ASN A N 1
ATOM 2700 C CA . ASN A 1 338 ? -76.627 28.121 88.385 1.00 88.50 338 ASN A CA 1
ATOM 2701 C C . ASN A 1 338 ? -75.751 29.331 88.705 1.00 88.50 338 ASN A C 1
ATOM 2703 O O . ASN A 1 338 ? -76.224 30.268 89.340 1.00 88.50 338 ASN A O 1
ATOM 2707 N N . ARG A 1 339 ? -74.511 29.363 88.206 1.00 85.94 339 ARG A N 1
ATOM 2708 C CA . ARG A 1 339 ? -73.622 30.516 88.376 1.00 85.94 339 ARG A CA 1
ATOM 2709 C C . ARG A 1 339 ? -74.187 31.778 87.719 1.00 85.94 339 ARG A C 1
ATOM 2711 O O . ARG A 1 339 ? -74.206 32.827 88.350 1.00 85.94 339 ARG A O 1
ATOM 2718 N N . ASP A 1 340 ? -74.706 31.665 86.499 1.00 88.00 340 ASP A N 1
ATOM 2719 C CA . ASP A 1 340 ? -75.326 32.790 85.789 1.00 88.00 340 ASP A CA 1
ATOM 2720 C C . ASP A 1 340 ? -76.598 33.289 86.507 1.00 88.00 340 ASP A C 1
ATOM 2722 O O . ASP A 1 340 ? -76.893 34.486 86.511 1.00 88.00 340 ASP A O 1
ATOM 2726 N N . LEU A 1 341 ? -77.375 32.385 87.120 1.00 89.50 341 LEU A N 1
ATOM 2727 C CA . LEU A 1 341 ? -78.536 32.745 87.940 1.00 89.50 341 LEU A CA 1
ATOM 2728 C C . LEU A 1 341 ? -78.127 33.462 89.230 1.00 89.50 341 LEU A C 1
ATOM 2730 O O . LEU A 1 341 ? -78.745 34.473 89.559 1.00 89.50 341 LEU A O 1
ATOM 2734 N N . LEU A 1 342 ? -77.085 32.985 89.915 1.00 87.25 342 LEU A N 1
ATOM 2735 C CA . LEU A 1 342 ? -76.534 33.639 91.105 1.00 87.25 342 LEU A CA 1
ATOM 2736 C C . LEU A 1 342 ? -76.033 35.050 90.776 1.00 87.25 342 LEU A C 1
ATOM 2738 O O . LEU A 1 342 ? -76.390 35.994 91.470 1.00 87.25 342 LEU A O 1
ATOM 2742 N N . GLU A 1 343 ? -75.322 35.230 89.660 1.00 87.94 343 GLU A N 1
ATOM 2743 C CA . GLU A 1 343 ? -74.859 36.554 89.221 1.00 87.94 343 GLU A CA 1
ATOM 2744 C C . GLU A 1 343 ? -76.033 37.505 88.908 1.00 87.94 343 GLU A C 1
ATOM 2746 O O . GLU A 1 343 ? -75.992 38.705 89.193 1.00 87.94 343 GLU A O 1
ATOM 2751 N N . ARG A 1 344 ? -77.126 36.987 88.327 1.00 86.88 344 ARG A N 1
ATOM 2752 C CA . ARG A 1 344 ? -78.352 37.774 88.112 1.00 86.88 344 ARG A CA 1
ATOM 2753 C C . ARG A 1 344 ? -79.020 38.160 89.425 1.00 86.88 344 ARG A C 1
ATOM 2755 O O . ARG A 1 344 ? -79.500 39.287 89.527 1.00 86.88 344 ARG A O 1
ATOM 2762 N N . GLN A 1 345 ? -79.076 37.244 90.389 1.00 86.00 345 GLN A N 1
ATOM 2763 C CA . GLN A 1 345 ? -79.622 37.520 91.716 1.00 86.00 345 GLN A CA 1
ATOM 2764 C C . GLN A 1 345 ? -78.784 38.575 92.438 1.00 86.00 345 GLN A C 1
ATOM 2766 O O . GLN A 1 345 ? -79.352 39.524 92.961 1.00 86.00 345 GLN A O 1
ATOM 2771 N N . GLU A 1 346 ? -77.457 38.490 92.372 1.00 86.19 346 GLU A N 1
ATOM 2772 C CA . GLU A 1 346 ? -76.548 39.483 92.949 1.00 86.19 346 GLU A CA 1
ATOM 2773 C C . GLU A 1 346 ? -76.762 40.873 92.331 1.00 86.19 346 GLU A C 1
ATOM 2775 O O . GLU A 1 346 ? -76.981 41.845 93.046 1.00 86.19 346 GLU A O 1
ATOM 2780 N N . LYS A 1 347 ? -76.875 40.969 90.998 1.00 84.38 347 LYS A N 1
ATOM 2781 C CA . LYS A 1 347 ? -77.227 42.230 90.313 1.00 84.38 347 LYS A CA 1
ATOM 2782 C C . LYS A 1 347 ? -78.601 42.778 90.710 1.00 84.38 347 LYS A C 1
ATOM 2784 O O . LYS A 1 347 ? -78.807 43.994 90.706 1.00 84.38 347 LYS A O 1
ATOM 2789 N N . GLN A 1 348 ? -79.570 41.906 90.989 1.00 81.12 348 GLN A N 1
ATOM 2790 C CA . GLN A 1 348 ? -80.890 42.317 91.469 1.00 81.12 348 GLN A CA 1
ATOM 2791 C C . GLN A 1 348 ? -80.834 42.806 92.918 1.00 81.12 348 GLN A C 1
ATOM 2793 O O . GLN A 1 348 ? -81.456 43.826 93.208 1.00 81.12 348 GLN A O 1
ATOM 2798 N N . ILE A 1 349 ? -80.067 42.141 93.786 1.00 84.12 349 ILE A N 1
ATOM 2799 C CA . ILE A 1 349 ? -79.811 42.566 95.168 1.00 84.12 349 ILE A CA 1
ATOM 2800 C C . ILE A 1 349 ? -79.135 43.938 95.168 1.00 84.12 349 ILE A C 1
ATOM 2802 O O . ILE A 1 349 ? -79.690 44.869 95.740 1.00 84.12 349 ILE A O 1
ATOM 2806 N N . ASP A 1 350 ? -78.056 44.119 94.404 1.00 80.75 350 ASP A N 1
ATOM 2807 C CA . ASP A 1 350 ? -77.373 45.407 94.222 1.00 80.75 350 ASP A CA 1
ATOM 2808 C C . ASP A 1 350 ? -78.324 46.523 93.771 1.00 80.75 350 ASP A C 1
ATOM 2810 O O . ASP A 1 350 ? -78.222 47.681 94.189 1.00 80.75 350 ASP A O 1
ATOM 2814 N N . ARG A 1 351 ? -79.253 46.203 92.861 1.00 80.06 351 ARG A N 1
ATOM 2815 C CA . ARG A 1 351 ? -80.242 47.167 92.371 1.00 80.06 351 ARG A CA 1
ATOM 2816 C C . ARG A 1 351 ? -81.243 47.526 93.462 1.00 80.06 351 ARG A C 1
ATOM 2818 O O . ARG A 1 351 ? -81.539 48.710 93.614 1.00 80.06 351 ARG A O 1
ATOM 2825 N N . ILE A 1 352 ? -81.742 46.532 94.198 1.00 78.31 352 ILE A N 1
ATOM 2826 C CA . ILE A 1 352 ? -82.653 46.730 95.328 1.00 78.31 352 ILE A CA 1
ATOM 2827 C C . ILE A 1 352 ? -81.965 47.577 96.397 1.00 78.31 352 ILE A C 1
ATOM 2829 O O . ILE A 1 352 ? -82.556 48.564 96.823 1.00 78.31 352 ILE A O 1
ATOM 2833 N N . GLU A 1 353 ? -80.716 47.274 96.750 1.00 74.38 353 GLU A N 1
ATOM 2834 C CA . GLU A 1 353 ? -79.914 48.034 97.711 1.00 74.38 353 GLU A CA 1
ATOM 2835 C C . GLU A 1 353 ? -79.680 49.482 97.270 1.00 74.38 353 GLU A C 1
ATOM 2837 O O . GLU A 1 353 ? -79.835 50.407 98.063 1.00 74.38 353 GLU A O 1
ATOM 2842 N N . LYS A 1 354 ? -79.396 49.732 95.987 1.00 74.06 354 LYS A N 1
ATOM 2843 C CA . LYS A 1 354 ? -79.254 51.106 95.471 1.00 74.06 354 LYS A CA 1
ATOM 2844 C C . LYS A 1 354 ? -80.573 51.878 95.497 1.00 74.06 354 LYS A C 1
ATOM 2846 O O . LYS A 1 354 ? -80.584 53.054 95.858 1.00 74.06 354 LYS A O 1
ATOM 2851 N N . THR A 1 355 ? -81.692 51.234 95.159 1.00 67.50 355 THR A N 1
ATOM 2852 C CA . THR A 1 355 ? -83.017 51.872 95.247 1.00 67.50 355 THR A CA 1
ATOM 2853 C C . THR A 1 355 ? -83.499 52.052 96.685 1.00 67.50 355 THR A C 1
ATOM 2855 O O . THR A 1 355 ? -84.146 53.053 96.984 1.00 67.50 355 THR A O 1
ATOM 2858 N N . SER A 1 356 ? -83.157 51.143 97.601 1.00 59.59 356 SER A N 1
ATOM 2859 C CA . SER A 1 356 ? -83.493 51.264 99.020 1.00 59.59 356 SER A CA 1
ATOM 2860 C C . SER A 1 356 ? -82.621 52.316 99.714 1.00 59.59 356 SER A C 1
ATOM 2862 O O . SER A 1 356 ? -83.141 53.085 100.523 1.00 59.59 356 SER A O 1
ATOM 2864 N N . ALA A 1 357 ? -81.350 52.462 99.322 1.00 57.91 357 ALA A N 1
ATOM 2865 C CA . ALA A 1 357 ? -80.466 53.545 99.762 1.00 57.91 357 ALA A CA 1
ATOM 2866 C C . ALA A 1 357 ? -80.922 54.929 99.257 1.00 57.91 357 ALA A C 1
ATOM 2868 O O . ALA A 1 357 ? -80.783 55.922 99.965 1.00 57.91 357 ALA A O 1
ATOM 2869 N N . GLN A 1 358 ? -81.536 55.009 98.070 1.00 52.16 358 GLN A N 1
ATOM 2870 C CA . GLN A 1 358 ? -82.125 56.250 97.542 1.00 52.16 358 GLN A CA 1
ATOM 2871 C C . GLN A 1 358 ? -83.507 56.582 98.132 1.00 52.16 358 GLN A C 1
ATOM 2873 O O . GLN A 1 358 ? -83.928 57.735 98.079 1.00 52.16 358 GLN A O 1
ATOM 2878 N N . CYS A 1 359 ? -84.203 55.611 98.732 1.00 43.00 359 CYS A N 1
ATOM 2879 C CA . CYS A 1 359 ? -85.522 55.810 99.342 1.00 43.00 359 CYS A CA 1
ATOM 2880 C C . CYS A 1 359 ? -85.476 56.001 100.875 1.00 43.00 359 CYS A C 1
ATOM 2882 O O . CYS A 1 359 ? -86.499 56.305 101.486 1.00 43.00 359 CYS A O 1
ATOM 2884 N N . THR A 1 360 ? -84.302 55.851 101.502 1.00 44.91 360 THR A N 1
ATOM 2885 C CA . THR A 1 360 ? -84.104 55.982 102.962 1.00 44.91 360 THR A CA 1
ATOM 2886 C C . THR A 1 360 ? -83.422 57.285 103.397 1.00 44.91 360 THR A C 1
ATOM 2888 O O . THR A 1 360 ? -83.352 57.557 104.593 1.00 44.91 360 THR A O 1
ATOM 2891 N N . SER A 1 361 ? -83.039 58.174 102.469 1.00 40.09 361 SER A N 1
ATOM 2892 C CA . SER A 1 361 ? -82.659 59.562 102.783 1.00 40.09 361 SER A CA 1
ATOM 2893 C C . SER A 1 361 ? -83.869 60.510 102.744 1.00 40.09 361 SER A C 1
ATOM 2895 O O . SER A 1 361 ? -83.867 61.526 102.049 1.00 40.09 361 SER A O 1
ATOM 2897 N N . ALA A 1 362 ? -84.928 60.170 103.479 1.00 34.50 362 ALA A N 1
ATOM 2898 C CA . ALA A 1 362 ? -85.984 61.109 103.834 1.00 34.50 362 ALA A CA 1
ATOM 2899 C C . ALA A 1 362 ? -85.732 61.622 105.263 1.00 34.50 362 ALA A C 1
ATOM 2901 O O . ALA A 1 362 ? -85.815 60.881 106.240 1.00 34.50 362 ALA A O 1
ATOM 2902 N N . LEU A 1 363 ? -85.430 62.918 105.364 1.00 34.81 363 LEU A N 1
ATOM 2903 C CA . LEU A 1 363 ? -85.675 63.752 106.547 1.00 34.81 363 LEU A CA 1
ATOM 2904 C C . LEU A 1 363 ? -87.138 63.577 107.042 1.00 34.81 363 LEU A C 1
ATOM 2906 O O . LEU A 1 363 ? -88.004 63.162 106.275 1.00 34.81 363 LEU A O 1
ATOM 2910 N N . PRO A 1 364 ? -87.437 63.876 108.320 1.00 49.25 364 PRO A N 1
ATOM 2911 C CA . PRO A 1 364 ? -87.889 62.887 109.292 1.00 49.25 364 PRO A CA 1
ATOM 2912 C C . PRO A 1 364 ? -89.336 63.196 109.767 1.00 49.25 364 PRO A C 1
ATOM 2914 O O . PRO A 1 364 ? -90.166 63.624 108.973 1.00 49.25 364 PRO A O 1
ATOM 2917 N N . PRO A 1 365 ? -89.720 62.950 111.029 1.00 52.66 365 PRO A N 1
ATOM 2918 C CA . PRO A 1 365 ? -90.460 61.777 111.476 1.00 52.66 365 PRO A CA 1
ATOM 2919 C C . PRO A 1 365 ? -91.873 62.153 111.967 1.00 52.66 365 PRO A C 1
ATOM 2921 O O . PRO A 1 365 ? -92.020 63.060 112.784 1.00 52.66 365 PRO A O 1
ATOM 2924 N N . LYS A 1 366 ? -92.927 61.438 111.542 1.00 43.66 366 LYS A N 1
ATOM 2925 C CA . LYS A 1 366 ? -94.242 61.509 112.230 1.00 43.66 366 LYS A CA 1
ATOM 2926 C C . LYS A 1 366 ? -95.228 60.354 111.995 1.00 43.66 366 LYS A C 1
ATOM 2928 O O . LYS A 1 366 ? -96.277 60.343 112.626 1.00 43.66 366 LYS A O 1
ATOM 2933 N N . SER A 1 367 ? -94.923 59.355 111.165 1.00 49.88 367 SER A N 1
ATOM 2934 C CA . SER A 1 367 ? -95.885 58.289 110.812 1.00 49.88 367 SER A CA 1
ATOM 2935 C C . SER A 1 367 ? -95.703 56.961 111.561 1.00 49.88 367 SER A C 1
ATOM 2937 O O . SER A 1 367 ? -96.643 56.172 111.637 1.00 49.88 367 SER A O 1
ATOM 2939 N N . ALA A 1 368 ? -94.553 56.715 112.197 1.00 47.12 368 ALA A N 1
ATOM 2940 C CA . ALA A 1 368 ? -94.314 55.454 112.914 1.00 47.12 368 ALA A CA 1
ATOM 2941 C C . ALA A 1 368 ? -95.124 55.317 114.224 1.00 47.12 368 ALA A C 1
ATOM 2943 O O . ALA A 1 368 ? -95.252 54.219 114.760 1.00 47.12 368 ALA A O 1
ATOM 2944 N N . GLN A 1 369 ? -95.729 56.406 114.715 1.00 49.47 369 GLN A N 1
ATOM 2945 C CA . GLN A 1 369 ? -96.634 56.374 115.871 1.00 49.47 369 GLN A CA 1
ATOM 2946 C C . GLN A 1 369 ? -98.063 55.908 115.531 1.00 49.47 369 GLN A C 1
ATOM 2948 O O . GLN A 1 369 ? -98.817 55.623 116.454 1.00 49.47 369 GLN A O 1
ATOM 2953 N N . MET A 1 370 ? -98.438 55.743 114.252 1.00 47.34 370 MET A N 1
ATOM 2954 C CA . MET A 1 370 ? -99.772 55.224 113.893 1.00 47.34 370 MET A CA 1
ATOM 2955 C C . MET A 1 370 ? -99.828 53.705 113.663 1.00 47.34 370 MET A C 1
ATOM 2957 O O . MET A 1 370 ? -100.881 53.107 113.857 1.00 47.34 370 MET A O 1
ATOM 2961 N N . LEU A 1 371 ? -98.721 53.038 113.317 1.00 52.75 371 LEU A N 1
ATOM 2962 C CA . LEU A 1 371 ? -98.752 51.602 112.971 1.00 52.75 371 LEU A CA 1
ATOM 2963 C C . LEU A 1 371 ? -98.577 50.654 114.165 1.00 52.75 371 LEU A C 1
ATOM 2965 O O . LEU A 1 371 ? -98.923 49.481 114.076 1.00 52.75 371 LEU A O 1
ATOM 2969 N N . LYS A 1 372 ? -98.172 51.180 115.327 1.00 55.25 372 LYS A N 1
ATOM 2970 C CA . LYS A 1 372 ? -98.263 50.468 116.614 1.00 55.25 372 LYS A CA 1
ATOM 2971 C C . LYS A 1 372 ? -99.710 50.384 117.136 1.00 55.25 372 LYS A C 1
ATOM 2973 O O . LYS A 1 372 ? -99.973 49.652 118.082 1.00 55.25 372 LYS A O 1
ATOM 2978 N N . MET A 1 373 ? -100.646 51.110 116.513 1.00 50.12 373 MET A N 1
ATOM 2979 C CA . MET A 1 373 ? -102.054 51.189 116.918 1.00 50.12 373 MET A CA 1
ATOM 2980 C C . MET A 1 373 ? -102.985 50.249 116.120 1.00 50.12 373 MET A C 1
ATOM 2982 O O . MET A 1 373 ? -104.181 50.232 116.390 1.00 50.12 373 MET A O 1
ATOM 2986 N N . LEU A 1 374 ? -102.463 49.454 115.168 1.00 48.16 374 LEU A N 1
ATOM 2987 C CA . LEU A 1 374 ? -103.276 48.634 114.247 1.00 48.16 374 LEU A CA 1
ATOM 2988 C C . LEU A 1 374 ? -103.081 47.102 114.312 1.00 48.16 374 LEU A C 1
ATOM 2990 O O . LEU A 1 374 ? -103.553 46.403 113.425 1.00 48.16 374 LEU A O 1
ATOM 2994 N N . GLY A 1 375 ? -102.462 46.567 115.370 1.00 46.78 375 GLY A N 1
ATOM 2995 C CA . GLY A 1 375 ? -102.668 45.175 115.816 1.00 46.78 375 GLY A CA 1
ATOM 2996 C C . GLY A 1 375 ? -102.644 44.064 114.751 1.00 46.78 375 GLY A C 1
ATOM 2997 O O . GLY A 1 375 ? -103.633 43.351 114.602 1.00 46.78 375 GLY A O 1
ATOM 2998 N N . LEU A 1 376 ? -101.513 43.860 114.066 1.00 43.22 376 LEU A N 1
ATOM 2999 C CA . LEU A 1 376 ? -101.289 42.703 113.188 1.00 43.22 376 LEU A CA 1
ATOM 3000 C C . LEU A 1 376 ? -99.934 42.032 113.500 1.00 43.22 376 LEU A C 1
ATOM 3002 O O . LEU A 1 376 ? -98.926 42.412 112.921 1.00 43.22 376 LEU A O 1
ATOM 3006 N N . TYR A 1 377 ? -99.993 41.057 114.427 1.00 39.44 377 TYR A N 1
ATOM 3007 C CA . TYR A 1 377 ? -99.213 39.800 114.573 1.00 39.44 377 TYR A CA 1
ATOM 3008 C C . TYR A 1 377 ? -97.664 39.814 114.588 1.00 39.44 377 TYR A C 1
ATOM 3010 O O . TYR A 1 377 ? -97.039 40.538 113.829 1.00 39.44 377 TYR A O 1
ATOM 3018 N N . ALA A 1 378 ? -96.935 38.923 115.273 1.00 40.47 378 ALA A N 1
ATOM 3019 C CA . ALA A 1 378 ? -97.047 38.093 116.491 1.00 40.47 378 ALA A CA 1
ATOM 3020 C C . ALA A 1 378 ? -95.677 37.372 116.634 1.00 40.47 378 ALA A C 1
ATOM 3022 O O . ALA A 1 378 ? -95.035 37.099 115.620 1.00 40.47 378 ALA A O 1
ATOM 3023 N N . SER A 1 379 ? -95.237 37.098 117.864 1.00 41.09 379 SER A N 1
ATOM 3024 C CA . SER A 1 379 ? -93.948 36.469 118.211 1.00 41.09 379 SER A CA 1
ATOM 3025 C C . SER A 1 379 ? -94.004 34.930 118.311 1.00 41.09 379 SER A C 1
ATOM 3027 O O . SER A 1 379 ? -95.097 34.365 118.352 1.00 41.09 379 SER A O 1
ATOM 3029 N N . ASP A 1 380 ? -92.799 34.350 118.468 1.00 40.69 380 ASP A N 1
ATOM 3030 C CA . ASP A 1 380 ? -92.410 33.050 119.076 1.00 40.69 380 ASP A CA 1
ATOM 3031 C C . ASP A 1 380 ? -92.346 31.810 118.157 1.00 40.69 380 ASP A C 1
ATOM 3033 O O . ASP A 1 380 ? -93.149 31.678 117.242 1.00 40.69 380 ASP A O 1
ATOM 3037 N N . GLU A 1 381 ? -91.492 30.787 118.333 1.00 40.03 381 GLU A N 1
ATOM 3038 C CA . GLU A 1 381 ? -90.209 30.502 119.024 1.00 40.03 381 GLU A CA 1
ATOM 3039 C C . GLU A 1 381 ? -89.913 28.982 118.778 1.00 40.03 381 GLU A C 1
ATOM 3041 O O . GLU A 1 381 ? -90.842 28.235 118.469 1.00 40.03 381 GLU A O 1
ATOM 3046 N N . ASN A 1 382 ? -88.666 28.520 119.003 1.00 36.47 382 ASN A N 1
ATOM 3047 C CA . ASN A 1 382 ? -88.190 27.120 119.214 1.00 36.47 382 ASN A CA 1
ATOM 3048 C C . ASN A 1 382 ? -87.963 26.166 118.011 1.00 36.47 382 ASN A C 1
ATOM 3050 O O . ASN A 1 382 ? -88.718 26.207 117.050 1.00 36.47 382 ASN 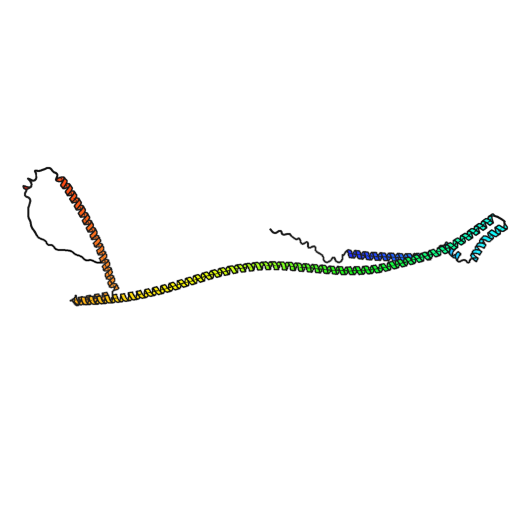A O 1
ATOM 3054 N N . VAL A 1 383 ? -87.052 25.166 117.987 1.00 40.72 383 VAL A N 1
ATOM 3055 C CA . VAL A 1 383 ? -85.746 24.748 118.598 1.00 40.72 383 VAL A CA 1
ATOM 3056 C C . VAL A 1 383 ? -85.393 23.378 117.934 1.00 40.72 383 VAL A C 1
ATOM 3058 O O . VAL A 1 383 ? -86.323 22.681 117.537 1.00 40.72 383 VAL A O 1
ATOM 3061 N N . TYR A 1 384 ? -84.094 23.023 117.820 1.00 39.88 384 TYR A N 1
ATOM 3062 C CA . TYR A 1 384 ? -83.405 21.689 117.770 1.00 39.88 384 TYR A CA 1
ATOM 3063 C C . TYR A 1 384 ? -82.223 21.735 116.766 1.00 39.88 384 TYR A C 1
ATOM 3065 O O . TYR A 1 384 ? -82.438 21.863 115.566 1.00 39.88 384 TYR A O 1
ATOM 3073 N N . GLU A 1 385 ? -80.975 21.958 117.200 1.00 33.78 385 GLU A N 1
ATOM 3074 C CA . GLU A 1 385 ? -79.947 21.016 117.721 1.00 33.78 385 GLU A CA 1
ATOM 3075 C C . GLU A 1 385 ? -79.155 20.213 116.653 1.00 33.78 385 GLU A C 1
ATOM 3077 O O . GLU A 1 385 ? -79.708 19.500 115.823 1.00 33.78 385 GLU A O 1
ATOM 3082 N N . SER A 1 386 ? -77.827 20.395 116.730 1.00 40.66 386 SER A N 1
ATOM 3083 C CA . SER A 1 386 ? -76.643 19.819 116.038 1.00 40.66 386 SER A CA 1
ATOM 3084 C C . SER A 1 386 ? -76.502 18.272 116.231 1.00 40.66 386 SER A C 1
ATOM 3086 O O . SER A 1 386 ? -77.392 17.741 116.889 1.00 40.66 386 SER A O 1
ATOM 3088 N N . PRO A 1 387 ? -75.445 17.500 115.801 1.00 48.91 387 PRO A N 1
ATOM 3089 C CA . PRO A 1 387 ? -74.007 17.848 115.632 1.00 48.91 387 PRO A CA 1
ATOM 3090 C C . PRO A 1 387 ? -73.197 17.153 114.481 1.00 48.91 387 PRO A C 1
ATOM 3092 O O . PRO A 1 387 ? -73.656 16.197 113.875 1.00 48.91 387 PRO A O 1
ATOM 3095 N N . ILE A 1 388 ? -72.122 17.763 113.939 1.00 44.72 388 ILE A N 1
ATOM 3096 C CA . ILE A 1 388 ? -70.649 17.695 114.222 1.00 44.72 388 ILE A CA 1
ATOM 3097 C C . ILE A 1 388 ? -69.934 16.357 113.867 1.00 44.72 388 ILE A C 1
ATOM 3099 O O . ILE A 1 388 ? -70.411 15.279 114.200 1.00 44.72 388 ILE A O 1
ATOM 3103 N N . VAL A 1 389 ? -68.697 16.520 113.352 1.00 40.41 389 VAL A N 1
ATOM 3104 C CA . VAL A 1 389 ? -67.483 15.651 113.376 1.00 40.41 389 VAL A CA 1
ATOM 3105 C C . VAL A 1 389 ? -67.231 14.887 112.060 1.00 40.41 389 VAL A C 1
ATOM 3107 O O . VAL A 1 389 ? -68.128 14.247 111.541 1.00 40.41 389 VAL A O 1
ATOM 3110 N N . GLY A 1 390 ? -66.042 14.881 111.448 1.00 34.66 390 GLY A N 1
ATOM 3111 C CA . GLY A 1 390 ? -64.755 15.481 111.793 1.00 34.66 390 GLY A CA 1
ATOM 3112 C C . GLY A 1 390 ? -63.659 15.062 110.798 1.00 34.66 390 GLY A C 1
ATOM 3113 O O . GLY A 1 390 ? -63.707 13.972 110.245 1.00 34.66 390 GLY A O 1
ATOM 3114 N N . GLU A 1 391 ? -62.702 15.975 110.635 1.00 34.06 391 GLU A N 1
ATOM 3115 C CA . GLU A 1 391 ? -61.251 15.791 110.444 1.00 34.06 391 GLU A CA 1
ATOM 3116 C C . GLU A 1 391 ? -60.606 15.058 109.235 1.00 34.06 391 GLU A C 1
ATOM 3118 O O . GLU A 1 391 ? -61.231 14.251 108.553 1.00 34.06 391 GLU A O 1
ATOM 3123 N N . PRO A 1 392 ? -59.328 15.410 108.935 1.00 65.62 392 PRO A N 1
ATOM 3124 C CA . PRO A 1 392 ? -58.628 15.174 107.668 1.00 65.62 392 PRO A CA 1
ATOM 3125 C C . PRO A 1 392 ? -57.470 14.152 107.797 1.00 65.62 392 PRO A C 1
ATOM 3127 O O . PRO A 1 392 ? -57.292 13.560 108.854 1.00 65.62 392 PRO A O 1
ATOM 3130 N N . VAL A 1 393 ? -56.645 14.032 106.734 1.00 41.19 393 VAL A N 1
ATOM 3131 C CA . VAL A 1 393 ? -55.181 13.723 106.694 1.00 41.19 393 VAL A CA 1
ATOM 3132 C C . VAL A 1 393 ? -54.770 12.632 105.668 1.00 41.19 393 VAL A C 1
ATOM 3134 O O . VAL A 1 393 ? -55.200 11.492 105.739 1.00 41.19 393 VAL A O 1
ATOM 3137 N N . GLN A 1 394 ? -53.885 13.064 104.748 1.00 43.41 394 GLN A N 1
ATOM 3138 C CA . GLN A 1 394 ? -52.747 12.415 104.042 1.00 43.41 394 GLN A CA 1
ATOM 3139 C C . GLN A 1 394 ? -52.822 11.000 103.425 1.00 43.41 394 GLN A C 1
ATOM 3141 O O . GLN A 1 394 ? -53.052 10.016 104.111 1.00 43.41 394 GLN A O 1
ATOM 3146 N N . ALA A 1 395 ? -52.345 10.902 102.172 1.00 36.16 395 ALA A N 1
ATOM 3147 C CA . ALA A 1 395 ? -51.185 10.096 101.720 1.00 36.16 395 ALA A CA 1
ATOM 3148 C C . ALA A 1 395 ? -50.963 10.392 100.212 1.00 36.16 395 ALA A C 1
ATOM 3150 O O . ALA A 1 395 ? -51.927 10.431 99.460 1.00 36.16 395 ALA A O 1
ATOM 3151 N N . MET A 1 396 ? -49.813 10.907 99.760 1.00 43.50 396 MET A N 1
ATOM 3152 C CA . MET A 1 396 ? -48.574 10.202 99.375 1.00 43.50 396 MET A CA 1
ATOM 3153 C C . MET A 1 396 ? -48.691 9.266 98.154 1.00 43.50 396 MET A C 1
ATOM 3155 O O . MET A 1 396 ? -49.569 8.414 98.101 1.00 43.50 396 MET A O 1
ATOM 3159 N N . THR A 1 397 ? -47.670 9.373 97.285 1.00 42.16 397 THR A N 1
ATOM 3160 C CA . THR A 1 397 ? -47.264 8.507 96.144 1.00 42.16 397 THR A CA 1
ATOM 3161 C C . THR A 1 397 ? -48.062 8.660 94.844 1.00 42.16 397 THR A C 1
ATOM 3163 O O . THR A 1 397 ? -49.256 8.917 94.896 1.00 42.16 397 THR A O 1
ATOM 3166 N N . ALA A 1 398 ? -47.491 8.547 93.641 1.00 42.25 398 ALA A N 1
ATOM 3167 C CA . ALA A 1 398 ? -46.127 8.365 93.126 1.00 42.25 398 ALA A CA 1
ATOM 3168 C C . ALA A 1 398 ? -46.139 8.858 91.664 1.00 42.25 398 ALA A C 1
ATOM 3170 O O . ALA A 1 398 ? -47.233 8.799 91.054 1.00 42.25 398 ALA A O 1
#

pLDDT: mean 72.55, std 18.6, range [32.44, 97.62]

Foldseek 3Di:
DDDDDDPDPPPPDPDPPCPVPPVVVVVVVVVLVVLVVVLVVLVVVLVVLVVVLVVLVVDQDPLLVVLVVLLPDDPVVLVVVLCVVLVVLVVVCVVVVDPVSVVVSVVSNVCSVVVSVCSPVVNVVSVVVSVVSSVVSVVVSVVSVVVSVVSVVVSVVVVVVVVVVVVVVVVVVVVVVVVVVVVVVVVVVVVVVVVVVVVVVVVVVVVVVVVVVVVVVVVVVVVVVVVVVVVVVVVVVVVVVVVVVVVVVVVVVVVVVVVVVVVVVVVVVVVVVVLVVVLVVLVVVDPDPVVSVVVNVVSVVCVVPVVVNVVVVVVVVVVVVVVVVVVVVVVVVVVVVVVVVVVVVVVVVVVVVVVVVVVPPDDDDDPVVVVVVPDDDDDDDDDDDDDDDDDDDDDDDD

Radius of gyration: 99.26 Å; chains: 1; bounding box: 188×88×244 Å

InterPro domains:
  IPR049966 Dot/Icm T4SS effector LegC2/C7 [NF043058] (32-378)
  IPR049966 Dot/Icm T4SS effector LegC2/C7 [PF28175] (32-378)